Protein AF-0000000069710351 (afdb_homodimer)

Radius of gyration: 25.94 Å; Cα contacts (8 Å, |Δi|>4): 1818; chains: 2; bounding box: 49×78×63 Å

pLDDT: mean 96.54, std 5.19, range [42.91, 98.94]

Structure (mmCIF, N/CA/C/O backbone):
data_AF-0000000069710351-model_v1
#
loop_
_entity.id
_entity.type
_entity.pdbx_description
1 polymer 'AIR synthase related protein domain protein'
#
loop_
_atom_site.group_PDB
_atom_site.id
_atom_site.type_symbol
_atom_site.label_atom_id
_atom_site.label_alt_id
_atom_site.label_comp_id
_atom_site.label_asym_id
_atom_site.label_entity_id
_atom_site.label_seq_id
_atom_site.pdbx_PDB_ins_code
_atom_site.Cartn_x
_atom_site.Cartn_y
_atom_site.Cartn_z
_atom_site.occupancy
_atom_site.B_iso_or_equiv
_atom_site.auth_seq_id
_atom_site.auth_comp_id
_atom_site.auth_asym_id
_atom_site.auth_atom_id
_atom_site.pdbx_PDB_model_num
ATOM 1 N N . MET A 1 1 ? 21.594 -4.098 -3.443 1 82.75 1 MET A N 1
ATOM 2 C CA . MET A 1 1 ? 20.641 -5.188 -3.256 1 82.75 1 MET A CA 1
ATOM 3 C C . MET A 1 1 ? 20.422 -5.941 -4.559 1 82.75 1 MET A C 1
ATOM 5 O O . MET A 1 1 ? 20.484 -5.355 -5.641 1 82.75 1 MET A O 1
ATOM 9 N N . ASP A 1 2 ? 20.188 -7.254 -4.324 1 79.94 2 ASP A N 1
ATOM 10 C CA . ASP A 1 2 ? 19.891 -8.062 -5.504 1 79.94 2 ASP A CA 1
ATOM 11 C C . ASP A 1 2 ? 18.531 -7.684 -6.102 1 79.94 2 ASP A C 1
ATOM 13 O O . ASP A 1 2 ? 17.609 -7.34 -5.367 1 79.94 2 ASP A O 1
ATOM 17 N N . PRO A 1 3 ? 18.453 -7.711 -7.398 1 86.12 3 PRO A N 1
ATOM 18 C CA . PRO A 1 3 ? 17.188 -7.375 -8.047 1 86.12 3 PRO A CA 1
ATOM 19 C C . PRO A 1 3 ? 16.047 -8.297 -7.621 1 86.12 3 PRO A C 1
ATOM 21 O O . PRO A 1 3 ? 16.266 -9.5 -7.441 1 86.12 3 PRO A O 1
ATOM 24 N N . GLY A 1 4 ? 14.914 -7.684 -7.559 1 87.31 4 GLY A N 1
ATOM 25 C CA . GLY A 1 4 ? 13.742 -8.453 -7.18 1 87.31 4 GLY A CA 1
ATOM 26 C C . GLY A 1 4 ? 13.492 -8.461 -5.684 1 87.31 4 GLY A C 1
ATOM 27 O O . GLY A 1 4 ? 13.984 -7.594 -4.961 1 87.31 4 GLY A O 1
ATOM 28 N N . LYS A 1 5 ? 12.562 -9.289 -5.238 1 89.56 5 LYS A N 1
ATOM 29 C CA . LYS A 1 5 ? 12.203 -9.406 -3.83 1 89.56 5 LYS A CA 1
ATOM 30 C C . LYS A 1 5 ? 13.383 -9.883 -2.994 1 89.56 5 LYS A C 1
ATOM 32 O O . LYS A 1 5 ? 14.141 -10.766 -3.424 1 89.56 5 LYS A O 1
ATOM 37 N N . VAL A 1 6 ? 13.477 -9.383 -1.776 1 89.5 6 VAL A N 1
ATOM 38 C CA . VAL A 1 6 ? 14.594 -9.742 -0.902 1 89.5 6 VAL A CA 1
ATOM 39 C C . VAL A 1 6 ? 14.484 -11.219 -0.516 1 89.5 6 VAL A C 1
ATOM 41 O O . VAL A 1 6 ? 13.383 -11.773 -0.462 1 89.5 6 VAL A O 1
ATOM 44 N N . ASP A 1 7 ? 15.672 -11.805 -0.204 1 87.81 7 ASP A N 1
ATOM 45 C CA . ASP A 1 7 ? 15.695 -13.234 0.108 1 87.81 7 ASP A CA 1
ATOM 46 C C . ASP A 1 7 ? 15.531 -13.469 1.607 1 87.81 7 ASP A C 1
ATOM 48 O O . ASP A 1 7 ? 15.305 -12.531 2.369 1 87.81 7 ASP A O 1
ATOM 52 N N . ARG A 1 8 ? 15.531 -14.727 1.996 1 88.56 8 ARG A N 1
ATOM 53 C CA . ARG A 1 8 ? 15.289 -15.125 3.377 1 88.56 8 ARG A CA 1
ATOM 54 C C . ARG A 1 8 ? 16.344 -14.539 4.312 1 88.56 8 ARG A C 1
ATOM 56 O O . ARG A 1 8 ? 16.016 -14.078 5.41 1 88.56 8 ARG A O 1
ATOM 63 N N . ALA A 1 9 ? 17.578 -14.594 3.904 1 91.25 9 ALA A N 1
ATOM 64 C CA . ALA A 1 9 ? 18.656 -14.102 4.75 1 91.25 9 ALA A CA 1
ATOM 65 C C . ALA A 1 9 ? 18.484 -12.617 5.055 1 91.25 9 ALA A C 1
ATOM 67 O O . ALA A 1 9 ? 18.641 -12.188 6.199 1 91.25 9 ALA A O 1
ATOM 68 N N . PHE A 1 10 ? 18.188 -11.875 4.051 1 92.62 10 PHE A N 1
ATOM 69 C CA . PHE A 1 10 ? 17.938 -10.445 4.219 1 92.62 10 PHE A CA 1
ATOM 70 C C . PHE A 1 10 ? 16.766 -10.211 5.164 1 92.62 10 PHE A C 1
ATOM 72 O O . PHE A 1 10 ? 16.844 -9.367 6.059 1 92.62 10 PHE A O 1
ATOM 79 N N . PHE A 1 11 ? 15.727 -10.93 4.953 1 93.06 11 PHE A N 1
ATOM 80 C CA . PHE A 1 11 ? 14.547 -10.812 5.797 1 93.06 11 PHE A CA 1
ATOM 81 C C . PHE A 1 11 ? 14.898 -11.062 7.258 1 93.06 11 PHE A C 1
ATOM 83 O O . PHE A 1 11 ? 14.531 -10.273 8.133 1 93.06 11 PHE A O 1
ATOM 90 N N . GLU A 1 12 ? 15.539 -12.094 7.52 1 94 12 GLU A N 1
ATOM 91 C CA . GLU A 1 12 ? 15.852 -12.5 8.883 1 94 12 GLU A CA 1
ATOM 92 C C . GLU A 1 12 ? 16.797 -11.508 9.555 1 94 12 GLU A C 1
ATOM 94 O O . GLU A 1 12 ? 16.734 -11.305 10.766 1 94 12 GLU A O 1
ATOM 99 N N . GLU A 1 13 ? 17.562 -10.875 8.789 1 95 13 GLU A N 1
ATOM 100 C CA . GLU A 1 13 ? 18.562 -9.953 9.336 1 95 13 GLU A CA 1
ATOM 101 C C . GLU A 1 13 ? 17.969 -8.57 9.578 1 95 13 GLU A C 1
ATOM 103 O O . GLU A 1 13 ? 18.188 -7.969 10.633 1 95 13 GLU A O 1
ATOM 108 N N . PHE A 1 14 ? 17.172 -8.086 8.617 1 95.12 14 PHE A N 1
ATOM 109 C CA . PHE A 1 14 ? 16.859 -6.664 8.633 1 95.12 14 PHE A CA 1
ATOM 110 C C . PHE A 1 14 ? 15.383 -6.445 8.977 1 95.12 14 PHE A C 1
ATOM 112 O O . PHE A 1 14 ? 15.031 -5.457 9.617 1 95.12 14 PHE A O 1
ATOM 119 N N . ILE A 1 15 ? 14.516 -7.316 8.562 1 95.94 15 ILE A N 1
ATOM 120 C CA . ILE A 1 15 ? 13.094 -7.016 8.617 1 95.94 15 ILE A CA 1
ATOM 121 C C . ILE A 1 15 ? 12.453 -7.754 9.789 1 95.94 15 ILE A C 1
ATOM 123 O O . ILE A 1 15 ? 11.914 -7.129 10.703 1 95.94 15 ILE A O 1
ATOM 127 N N . GLY A 1 16 ? 12.633 -9.039 9.875 1 95.12 16 GLY A N 1
ATOM 128 C CA . GLY A 1 16 ? 11.969 -9.93 10.82 1 95.12 16 GLY A CA 1
ATOM 129 C C . GLY A 1 16 ? 12.086 -9.461 12.258 1 95.12 16 GLY A C 1
ATOM 130 O O . GLY A 1 16 ? 11.109 -9.484 13.008 1 95.12 16 GLY A O 1
ATOM 131 N N . PRO A 1 17 ? 13.195 -8.961 12.695 1 96.56 17 PRO A N 1
ATOM 132 C CA . PRO A 1 17 ? 13.398 -8.562 14.094 1 96.56 17 PRO A CA 1
ATOM 133 C C . PRO A 1 17 ? 12.789 -7.203 14.414 1 96.56 17 PRO A C 1
ATOM 135 O O . PRO A 1 17 ? 12.789 -6.781 15.57 1 96.56 17 PRO A O 1
ATOM 138 N N . ARG A 1 18 ? 12.344 -6.438 13.391 1 98.25 18 ARG A N 1
ATOM 139 C CA . ARG A 1 18 ? 11.883 -5.059 13.539 1 98.25 18 ARG A CA 1
ATOM 140 C C . ARG A 1 18 ? 10.516 -4.863 12.906 1 98.25 18 ARG A C 1
ATOM 142 O O . ARG A 1 18 ? 10.406 -4.367 11.781 1 98.25 18 ARG A O 1
ATOM 149 N N . LEU A 1 19 ? 9.523 -5.152 13.68 1 98.31 19 LEU A N 1
ATOM 150 C CA . LEU A 1 19 ? 8.18 -5.156 13.117 1 98.31 19 LEU A CA 1
ATOM 151 C C . LEU A 1 19 ? 7.242 -4.285 13.945 1 98.31 19 LEU A C 1
ATOM 153 O O . LEU A 1 19 ? 6.027 -4.492 13.938 1 98.31 19 LEU A O 1
ATOM 157 N N . GLY A 1 20 ? 7.777 -3.305 14.68 1 98.75 20 GLY A N 1
ATOM 158 C CA . GLY A 1 20 ? 6.965 -2.393 15.469 1 98.75 20 GLY A CA 1
ATOM 159 C C . GLY A 1 20 ? 6.473 -3.004 16.766 1 98.75 20 GLY A C 1
ATOM 160 O O . GLY A 1 20 ? 7.203 -3.746 17.422 1 98.75 20 GLY A O 1
ATOM 161 N N . ALA A 1 21 ? 5.301 -2.611 17.219 1 98.62 21 ALA A N 1
ATOM 162 C CA . ALA A 1 21 ? 4.711 -3.098 18.469 1 98.62 21 ALA A CA 1
ATOM 163 C C . ALA A 1 21 ? 4.227 -4.539 18.312 1 98.62 21 ALA A C 1
ATOM 165 O O . ALA A 1 21 ? 3.828 -4.957 17.219 1 98.62 21 ALA A O 1
ATOM 166 N N . ASP A 1 22 ? 4.305 -5.266 19.375 1 97.69 22 ASP A N 1
ATOM 167 C CA . ASP A 1 22 ? 3.734 -6.605 19.422 1 97.69 22 ASP A CA 1
ATOM 168 C C . ASP A 1 22 ? 2.266 -6.559 19.844 1 97.69 22 ASP A C 1
ATOM 170 O O . ASP A 1 22 ? 1.955 -6.344 21.016 1 97.69 22 ASP A O 1
ATOM 174 N N . ARG A 1 23 ? 1.402 -6.801 18.922 1 98.38 23 ARG A N 1
ATOM 175 C CA . ARG A 1 23 ? -0.026 -6.727 19.219 1 98.38 23 ARG A CA 1
ATOM 176 C C . ARG A 1 23 ? -0.646 -8.117 19.281 1 98.38 23 ARG A C 1
ATOM 178 O O . ARG A 1 23 ? -0.347 -8.969 18.438 1 98.38 23 ARG A O 1
ATOM 185 N N . ALA A 1 24 ? -1.56 -8.328 20.172 1 98.12 24 ALA A N 1
ATOM 186 C CA . ALA A 1 24 ? -2.193 -9.617 20.406 1 98.12 24 ALA A CA 1
ATOM 187 C C . ALA A 1 24 ? -3.193 -9.945 19.297 1 98.12 24 ALA A C 1
ATOM 189 O O . ALA A 1 24 ? -3.529 -11.117 19.078 1 98.12 24 ALA A O 1
ATOM 190 N N . ASP A 1 25 ? -3.621 -8.922 18.609 1 98.5 25 ASP A N 1
ATOM 191 C CA . ASP A 1 25 ? -4.656 -9.141 17.594 1 98.5 25 ASP A CA 1
ATOM 192 C C . ASP A 1 25 ? -4.039 -9.492 16.25 1 98.5 25 ASP A C 1
ATOM 194 O O . ASP A 1 25 ? -4.75 -9.609 15.242 1 98.5 25 ASP A O 1
ATOM 198 N N . VAL A 1 26 ? -2.75 -9.656 16.234 1 98.5 26 VAL A N 1
ATOM 199 C CA . VAL A 1 26 ? -2.094 -10.141 15.023 1 98.5 26 VAL A CA 1
ATOM 200 C C . VAL A 1 26 ? -2.039 -11.664 15.031 1 98.5 26 VAL A C 1
ATOM 202 O O . VAL A 1 26 ? -1.286 -12.258 15.805 1 98.5 26 VAL A O 1
ATOM 205 N N . ARG A 1 27 ? -2.816 -12.289 14.18 1 97 27 ARG A N 1
ATOM 206 C CA . ARG A 1 27 ? -2.914 -13.742 14.086 1 97 27 ARG A CA 1
ATOM 207 C C . ARG A 1 27 ? -1.753 -14.32 13.281 1 97 27 ARG A C 1
ATOM 209 O O . ARG A 1 27 ? -1.259 -15.406 13.578 1 97 27 ARG A O 1
ATOM 216 N N . LEU A 1 28 ? -1.374 -13.672 12.242 1 97.06 28 LEU A N 1
ATOM 217 C CA . LEU A 1 28 ? -0.245 -14.008 11.383 1 97.06 28 LEU A CA 1
ATOM 218 C C . LEU A 1 28 ? 0.53 -12.758 10.992 1 97.06 28 LEU A C 1
ATOM 220 O O . LEU A 1 28 ? -0.028 -11.844 10.375 1 97.06 28 LEU A O 1
ATOM 224 N N . GLY A 1 29 ? 1.739 -12.633 11.445 1 96.44 29 GLY A N 1
ATOM 225 C CA . GLY A 1 29 ? 2.625 -11.547 11.055 1 96.44 29 GLY A CA 1
ATOM 226 C C . GLY A 1 29 ? 3.617 -11.938 9.977 1 96.44 29 GLY A C 1
ATOM 227 O O . GLY A 1 29 ? 3.553 -13.047 9.445 1 96.44 29 GLY A O 1
ATOM 228 N N . PRO A 1 30 ? 4.461 -10.977 9.641 1 93.19 30 PRO A N 1
ATOM 229 C CA . PRO A 1 30 ? 5.461 -11.281 8.617 1 93.19 30 PRO A CA 1
ATOM 230 C C . PRO A 1 30 ? 6.289 -12.516 8.938 1 93.19 30 PRO A C 1
ATOM 232 O O . PRO A 1 30 ? 6.871 -12.609 10.023 1 93.19 30 PRO A O 1
ATOM 235 N N . THR A 1 31 ? 6.238 -13.391 8.109 1 83.94 31 THR A N 1
ATOM 236 C CA . THR A 1 31 ? 6.945 -14.664 8.148 1 83.94 31 THR A CA 1
ATOM 237 C C . THR A 1 31 ? 7.504 -15.016 6.773 1 83.94 31 THR A C 1
ATOM 239 O O . THR A 1 31 ? 6.805 -14.898 5.766 1 83.94 31 THR A O 1
ATOM 242 N N . HIS A 1 32 ? 8.828 -15.383 6.797 1 80.12 32 HIS A N 1
ATOM 243 C CA . HIS A 1 32 ? 9.375 -15.75 5.496 1 80.12 32 HIS A CA 1
ATOM 244 C C . HIS A 1 32 ? 8.547 -16.844 4.836 1 80.12 32 HIS A C 1
ATOM 246 O O . HIS A 1 32 ? 8.234 -17.859 5.465 1 80.12 32 HIS A O 1
ATOM 252 N N . GLY A 1 33 ? 8.148 -16.688 3.619 1 76.38 33 GLY A N 1
ATOM 253 C CA . GLY A 1 33 ? 7.309 -17.625 2.904 1 76.38 33 GLY A CA 1
ATOM 254 C C . GLY A 1 33 ? 5.824 -17.344 3.043 1 76.38 33 GLY A C 1
ATOM 255 O O . GLY A 1 33 ? 5 -17.953 2.367 1 76.38 33 GLY A O 1
ATOM 256 N N . ALA A 1 34 ? 5.523 -16.469 3.986 1 81.88 34 ALA A N 1
ATOM 257 C CA . ALA A 1 34 ? 4.141 -16.031 4.113 1 81.88 34 ALA A CA 1
ATOM 258 C C . ALA A 1 34 ? 3.92 -14.711 3.365 1 81.88 34 ALA A C 1
ATOM 260 O O . ALA A 1 34 ? 4.609 -13.727 3.621 1 81.88 34 ALA A O 1
ATOM 261 N N . ASP A 1 35 ? 2.965 -14.734 2.502 1 89.12 35 ASP A N 1
ATOM 262 C CA . ASP A 1 35 ? 2.832 -13.602 1.592 1 89.12 35 ASP A CA 1
ATOM 263 C C . ASP A 1 35 ? 1.653 -12.711 1.985 1 89.12 35 ASP A C 1
ATOM 265 O O . ASP A 1 35 ? 1.216 -11.867 1.2 1 89.12 35 ASP A O 1
ATOM 269 N N . PHE A 1 36 ? 1.035 -13 3.137 1 97.69 36 PHE A N 1
ATOM 270 C CA . PHE A 1 36 ? -0.002 -12.141 3.689 1 97.69 36 PHE A CA 1
ATOM 271 C C . PHE A 1 36 ? 0.039 -12.148 5.211 1 97.69 36 PHE A C 1
ATOM 273 O O . PHE A 1 36 ? 0.678 -13.008 5.816 1 97.69 36 PHE A O 1
ATOM 280 N N . GLY A 1 37 ? -0.447 -11.094 5.863 1 98.19 37 GLY A N 1
ATOM 281 C CA . GLY A 1 37 ? -0.697 -11.039 7.297 1 98.19 37 GLY A CA 1
ATOM 282 C C . GLY A 1 37 ? -2.168 -11.156 7.648 1 98.19 37 GLY A C 1
ATOM 283 O O . GLY A 1 37 ? -3.033 -11.023 6.781 1 98.19 37 GLY A O 1
ATOM 284 N N . VAL A 1 38 ? -2.453 -11.539 8.922 1 98.69 38 VAL A N 1
ATOM 285 C CA . VAL A 1 38 ? -3.836 -11.664 9.367 1 98.69 38 VAL A CA 1
ATOM 286 C C . VAL A 1 38 ? -4 -10.984 10.727 1 98.69 38 VAL A C 1
ATOM 288 O O . VAL A 1 38 ? -3.195 -11.203 11.641 1 98.69 38 VAL A O 1
ATOM 291 N N . ILE A 1 39 ? -5.008 -10.164 10.836 1 98.88 39 ILE A N 1
ATOM 292 C CA . ILE A 1 39 ? -5.352 -9.594 12.133 1 98.88 39 ILE A CA 1
ATOM 293 C C . ILE A 1 39 ? -6.766 -10.016 12.531 1 98.88 39 ILE A C 1
ATOM 295 O O . ILE A 1 39 ? -7.617 -10.227 11.664 1 98.88 39 ILE A O 1
ATOM 299 N N . ASP A 1 40 ? -6.973 -10.164 13.82 1 98.69 40 ASP A N 1
ATOM 300 C CA . ASP A 1 40 ? -8.305 -10.398 14.359 1 98.69 40 ASP A CA 1
ATOM 301 C C . ASP A 1 40 ? -9.047 -9.086 14.578 1 98.69 40 ASP A C 1
ATOM 303 O O . ASP A 1 40 ? -8.492 -8.141 15.141 1 98.69 40 ASP A O 1
ATOM 307 N N . VAL A 1 41 ? -10.258 -8.992 14.102 1 98.75 41 VAL A N 1
ATOM 308 C CA . VAL A 1 41 ? -11.148 -7.859 14.328 1 98.75 41 VAL A CA 1
ATOM 309 C C . VAL A 1 41 ? -12.484 -8.352 14.867 1 98.75 41 VAL A C 1
ATOM 311 O O . VAL A 1 41 ? -13.367 -8.742 14.086 1 98.75 41 VAL A O 1
ATOM 314 N N . GLY A 1 42 ? -12.695 -8.227 16.188 1 96.75 42 GLY A N 1
ATOM 315 C CA . GLY A 1 42 ? -13.859 -8.867 16.781 1 96.75 42 GLY A CA 1
ATOM 316 C C . GLY A 1 42 ? -13.906 -10.359 16.531 1 96.75 42 GLY A C 1
ATOM 317 O O . GLY A 1 42 ? -12.953 -11.078 16.828 1 96.75 42 GLY A O 1
ATOM 318 N N . GLU A 1 43 ? -15.039 -10.805 15.891 1 97.19 43 GLU A N 1
ATOM 319 C CA . GLU A 1 43 ? -15.219 -12.227 15.617 1 97.19 43 GLU A CA 1
ATOM 320 C C . GLU A 1 43 ? -14.789 -12.578 14.195 1 97.19 43 GLU A C 1
ATOM 322 O O . GLU A 1 43 ? -14.914 -13.727 13.766 1 97.19 43 GLU A O 1
ATOM 327 N N . ARG A 1 44 ? -14.234 -11.633 13.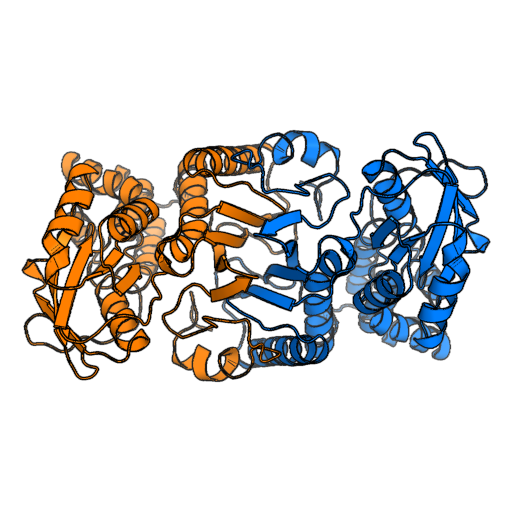508 1 98.5 44 ARG A N 1
ATOM 328 C CA . ARG A 1 44 ? -13.797 -11.82 12.125 1 98.5 44 ARG A CA 1
ATOM 329 C C . ARG A 1 44 ? -12.281 -11.773 12.016 1 98.5 44 ARG A C 1
ATOM 331 O O . ARG A 1 44 ? -11.594 -11.453 12.992 1 98.5 44 ARG A O 1
ATOM 338 N N . CYS A 1 45 ? -11.781 -12.156 10.938 1 98.44 45 CYS A N 1
ATOM 339 C CA . CYS A 1 45 ? -10.367 -11.938 10.641 1 98.44 45 CYS A CA 1
ATOM 340 C C . CYS A 1 45 ? -10.203 -11.164 9.336 1 98.44 45 CYS A C 1
ATOM 342 O O . CYS A 1 45 ? -11.094 -11.164 8.492 1 98.44 45 CYS A O 1
ATOM 344 N N . VAL A 1 46 ? -9.141 -10.461 9.273 1 98.88 46 VAL A N 1
ATOM 345 C CA . VAL A 1 46 ? -8.781 -9.648 8.117 1 98.88 46 VAL A CA 1
ATOM 346 C C . VAL A 1 46 ? -7.395 -10.047 7.613 1 98.88 46 VAL A C 1
ATOM 348 O O . VAL A 1 46 ? -6.395 -9.875 8.312 1 98.88 46 VAL A O 1
ATOM 351 N N . ALA A 1 47 ? -7.324 -10.664 6.41 1 98.81 47 ALA A N 1
ATOM 352 C CA . ALA A 1 47 ? -6.055 -10.93 5.742 1 98.81 47 ALA A CA 1
ATOM 353 C C . ALA A 1 47 ? -5.633 -9.758 4.863 1 98.81 47 ALA A C 1
ATOM 355 O O . ALA A 1 47 ? -6.469 -9.141 4.203 1 98.81 47 ALA A O 1
ATOM 356 N N . LEU A 1 48 ? -4.352 -9.406 4.922 1 98.69 48 LEU A N 1
ATOM 357 C CA . LEU A 1 48 ? -3.789 -8.297 4.156 1 98.69 48 LEU A CA 1
ATOM 358 C C . LEU A 1 48 ? -2.547 -8.742 3.391 1 98.69 48 LEU A C 1
ATOM 360 O O . LEU A 1 48 ? -1.698 -9.453 3.932 1 98.69 48 LEU A O 1
ATOM 364 N N . ALA A 1 49 ? -2.467 -8.367 2.174 1 98.56 49 ALA A N 1
ATOM 365 C CA . ALA A 1 49 ? -1.262 -8.555 1.371 1 98.56 49 ALA A CA 1
ATOM 366 C C . ALA A 1 49 ? -0.923 -7.297 0.579 1 98.56 49 ALA A C 1
ATOM 368 O O . ALA A 1 49 ? -1.814 -6.633 0.044 1 98.56 49 ALA A O 1
ATOM 369 N N . THR A 1 50 ? 0.324 -6.941 0.574 1 98.31 50 THR A N 1
ATOM 370 C CA . THR A 1 50 ? 0.804 -5.746 -0.11 1 98.31 50 THR A CA 1
ATOM 371 C C . THR A 1 50 ? 1.868 -6.105 -1.144 1 98.31 50 THR A C 1
ATOM 373 O O . THR A 1 50 ? 2.807 -6.848 -0.844 1 98.31 50 THR A O 1
ATOM 376 N N . ASP A 1 51 ? 1.723 -5.613 -2.352 1 98.06 51 ASP A N 1
ATOM 377 C CA . ASP A 1 51 ? 2.646 -5.871 -3.453 1 98.06 51 ASP A CA 1
ATOM 378 C C . ASP A 1 51 ? 2.832 -4.629 -4.316 1 98.06 51 ASP A C 1
ATOM 380 O O . ASP A 1 51 ? 1.986 -3.73 -4.312 1 98.06 51 ASP A O 1
ATOM 384 N N . PRO A 1 52 ? 3.939 -4.559 -5.051 1 98.06 52 PRO A N 1
ATOM 385 C CA . PRO A 1 52 ? 4.113 -3.463 -6.004 1 98.06 52 PRO A CA 1
ATOM 386 C C . PRO A 1 52 ? 3.109 -3.521 -7.156 1 98.06 52 PRO A C 1
ATOM 388 O O . PRO A 1 52 ? 2.668 -4.605 -7.539 1 98.06 52 PRO A O 1
ATOM 391 N N . LEU A 1 53 ? 2.719 -2.338 -7.648 1 98.56 53 LEU A N 1
ATOM 392 C CA . LEU A 1 53 ? 2.033 -2.256 -8.938 1 98.56 53 LEU A CA 1
ATOM 393 C C . LEU A 1 53 ? 3.02 -2.41 -10.086 1 98.56 53 LEU A C 1
ATOM 395 O O . LEU A 1 53 ? 3.801 -1.497 -10.367 1 98.56 53 LEU A O 1
ATOM 399 N N . PHE A 1 54 ? 2.965 -3.518 -10.766 1 97.94 54 PHE A N 1
ATOM 400 C CA . PHE A 1 54 ? 3.879 -3.855 -11.844 1 97.94 54 PHE A CA 1
ATOM 401 C C . PHE A 1 54 ? 3.16 -3.828 -13.188 1 97.94 54 PHE A C 1
ATOM 403 O O . PHE A 1 54 ? 2.557 -4.824 -13.594 1 97.94 54 PHE A O 1
ATOM 410 N N . VAL A 1 55 ? 3.291 -2.73 -13.922 1 98.38 55 VAL A N 1
ATOM 411 C CA . VAL A 1 55 ? 2.613 -2.531 -15.203 1 98.38 55 VAL A CA 1
ATOM 412 C C . VAL A 1 55 ? 3.615 -2.668 -16.344 1 98.38 55 VAL A C 1
ATOM 414 O O . VAL A 1 55 ? 4.191 -1.677 -16.797 1 98.38 55 VAL A O 1
ATOM 417 N N . LEU A 1 56 ? 3.771 -3.836 -16.875 1 97.56 56 LEU A N 1
ATOM 418 C CA . LEU A 1 56 ? 4.68 -4.113 -17.984 1 97.56 56 LEU A CA 1
ATOM 419 C C . LEU A 1 56 ? 4.039 -3.734 -19.312 1 97.56 56 LEU A C 1
ATOM 421 O O . LEU A 1 56 ? 3.416 -4.574 -19.969 1 97.56 56 LEU A O 1
ATOM 425 N N . ARG A 1 57 ? 4.301 -2.541 -19.859 1 96.81 57 ARG A N 1
ATOM 426 C CA . ARG A 1 57 ? 3.59 -1.938 -20.984 1 96.81 57 ARG A CA 1
ATOM 427 C C . ARG A 1 57 ? 3.859 -2.697 -22.281 1 96.81 57 ARG A C 1
ATOM 429 O O . ARG A 1 57 ? 3.051 -2.658 -23.203 1 96.81 57 ARG A O 1
ATOM 436 N N . ASP A 1 58 ? 4.902 -3.48 -22.312 1 96.44 58 ASP A N 1
ATOM 437 C CA . ASP A 1 58 ? 5.203 -4.277 -23.5 1 96.44 58 ASP A CA 1
ATOM 438 C C . ASP A 1 58 ? 4.098 -5.297 -23.781 1 96.44 58 ASP A C 1
ATOM 440 O O . ASP A 1 58 ? 3.953 -5.773 -24.906 1 96.44 58 ASP A O 1
ATOM 444 N N . LEU A 1 59 ? 3.307 -5.625 -22.812 1 97.94 59 LEU A N 1
ATOM 445 C CA . LEU A 1 59 ? 2.195 -6.559 -22.938 1 97.94 59 LEU A CA 1
ATOM 446 C C . LEU A 1 59 ? 1.004 -5.891 -23.625 1 97.94 59 LEU A C 1
ATOM 448 O O . LEU A 1 59 ? 0.056 -6.57 -24.031 1 97.94 59 LEU A O 1
ATOM 452 N N . GLY A 1 60 ? 1.053 -4.629 -23.828 1 97.44 60 GLY A N 1
ATOM 453 C CA . GLY A 1 60 ? -0.155 -3.852 -24.062 1 97.44 60 GLY A CA 1
ATOM 454 C C . GLY A 1 60 ? -0.846 -3.43 -22.781 1 97.44 60 GLY A C 1
ATOM 455 O O . GLY A 1 60 ? -0.848 -4.172 -21.797 1 97.44 60 GLY A O 1
ATOM 456 N N . LEU A 1 61 ? -1.423 -2.305 -22.766 1 97.94 61 LEU A N 1
ATOM 457 C CA . LEU A 1 61 ? -1.906 -1.689 -21.531 1 97.94 61 LEU A CA 1
ATOM 458 C C . LEU A 1 61 ? -2.986 -2.547 -20.891 1 97.94 61 LEU A C 1
ATOM 460 O O . LEU A 1 61 ? -3.006 -2.709 -19.672 1 97.94 61 LEU A O 1
ATOM 464 N N . GLU A 1 62 ? -3.859 -3.084 -21.688 1 98.38 62 GLU A N 1
ATOM 465 C CA . GLU A 1 62 ? -4.945 -3.908 -21.172 1 98.38 62 GLU A CA 1
ATOM 466 C C . GLU A 1 62 ? -4.406 -5.121 -20.406 1 98.38 62 GLU A C 1
ATOM 468 O O . GLU A 1 62 ? -4.785 -5.367 -19.266 1 98.38 62 GLU A O 1
ATOM 473 N N . ARG A 1 63 ? -3.498 -5.883 -21.016 1 98.5 63 ARG A N 1
ATOM 474 C CA . ARG A 1 63 ? -2.912 -7.066 -20.391 1 98.5 63 ARG A CA 1
ATOM 475 C C . ARG A 1 63 ? -2.021 -6.684 -19.219 1 98.5 63 ARG A C 1
ATOM 477 O O . ARG A 1 63 ? -2.006 -7.371 -18.188 1 98.5 63 ARG A O 1
ATOM 484 N N . ALA A 1 64 ? -1.263 -5.594 -19.422 1 98.69 64 ALA A N 1
ATOM 485 C CA . ALA A 1 64 ? -0.389 -5.133 -18.344 1 98.69 64 ALA A CA 1
ATOM 486 C C . ALA A 1 64 ? -1.194 -4.781 -17.094 1 98.69 64 ALA A C 1
ATOM 488 O O . ALA A 1 64 ? -0.817 -5.152 -15.984 1 98.69 64 ALA A O 1
ATOM 489 N N . ALA A 1 65 ? -2.324 -4.066 -17.297 1 98.88 65 ALA A N 1
ATOM 490 C CA . ALA A 1 65 ? -3.178 -3.662 -16.188 1 98.88 65 ALA A CA 1
ATOM 491 C C . ALA A 1 65 ? -3.844 -4.875 -15.531 1 98.88 65 ALA A C 1
ATOM 493 O O . ALA A 1 65 ? -3.939 -4.957 -14.305 1 98.88 65 ALA A O 1
ATOM 494 N N . TRP A 1 66 ? -4.305 -5.781 -16.375 1 98.88 66 TRP A N 1
ATOM 495 C CA . TRP A 1 66 ? -4.898 -7.016 -15.867 1 98.88 66 TRP A CA 1
ATOM 496 C C . TRP A 1 66 ? -3.902 -7.781 -15.008 1 98.88 66 TRP A C 1
ATOM 498 O O . TRP A 1 66 ? -4.234 -8.219 -13.898 1 98.88 66 TRP A O 1
ATOM 508 N N . PHE A 1 67 ? -2.729 -7.918 -15.531 1 98.81 67 PHE A N 1
ATOM 509 C CA . PHE A 1 67 ? -1.654 -8.617 -14.836 1 98.81 67 PHE A CA 1
ATOM 510 C C . PHE A 1 67 ? -1.341 -7.934 -13.508 1 98.81 67 PHE A C 1
ATOM 512 O O . PHE A 1 67 ? -1.266 -8.594 -12.469 1 98.81 67 PHE A O 1
ATOM 519 N N . ALA A 1 68 ? -1.173 -6.645 -13.539 1 98.75 68 ALA A N 1
ATOM 520 C CA . ALA A 1 68 ? -0.875 -5.871 -12.336 1 98.75 68 ALA A CA 1
ATOM 521 C C . ALA A 1 68 ? -1.954 -6.07 -11.273 1 98.75 68 ALA A C 1
ATOM 523 O O . ALA A 1 68 ? -1.647 -6.285 -10.102 1 98.75 68 ALA A O 1
ATOM 524 N N . PHE A 1 69 ? -3.225 -6.02 -11.672 1 98.94 69 PHE A N 1
ATOM 525 C CA . PHE A 1 69 ? -4.344 -6.184 -10.75 1 98.94 69 PHE A CA 1
ATOM 526 C C . PHE A 1 69 ? -4.309 -7.555 -10.086 1 98.94 69 PHE A C 1
ATOM 528 O O . PHE A 1 69 ? -4.43 -7.664 -8.867 1 98.94 69 PHE A O 1
ATOM 535 N N . HIS A 1 70 ? -4.102 -8.539 -10.805 1 98.81 70 HIS A N 1
ATOM 536 C CA . HIS A 1 70 ? -4.184 -9.898 -10.281 1 98.81 70 HIS A CA 1
ATOM 537 C C . HIS A 1 70 ? -2.961 -10.234 -9.438 1 98.81 70 HIS A C 1
ATOM 539 O O . HIS A 1 70 ? -3.062 -11 -8.469 1 98.81 70 HIS A O 1
ATOM 545 N N . ILE A 1 71 ? -1.83 -9.688 -9.758 1 97.75 71 ILE A N 1
ATOM 546 C CA . ILE A 1 71 ? -0.671 -9.859 -8.891 1 97.75 71 ILE A CA 1
ATOM 547 C C . ILE A 1 71 ? -0.987 -9.32 -7.492 1 97.75 71 ILE A C 1
ATOM 549 O O . ILE A 1 71 ? -0.689 -9.977 -6.488 1 97.75 71 ILE A O 1
ATOM 553 N N . VAL A 1 72 ? -1.67 -8.25 -7.414 1 98 72 VAL A N 1
ATOM 554 C CA . VAL A 1 72 ? -1.935 -7.562 -6.152 1 98 72 VAL A CA 1
ATOM 555 C C . VAL A 1 72 ? -2.936 -8.367 -5.324 1 98 72 VAL A C 1
ATOM 557 O O . VAL A 1 72 ? -2.852 -8.398 -4.094 1 98 72 VAL A O 1
ATOM 560 N N . VAL A 1 73 ? -3.881 -9.047 -5.934 1 98.62 73 VAL A N 1
ATOM 561 C CA . VAL A 1 73 ? -4.934 -9.703 -5.168 1 98.62 73 VAL A CA 1
ATOM 562 C C . VAL A 1 73 ? -4.59 -11.18 -4.969 1 98.62 73 VAL A C 1
ATOM 564 O O . VAL A 1 73 ? -5.285 -11.891 -4.246 1 98.62 73 VAL A O 1
ATOM 567 N N . SER A 1 74 ? -3.473 -11.664 -5.609 1 98.44 74 SER A N 1
ATOM 568 C CA . SER A 1 74 ? -3.117 -13.078 -5.613 1 98.44 74 SER A CA 1
ATOM 569 C C . SER A 1 74 ? -2.818 -13.578 -4.203 1 98.44 74 SER A C 1
ATOM 571 O O . SER A 1 74 ? -3.371 -14.594 -3.766 1 98.44 74 SER A O 1
ATOM 573 N N . ASP A 1 75 ? -1.994 -12.836 -3.488 1 97.62 75 ASP A N 1
ATOM 574 C CA . ASP A 1 75 ? -1.487 -13.328 -2.207 1 97.62 75 ASP A CA 1
ATOM 575 C C . ASP A 1 75 ? -2.605 -13.414 -1.171 1 97.62 75 ASP A C 1
ATOM 577 O O . ASP A 1 75 ? -2.652 -14.352 -0.378 1 97.62 75 ASP A O 1
ATOM 581 N N . VAL A 1 76 ? -3.467 -12.438 -1.151 1 98.19 76 VAL A N 1
ATOM 582 C CA . VAL A 1 76 ? -4.531 -12.477 -0.154 1 98.19 76 VAL A CA 1
ATOM 583 C C . VAL A 1 76 ? -5.508 -13.602 -0.477 1 98.19 76 VAL A C 1
ATOM 585 O O . VAL A 1 76 ? -6.074 -14.219 0.428 1 98.19 76 VAL A O 1
ATOM 588 N N . ALA A 1 77 ? -5.688 -13.93 -1.755 1 98.5 77 ALA A N 1
ATOM 589 C CA . ALA A 1 77 ? -6.559 -15.031 -2.158 1 98.5 77 ALA A CA 1
ATOM 590 C C . ALA A 1 77 ? -6.051 -16.359 -1.612 1 98.5 77 ALA A C 1
ATOM 592 O O . ALA A 1 77 ? -6.836 -17.281 -1.36 1 98.5 77 ALA A O 1
ATOM 593 N N . LEU A 1 78 ? -4.766 -16.484 -1.397 1 98.19 78 LEU A N 1
ATOM 594 C CA . LEU A 1 78 ? -4.16 -17.719 -0.886 1 98.19 78 LEU A CA 1
ATOM 595 C C . LEU A 1 78 ? -4.543 -17.938 0.573 1 98.19 78 LEU A C 1
ATOM 597 O O . LEU A 1 78 ? -4.328 -19.031 1.112 1 98.19 78 LEU A O 1
ATOM 601 N N . SER A 1 79 ? -5.18 -16.969 1.209 1 98.38 79 SER A N 1
ATOM 602 C CA . SER A 1 79 ? -5.695 -17.141 2.564 1 98.38 79 SER A CA 1
ATOM 603 C C . SER A 1 79 ? -6.953 -18 2.572 1 98.38 79 SER A C 1
ATOM 605 O O . SER A 1 79 ? -7.434 -18.391 3.639 1 98.38 79 SER A O 1
ATOM 607 N N . GLY A 1 80 ? -7.48 -18.234 1.402 1 98.38 80 GLY A N 1
ATOM 608 C CA . GLY A 1 80 ? -8.719 -19 1.298 1 98.38 80 GLY A CA 1
ATOM 609 C C . GLY A 1 80 ? -9.961 -18.141 1.459 1 98.38 80 GLY A C 1
ATOM 610 O O . GLY A 1 80 ? -11.078 -18.625 1.253 1 98.38 80 GLY A O 1
ATOM 611 N N . ILE A 1 81 ? -9.805 -16.953 1.878 1 98.62 81 ILE A N 1
ATOM 612 C CA . ILE A 1 81 ? -10.898 -15.984 1.993 1 98.62 81 ILE A CA 1
ATOM 613 C C . ILE A 1 81 ? -10.922 -15.078 0.766 1 98.62 81 ILE A C 1
ATOM 615 O O . ILE A 1 81 ? -9.891 -14.516 0.382 1 98.62 81 ILE A O 1
ATOM 619 N N . PRO A 1 82 ? -12.094 -14.961 0.066 1 98.69 82 PRO A N 1
ATOM 620 C CA . PRO A 1 82 ? -12.148 -14.094 -1.111 1 98.69 82 PRO A CA 1
ATOM 621 C C . PRO A 1 82 ? -11.758 -12.648 -0.8 1 98.69 82 PRO A C 1
ATOM 623 O O . PRO A 1 82 ? -12.164 -12.102 0.23 1 98.69 82 PRO A O 1
ATOM 626 N N . PRO A 1 83 ? -10.906 -12.039 -1.668 1 98.81 83 PRO A N 1
ATOM 627 C CA . PRO A 1 83 ? -10.633 -10.609 -1.488 1 98.81 83 PRO A CA 1
ATOM 628 C C . PRO A 1 83 ? -11.906 -9.766 -1.458 1 98.81 83 PRO A C 1
ATOM 630 O O . PRO A 1 83 ? -12.844 -10.031 -2.211 1 98.81 83 PRO A O 1
ATOM 633 N N . THR A 1 84 ? -11.922 -8.727 -0.578 1 98.94 84 THR A N 1
ATOM 634 C CA . THR A 1 84 ? -13.141 -7.945 -0.431 1 98.94 84 THR A CA 1
ATOM 635 C C . THR A 1 84 ? -12.867 -6.465 -0.7 1 98.94 84 THR A C 1
ATOM 637 O O . THR A 1 84 ? -13.742 -5.746 -1.176 1 98.94 84 THR A O 1
ATOM 640 N N . HIS A 1 85 ? -11.711 -5.973 -0.379 1 98.94 85 HIS A N 1
ATOM 641 C CA . HIS A 1 85 ? -11.383 -4.559 -0.51 1 98.94 85 HIS A CA 1
ATOM 642 C C . HIS A 1 85 ? -9.977 -4.371 -1.065 1 98.94 85 HIS A C 1
ATOM 644 O O . HIS A 1 85 ? -9.156 -5.289 -1.014 1 98.94 85 HIS A O 1
ATOM 650 N N . LEU A 1 86 ? -9.734 -3.238 -1.604 1 98.88 86 LEU A N 1
ATOM 651 C CA . LEU A 1 86 ? -8.445 -2.893 -2.205 1 98.88 86 LEU A CA 1
ATOM 652 C C . LEU A 1 86 ? -8.102 -1.43 -1.95 1 98.88 86 LEU A C 1
ATOM 654 O O . LEU A 1 86 ? -8.977 -0.559 -2.035 1 98.88 86 LEU A O 1
ATOM 658 N N . SER A 1 87 ? -6.906 -1.131 -1.538 1 98.56 87 SER A N 1
ATOM 659 C CA . SER A 1 87 ? -6.32 0.203 -1.479 1 98.56 87 SER A CA 1
ATOM 660 C C . SER A 1 87 ? -5.133 0.327 -2.432 1 98.56 87 SER A C 1
ATOM 662 O O . SER A 1 87 ? -4.254 -0.535 -2.451 1 98.56 87 SER A O 1
ATOM 664 N N . VAL A 1 88 ? -5.059 1.401 -3.205 1 98.5 88 VAL A N 1
ATOM 665 C CA . VAL A 1 88 ? -4.113 1.456 -4.316 1 98.5 88 VAL A CA 1
ATOM 666 C C . VAL A 1 88 ? -3.328 2.764 -4.262 1 98.5 88 VAL A C 1
ATOM 668 O O . VAL A 1 88 ? -3.908 3.836 -4.07 1 98.5 88 VAL A O 1
ATOM 671 N N . ASP A 1 89 ? -2.049 2.695 -4.391 1 98.38 89 ASP A N 1
ATOM 672 C CA . ASP A 1 89 ? -1.148 3.834 -4.527 1 98.38 89 ASP A CA 1
ATOM 673 C C . ASP A 1 89 ? -0.45 3.822 -5.887 1 98.38 89 ASP A C 1
ATOM 675 O O . ASP A 1 89 ? 0.483 3.047 -6.105 1 98.38 89 ASP A O 1
ATOM 679 N N . PHE A 1 90 ? -0.845 4.66 -6.777 1 98.44 90 PHE A N 1
ATOM 680 C CA . PHE A 1 90 ? -0.176 4.82 -8.062 1 98.44 90 PHE A CA 1
ATOM 681 C C . PHE A 1 90 ? 0.803 5.984 -8.023 1 98.44 90 PHE A C 1
ATOM 683 O O . PHE A 1 90 ? 0.397 7.141 -7.859 1 98.44 90 PHE A O 1
ATOM 690 N N . ASN A 1 91 ? 2.059 5.727 -8.133 1 98.19 91 ASN A N 1
ATOM 691 C CA . ASN A 1 91 ? 3.113 6.707 -8.375 1 98.19 91 ASN A CA 1
ATOM 692 C C . ASN A 1 91 ? 3.541 6.723 -9.836 1 98.19 91 ASN A C 1
ATOM 694 O O . ASN A 1 91 ? 4.418 5.961 -10.242 1 98.19 91 ASN A O 1
ATOM 698 N N . LEU A 1 92 ? 2.992 7.652 -10.586 1 98 92 LEU A N 1
ATOM 699 C CA . LEU A 1 92 ? 3.131 7.617 -12.039 1 98 92 LEU A CA 1
ATOM 700 C C . LEU A 1 92 ? 4.281 8.508 -12.5 1 98 92 LEU A C 1
ATOM 702 O O . LEU A 1 92 ? 4.59 9.516 -11.852 1 98 92 LEU A O 1
ATOM 706 N N . PRO A 1 93 ? 4.914 8.078 -13.648 1 96.69 93 PRO A N 1
ATOM 707 C CA . PRO A 1 93 ? 5.844 9.023 -14.273 1 96.69 93 PRO A CA 1
ATOM 708 C C . PRO A 1 93 ? 5.168 10.336 -14.672 1 96.69 93 PRO A C 1
ATOM 710 O O . PRO A 1 93 ? 4.023 10.328 -15.133 1 96.69 93 PRO A O 1
ATOM 713 N N . PRO A 1 94 ? 5.879 11.445 -14.562 1 93.5 94 PRO A N 1
ATOM 714 C CA . PRO A 1 94 ? 5.297 12.75 -14.875 1 93.5 94 PRO A CA 1
ATOM 715 C C . PRO A 1 94 ? 4.793 12.836 -16.312 1 93.5 94 PRO A C 1
ATOM 717 O O . PRO A 1 94 ? 3.889 13.625 -16.609 1 93.5 94 PRO A O 1
ATOM 720 N N . ASP A 1 95 ? 5.281 12.062 -17.234 1 93.25 95 ASP A N 1
ATOM 721 C CA . ASP A 1 95 ? 4.895 12.156 -18.641 1 93.25 95 ASP A CA 1
ATOM 722 C C . ASP A 1 95 ? 3.758 11.188 -18.953 1 93.25 95 ASP A C 1
ATOM 724 O O . ASP A 1 95 ? 3.367 11.039 -20.109 1 93.25 95 ASP A O 1
ATOM 728 N N . THR A 1 96 ? 3.184 10.57 -17.938 1 96 96 THR A N 1
ATOM 729 C CA . THR A 1 96 ? 2.035 9.703 -18.172 1 96 96 THR A CA 1
ATOM 730 C C . THR A 1 96 ? 0.822 10.516 -18.609 1 96 96 THR A C 1
ATOM 732 O O . THR A 1 96 ? 0.443 11.484 -17.953 1 96 96 THR A O 1
ATOM 735 N N . ASP A 1 97 ? 0.263 10.18 -19.719 1 94.81 97 ASP A N 1
ATOM 736 C CA . ASP A 1 97 ? -0.93 10.898 -20.156 1 94.81 97 ASP A CA 1
ATOM 737 C C . ASP A 1 97 ? -2.184 10.336 -19.484 1 94.81 97 ASP A C 1
ATOM 739 O O . ASP A 1 97 ? -2.182 9.211 -18.984 1 94.81 97 ASP A O 1
ATOM 743 N N . GLU A 1 98 ? -3.215 11.141 -19.453 1 95.31 98 GLU A N 1
ATOM 744 C CA . GLU A 1 98 ? -4.465 10.812 -18.781 1 95.31 98 GLU A CA 1
ATOM 745 C C . GLU A 1 98 ? -5.113 9.57 -19.391 1 95.31 98 GLU A C 1
ATOM 747 O O . GLU A 1 98 ? -5.742 8.781 -18.688 1 95.31 98 GLU A O 1
ATOM 752 N N . GLU A 1 99 ? -4.992 9.352 -20.656 1 95.62 99 GLU A N 1
ATOM 753 C CA . GLU A 1 99 ? -5.582 8.203 -21.328 1 95.62 99 GLU A CA 1
ATOM 754 C C . GLU A 1 99 ? -4.953 6.895 -20.859 1 95.62 99 GLU A C 1
ATOM 756 O O . GLU A 1 99 ? -5.652 5.898 -20.656 1 95.62 99 GLU A O 1
ATOM 761 N N . THR A 1 100 ? -3.633 6.961 -20.781 1 97.19 100 THR A N 1
ATOM 762 C CA . THR A 1 100 ? -2.918 5.785 -20.297 1 97.19 100 THR A CA 1
ATOM 763 C C . THR A 1 100 ? -3.41 5.387 -18.906 1 97.19 100 THR A C 1
ATOM 765 O O . THR A 1 100 ? -3.771 4.23 -18.688 1 97.19 100 THR A O 1
ATOM 768 N N . PHE A 1 101 ? -3.457 6.332 -18.016 1 97.94 101 PHE A N 1
ATOM 769 C CA . PHE A 1 101 ? -3.951 6.027 -16.672 1 97.94 101 PHE A CA 1
ATOM 770 C C . PHE A 1 101 ? -5.402 5.57 -16.719 1 97.94 101 PHE A C 1
ATOM 772 O O . PHE A 1 101 ? -5.785 4.617 -16.031 1 97.94 101 PHE A O 1
ATOM 779 N N . GLY A 1 102 ? -6.188 6.285 -17.438 1 97.88 102 GLY A N 1
ATOM 780 C CA . GLY A 1 102 ? -7.586 5.918 -17.562 1 97.88 102 GLY A CA 1
ATOM 781 C C . GLY A 1 102 ? -7.793 4.473 -17.984 1 97.88 102 GLY A C 1
ATOM 782 O O . GLY A 1 102 ? -8.664 3.785 -17.453 1 97.88 102 GLY A O 1
ATOM 783 N N . GLU A 1 103 ? -7.027 3.994 -18.922 1 98.25 103 GLU A N 1
ATOM 784 C CA . GLU A 1 103 ? -7.121 2.613 -19.391 1 98.25 103 GLU A CA 1
ATOM 785 C C . GLU A 1 103 ? -6.727 1.635 -18.297 1 98.25 103 GLU A C 1
ATOM 787 O O . GLU A 1 103 ? -7.406 0.63 -18.078 1 98.25 103 GLU A O 1
ATOM 792 N N . ILE A 1 104 ? -5.645 1.957 -17.641 1 98.69 104 ILE A N 1
ATOM 793 C CA . ILE A 1 104 ? -5.191 1.104 -16.531 1 98.69 104 ILE A CA 1
ATOM 794 C C . ILE A 1 104 ? -6.281 1.017 -15.469 1 98.69 104 ILE A C 1
ATOM 796 O O . ILE A 1 104 ? -6.652 -0.079 -15.039 1 98.69 104 ILE A O 1
ATOM 800 N N . TRP A 1 105 ? -6.789 2.156 -15.141 1 98.75 105 TRP A N 1
ATOM 801 C CA . TRP A 1 105 ? -7.758 2.242 -14.055 1 98.75 105 TRP A CA 1
ATOM 802 C C . TRP A 1 105 ? -9.07 1.56 -14.438 1 98.75 105 TRP A C 1
ATOM 804 O O . TRP A 1 105 ? -9.734 0.963 -13.586 1 98.75 105 TRP A O 1
ATOM 814 N N . SER A 1 106 ? -9.461 1.656 -15.664 1 98.75 106 SER A N 1
ATOM 815 C CA . SER A 1 106 ? -10.664 0.985 -16.125 1 98.75 106 SER A CA 1
ATOM 816 C C . SER A 1 106 ? -10.555 -0.528 -15.969 1 98.75 106 SER A C 1
ATOM 818 O O . SER A 1 106 ? -11.539 -1.198 -15.641 1 98.75 106 SER A O 1
ATOM 820 N N . VAL A 1 107 ? -9.398 -1.08 -16.234 1 98.88 107 VAL A N 1
ATOM 821 C CA . VAL A 1 107 ? -9.18 -2.512 -16.062 1 98.88 107 VAL A CA 1
ATOM 822 C C . VAL A 1 107 ? -9.234 -2.867 -14.57 1 98.88 107 VAL A C 1
ATOM 824 O O . VAL A 1 107 ? -9.828 -3.879 -14.195 1 98.88 107 VAL A O 1
ATOM 827 N N . PHE A 1 108 ? -8.625 -2.014 -13.734 1 98.94 108 PHE A N 1
ATOM 828 C CA . PHE A 1 108 ? -8.703 -2.234 -12.297 1 98.94 108 PHE A CA 1
ATOM 829 C C . PHE A 1 108 ? -10.156 -2.264 -11.828 1 98.94 108 PHE A C 1
ATOM 831 O O . PHE A 1 108 ? -10.547 -3.145 -11.062 1 98.94 108 PHE A O 1
ATOM 838 N N . ASP A 1 109 ? -10.922 -1.325 -12.297 1 98.88 109 ASP A N 1
ATOM 839 C CA . ASP A 1 109 ? -12.344 -1.255 -11.977 1 98.88 109 ASP A CA 1
ATOM 840 C C . ASP A 1 109 ? -13.07 -2.529 -12.406 1 98.88 109 ASP A C 1
ATOM 842 O O . ASP A 1 109 ? -13.805 -3.127 -11.617 1 98.88 109 ASP A O 1
ATOM 846 N N . ARG A 1 110 ? -12.891 -2.945 -13.602 1 98.88 110 ARG A N 1
ATOM 847 C CA . ARG A 1 110 ? -13.555 -4.109 -14.172 1 98.88 110 ARG A CA 1
ATOM 848 C C . ARG A 1 110 ? -13.219 -5.375 -13.391 1 98.88 110 ARG A C 1
ATOM 850 O O . ARG A 1 110 ? -14.109 -6.133 -13.016 1 98.88 110 ARG A O 1
ATOM 857 N N . GLU A 1 111 ? -11.906 -5.602 -13.172 1 98.88 111 GLU A N 1
ATOM 858 C CA . GLU A 1 111 ? -11.477 -6.809 -12.469 1 98.88 111 GLU A CA 1
ATOM 859 C C . GLU A 1 111 ? -11.969 -6.809 -11.023 1 98.88 111 GLU A C 1
ATOM 861 O O . GLU A 1 111 ? -12.352 -7.855 -10.492 1 98.88 111 GLU A O 1
ATOM 866 N N . ALA A 1 112 ? -11.945 -5.652 -10.375 1 98.94 112 ALA A N 1
ATOM 867 C CA . ALA A 1 112 ? -12.477 -5.543 -9.023 1 98.94 112 ALA A CA 1
ATOM 868 C C . ALA A 1 112 ? -13.961 -5.902 -8.984 1 98.94 112 ALA A C 1
ATOM 870 O O . ALA A 1 112 ? -14.414 -6.617 -8.086 1 98.94 112 ALA A O 1
ATOM 871 N N . ARG A 1 113 ? -14.742 -5.438 -9.953 1 98.81 113 ARG A N 1
ATOM 872 C CA . ARG A 1 113 ? -16.156 -5.77 -10.039 1 98.81 113 ARG A CA 1
ATOM 873 C C . ARG A 1 113 ? -16.359 -7.27 -10.203 1 98.81 113 ARG A C 1
ATOM 875 O O . ARG A 1 113 ? -17.219 -7.863 -9.547 1 98.81 113 ARG A O 1
ATOM 882 N N . ILE A 1 114 ? -15.578 -7.848 -11.039 1 98.75 114 ILE A N 1
ATOM 883 C CA . ILE A 1 114 ? -15.688 -9.273 -11.32 1 98.75 114 ILE A CA 1
ATOM 884 C C . ILE A 1 114 ? -15.438 -10.07 -10.047 1 98.75 114 ILE A C 1
ATOM 886 O O . ILE A 1 114 ? -16.125 -11.055 -9.781 1 98.75 114 ILE A O 1
ATOM 890 N N . LEU A 1 115 ? -14.523 -9.656 -9.195 1 98.75 115 LEU A N 1
ATOM 891 C CA . LEU A 1 115 ? -14.133 -10.414 -8.016 1 98.75 115 LEU A CA 1
ATOM 892 C C . LEU A 1 115 ? -14.922 -9.953 -6.789 1 98.75 115 LEU A C 1
ATOM 894 O O . LEU A 1 115 ? -14.734 -10.484 -5.691 1 98.75 115 LEU A O 1
ATOM 898 N N . GLY A 1 116 ? -15.758 -8.914 -6.922 1 98.75 116 GLY A N 1
ATOM 899 C CA . GLY A 1 116 ? -16.547 -8.398 -5.812 1 98.75 116 GLY A CA 1
ATOM 900 C C . GLY A 1 116 ? -15.75 -7.535 -4.855 1 98.75 116 GLY A C 1
ATOM 901 O O . GLY A 1 116 ? -16.078 -7.449 -3.67 1 98.75 116 GLY A O 1
ATOM 902 N N . ILE A 1 117 ? -14.742 -6.965 -5.348 1 98.94 117 ILE A N 1
ATOM 903 C CA . ILE A 1 117 ? -13.828 -6.156 -4.543 1 98.94 117 ILE A CA 1
ATOM 904 C C . ILE A 1 117 ? -14.227 -4.688 -4.645 1 98.94 117 ILE A C 1
ATOM 906 O O . ILE A 1 117 ? -14.484 -4.18 -5.738 1 98.94 117 ILE A O 1
ATOM 910 N N . ASP A 1 118 ? -14.328 -3.992 -3.543 1 98.94 118 ASP A N 1
ATOM 911 C CA . ASP A 1 118 ? -14.516 -2.547 -3.492 1 98.94 118 ASP A CA 1
ATOM 912 C C . ASP A 1 118 ? -13.188 -1.829 -3.271 1 98.94 118 ASP A C 1
ATOM 914 O O . ASP A 1 118 ? -12.43 -2.182 -2.365 1 98.94 118 ASP A O 1
ATOM 918 N N . ILE A 1 119 ? -12.805 -0.932 -4.113 1 98.75 119 ILE A N 1
ATOM 919 C CA . ILE A 1 119 ? -11.633 -0.097 -3.898 1 98.75 119 ILE A CA 1
ATOM 920 C C . ILE A 1 119 ? -11.961 1.023 -2.914 1 98.75 119 ILE A C 1
ATOM 922 O O . ILE A 1 119 ? -12.656 1.98 -3.268 1 98.75 119 ILE A O 1
ATOM 926 N N . VAL A 1 120 ? -11.383 1.011 -1.729 1 98.38 120 VAL A N 1
ATOM 927 C CA . VAL A 1 120 ? -11.961 1.741 -0.605 1 98.38 120 VAL A CA 1
ATOM 928 C C . VAL A 1 120 ? -11.188 3.039 -0.38 1 98.38 120 VAL A C 1
ATOM 930 O O . VAL A 1 120 ? -11.711 3.986 0.212 1 98.38 120 VAL A O 1
ATOM 933 N N . THR A 1 121 ? -9.938 3.086 -0.708 1 97.56 121 THR A N 1
ATOM 934 C CA . THR A 1 121 ? -9.094 4.27 -0.595 1 97.56 121 THR A CA 1
ATOM 935 C C . THR A 1 121 ? -7.867 4.148 -1.496 1 97.56 121 THR A C 1
ATOM 937 O O . THR A 1 121 ? -7.676 3.129 -2.158 1 97.56 121 THR A O 1
ATOM 940 N N . GLY A 1 122 ? -7.137 5.207 -1.56 1 96.75 122 GLY A N 1
ATOM 941 C CA . GLY A 1 122 ? -5.934 5.176 -2.369 1 96.75 122 GLY A CA 1
ATOM 942 C C . GLY A 1 122 ? -5.262 6.527 -2.498 1 96.75 122 GLY A C 1
ATOM 943 O O . GLY A 1 122 ? -5.609 7.469 -1.781 1 96.75 122 GLY A O 1
ATOM 944 N N . HIS A 1 123 ? -4.266 6.555 -3.293 1 96.62 123 HIS A N 1
ATOM 945 C CA . HIS A 1 123 ? -3.48 7.727 -3.66 1 96.62 123 HIS A CA 1
ATOM 946 C C . HIS A 1 123 ? -2.973 7.625 -5.094 1 96.62 123 HIS A C 1
ATOM 948 O O . HIS A 1 123 ? -2.412 6.598 -5.484 1 96.62 123 HIS A O 1
ATOM 954 N N . THR A 1 124 ? -3.242 8.648 -5.852 1 96.44 124 THR A N 1
ATOM 955 C CA . THR A 1 124 ? -2.748 8.719 -7.219 1 96.44 124 THR A CA 1
ATOM 956 C C . THR A 1 124 ? -1.995 10.023 -7.457 1 96.44 124 THR A C 1
ATOM 958 O O . THR A 1 124 ? -2.506 11.102 -7.156 1 96.44 124 THR A O 1
ATOM 961 N N . GLY A 1 125 ? -0.8 9.914 -7.957 1 95.88 125 GLY A N 1
ATOM 962 C CA . GLY A 1 125 ? -0.004 11.086 -8.273 1 95.88 125 GLY A CA 1
ATOM 963 C C . GLY A 1 125 ? 1.091 10.812 -9.281 1 95.88 125 GLY A C 1
ATOM 964 O O . GLY A 1 125 ? 1.327 9.664 -9.656 1 95.88 125 GLY A O 1
ATOM 965 N N . ALA A 1 126 ? 1.664 11.867 -9.82 1 96.06 126 ALA A N 1
ATOM 966 C CA . ALA A 1 126 ? 2.836 11.812 -10.688 1 96.06 126 ALA A CA 1
ATOM 967 C C . ALA A 1 126 ? 4.07 12.375 -9.984 1 96.06 126 ALA A C 1
ATOM 969 O O . ALA A 1 126 ? 4.004 13.43 -9.352 1 96.06 126 ALA A O 1
ATOM 970 N N . TYR A 1 127 ? 5.168 11.68 -10.039 1 95 127 TYR A N 1
ATOM 971 C CA . TYR A 1 127 ? 6.355 12.055 -9.281 1 95 127 TYR A CA 1
ATOM 972 C C . TYR A 1 127 ? 7.617 11.883 -10.117 1 95 127 TYR A C 1
ATOM 974 O O . TYR A 1 127 ? 7.746 10.914 -10.867 1 95 127 TYR A O 1
ATOM 982 N N . ALA A 1 128 ? 8.555 12.828 -9.953 1 90.81 128 ALA A N 1
ATOM 983 C CA . ALA A 1 128 ? 9.859 12.695 -10.602 1 90.81 128 ALA A CA 1
ATOM 984 C C . ALA A 1 128 ? 10.578 11.438 -10.117 1 90.81 128 ALA A C 1
ATOM 986 O O . ALA A 1 128 ? 10.484 11.07 -8.945 1 90.81 128 ALA A O 1
ATOM 987 N N . GLY A 1 129 ? 11.281 10.789 -11 1 91.94 129 GLY A N 1
ATOM 988 C CA . GLY A 1 129 ? 12.062 9.617 -10.641 1 91.94 129 GLY A CA 1
ATOM 989 C C . GLY A 1 129 ? 11.266 8.328 -10.688 1 91.94 129 GLY A C 1
ATOM 990 O O . GLY A 1 129 ? 11.789 7.254 -10.398 1 91.94 129 GLY A O 1
ATOM 991 N N . THR A 1 130 ? 10.031 8.398 -11 1 96 130 THR A N 1
ATOM 992 C CA . THR A 1 130 ? 9.211 7.199 -11.164 1 96 130 THR A CA 1
ATOM 993 C C . THR A 1 130 ? 9.125 6.797 -12.633 1 96 130 THR A C 1
ATOM 995 O O . THR A 1 130 ? 9.148 7.652 -13.516 1 96 130 THR A O 1
ATOM 998 N N . ALA A 1 131 ? 9.094 5.488 -12.891 1 96.81 131 ALA A N 1
ATOM 999 C CA . ALA A 1 131 ? 8.984 4.945 -14.242 1 96.81 131 ALA A CA 1
ATOM 1000 C C . ALA A 1 131 ? 8.297 3.588 -14.234 1 96.81 131 ALA A C 1
ATOM 1002 O O . ALA A 1 131 ? 8.375 2.846 -13.258 1 96.81 131 ALA A O 1
ATOM 1003 N N . PHE A 1 132 ? 7.57 3.352 -15.359 1 96.88 132 PHE A N 1
ATOM 1004 C CA . PHE A 1 132 ? 7.113 1.981 -15.562 1 96.88 132 PHE A CA 1
ATOM 1005 C C . PHE A 1 132 ? 8.297 1.03 -15.68 1 96.88 132 PHE A C 1
ATOM 1007 O O . PHE A 1 132 ? 9.367 1.42 -16.156 1 96.88 132 PHE A O 1
ATOM 1014 N N . PRO A 1 133 ? 8.242 -0.338 -15.18 1 97.12 133 PRO A N 1
ATOM 1015 C CA . PRO A 1 133 ? 6.957 -0.979 -14.914 1 97.12 133 PRO A CA 1
ATOM 1016 C C . PRO A 1 133 ? 6.559 -0.907 -13.438 1 97.12 133 PRO A C 1
ATOM 1018 O O . PRO A 1 133 ? 5.422 -1.232 -13.086 1 97.12 133 PRO A O 1
ATOM 1021 N N . THR A 1 134 ? 7.414 -0.601 -12.453 1 97.94 134 THR A N 1
ATOM 1022 C CA . THR A 1 134 ? 7.098 -0.575 -11.031 1 97.94 134 THR A CA 1
ATOM 1023 C C . THR A 1 134 ? 6.66 0.822 -10.602 1 97.94 134 THR A C 1
ATOM 1025 O O . THR A 1 134 ? 7.496 1.714 -10.43 1 97.94 134 THR A O 1
ATOM 1028 N N . VAL A 1 135 ? 5.324 1.031 -10.391 1 98 135 VAL A N 1
ATOM 1029 C CA . VAL A 1 135 ? 4.789 2.383 -10.266 1 98 135 VAL A CA 1
ATOM 1030 C C . VAL A 1 135 ? 3.908 2.479 -9.023 1 98 135 VAL A C 1
ATOM 1032 O O . VAL A 1 135 ? 2.789 2.99 -9.086 1 98 135 VAL A O 1
ATOM 1035 N N . GLY A 1 136 ? 4.422 2.129 -7.828 1 98.31 136 GLY A N 1
ATOM 1036 C CA . GLY A 1 136 ? 3.693 2.246 -6.574 1 98.31 136 GLY A CA 1
ATOM 1037 C C . GLY A 1 136 ? 3.426 0.907 -5.914 1 98.31 136 GLY A C 1
ATOM 1038 O O . GLY A 1 136 ? 4.281 0.02 -5.926 1 98.31 136 GLY A O 1
ATOM 1039 N N . GLY A 1 137 ? 2.312 0.785 -5.188 1 98.44 137 GLY A N 1
ATOM 1040 C CA . GLY A 1 137 ? 1.923 -0.418 -4.473 1 98.44 137 GLY A CA 1
ATOM 1041 C C . GLY A 1 137 ? 0.442 -0.465 -4.145 1 98.44 137 GLY A C 1
ATOM 1042 O O . GLY A 1 137 ? -0.282 0.505 -4.379 1 98.44 137 GLY A O 1
ATOM 1043 N N . ALA A 1 138 ? 0.01 -1.584 -3.744 1 98.81 138 ALA A N 1
ATOM 1044 C CA . ALA A 1 138 ? -1.386 -1.771 -3.355 1 98.81 138 ALA A CA 1
ATOM 1045 C C . ALA A 1 138 ? -1.511 -2.816 -2.25 1 98.81 138 ALA A C 1
ATOM 1047 O O . ALA A 1 138 ? -0.644 -3.682 -2.104 1 98.81 138 ALA A O 1
ATOM 1048 N N . THR A 1 139 ? -2.496 -2.67 -1.449 1 98.81 139 THR A N 1
ATOM 1049 C CA . THR A 1 139 ? -2.832 -3.633 -0.406 1 98.81 139 THR A CA 1
ATOM 1050 C C . THR A 1 139 ? -4.219 -4.219 -0.639 1 98.81 139 THR A C 1
ATOM 1052 O O . THR A 1 139 ? -5.207 -3.486 -0.701 1 98.81 139 THR A O 1
ATOM 1055 N N . ALA A 1 140 ? -4.254 -5.508 -0.857 1 98.88 140 ALA A N 1
ATOM 1056 C CA . ALA A 1 140 ? -5.512 -6.242 -0.951 1 98.88 140 ALA A CA 1
ATOM 1057 C C . ALA A 1 140 ? -5.941 -6.77 0.415 1 98.88 140 ALA A C 1
ATOM 1059 O O . ALA A 1 140 ? -5.105 -7.172 1.225 1 98.88 140 ALA A O 1
ATOM 1060 N N . ILE A 1 141 ? -7.254 -6.746 0.659 1 98.88 141 ILE A N 1
ATOM 1061 C CA . ILE A 1 141 ? -7.832 -7.117 1.946 1 98.88 141 ILE A CA 1
ATOM 1062 C C . ILE A 1 141 ? -8.914 -8.172 1.74 1 98.88 141 ILE A C 1
ATOM 1064 O O . ILE A 1 141 ? -9.703 -8.094 0.794 1 98.88 141 ILE A O 1
ATOM 1068 N N . ALA A 1 142 ? -8.938 -9.188 2.553 1 98.88 142 ALA A N 1
ATOM 1069 C CA . ALA A 1 142 ? -10.008 -10.172 2.635 1 98.88 142 ALA A CA 1
ATOM 1070 C C . ALA A 1 142 ? -10.586 -10.25 4.047 1 98.88 142 ALA A C 1
ATOM 1072 O O . ALA A 1 142 ? -9.852 -10.508 5.008 1 98.88 142 ALA A O 1
ATOM 1073 N N . VAL A 1 143 ? -11.82 -9.961 4.203 1 98.88 143 VAL A N 1
ATOM 1074 C CA . VAL A 1 143 ? -12.523 -10.062 5.477 1 98.88 143 VAL A CA 1
ATOM 1075 C C . VAL A 1 143 ? -13.359 -11.336 5.508 1 98.88 143 VAL A C 1
ATOM 1077 O O . VAL A 1 143 ? -14.195 -11.562 4.625 1 98.88 143 VAL A O 1
ATOM 1080 N N . GLY A 1 144 ? -13.156 -12.18 6.531 1 98.44 144 GLY A N 1
ATOM 1081 C CA . GLY A 1 144 ? -13.914 -13.422 6.539 1 98.44 144 GLY A CA 1
ATOM 1082 C C . GLY A 1 144 ? -13.961 -14.086 7.902 1 98.44 144 GLY A C 1
ATOM 1083 O O . GLY A 1 144 ? -13.641 -13.461 8.914 1 98.44 144 GLY A O 1
ATOM 1084 N N . ASP A 1 145 ? -14.516 -15.312 7.922 1 98.19 145 ASP A N 1
ATOM 1085 C CA . ASP A 1 145 ? -14.578 -16.141 9.117 1 98.19 145 ASP A CA 1
ATOM 1086 C C . ASP A 1 145 ? -13.234 -16.812 9.398 1 98.19 145 ASP A C 1
ATOM 1088 O O . ASP A 1 145 ? -12.633 -17.406 8.5 1 98.19 145 ASP A O 1
ATOM 1092 N N . PRO A 1 146 ? -12.797 -16.625 10.617 1 98 146 PRO A N 1
ATOM 1093 C CA . PRO A 1 146 ? -11.531 -17.281 10.961 1 98 146 PRO A CA 1
ATOM 1094 C C . PRO A 1 146 ? -11.539 -18.781 10.633 1 98 146 PRO A C 1
ATOM 1096 O O . PRO A 1 146 ? -10.492 -19.359 10.344 1 98 146 PRO A O 1
ATOM 1099 N N . ALA A 1 147 ? -12.656 -19.391 10.609 1 97.25 147 ALA A N 1
ATOM 1100 C CA . ALA A 1 147 ? -12.773 -20.812 10.344 1 97.25 147 ALA A CA 1
ATOM 1101 C C . ALA A 1 147 ? -12.422 -21.125 8.891 1 97.25 147 ALA A C 1
ATOM 1103 O O . ALA A 1 147 ? -12.078 -22.266 8.555 1 97.25 147 ALA A O 1
ATOM 1104 N N . ASP A 1 148 ? -12.477 -20.172 8.023 1 97.69 148 ASP A N 1
ATOM 1105 C CA . ASP A 1 148 ? -12.234 -20.375 6.598 1 97.69 148 ASP A CA 1
ATOM 1106 C C . ASP A 1 148 ? -10.789 -20.062 6.238 1 97.69 148 ASP A C 1
ATOM 1108 O O . ASP A 1 148 ? -10.352 -20.312 5.109 1 97.69 148 ASP A O 1
ATOM 1112 N N . LEU A 1 149 ? -10.031 -19.547 7.16 1 98.12 149 LEU A N 1
ATOM 1113 C CA . LEU A 1 149 ? -8.672 -19.078 6.926 1 98.12 149 LEU A CA 1
ATOM 1114 C C . LEU A 1 149 ? -7.73 -20.266 6.668 1 98.12 149 LEU A C 1
ATOM 1116 O O . LEU A 1 149 ? -7.707 -21.219 7.438 1 98.12 149 LEU A O 1
ATOM 1120 N N . VAL A 1 150 ? -6.988 -20.203 5.582 1 98.06 150 VAL A N 1
ATOM 1121 C CA . VAL A 1 150 ? -5.875 -21.094 5.297 1 98.06 150 VAL A CA 1
ATOM 1122 C C . VAL A 1 150 ? -4.555 -20.359 5.465 1 98.06 150 VAL A C 1
ATOM 1124 O O . VAL A 1 150 ? -4.27 -19.406 4.727 1 98.06 150 VAL A O 1
ATOM 1127 N N . VAL A 1 151 ? -3.789 -20.703 6.422 1 96.31 151 VAL A N 1
ATOM 1128 C CA . VAL A 1 151 ? -2.51 -20.047 6.645 1 96.31 151 VAL A CA 1
ATOM 1129 C C . VAL A 1 151 ? -1.41 -20.75 5.863 1 96.31 151 VAL A C 1
ATOM 1131 O O . VAL A 1 151 ? -1.479 -21.969 5.652 1 96.31 151 VAL A O 1
ATOM 1134 N N . PRO A 1 152 ? -0.396 -20.031 5.395 1 94.88 152 PRO A N 1
ATOM 1135 C CA . PRO A 1 152 ? 0.685 -20.641 4.613 1 94.88 152 PRO A CA 1
ATOM 1136 C C . PRO A 1 152 ? 1.55 -21.594 5.441 1 94.88 152 PRO A C 1
ATOM 1138 O O . PRO A 1 152 ? 2.34 -22.359 4.887 1 94.88 152 PRO A O 1
ATOM 1141 N N . THR A 1 153 ? 1.382 -21.609 6.723 1 94.75 153 THR A N 1
ATOM 1142 C CA . THR A 1 153 ? 2.207 -22.406 7.625 1 94.75 153 THR A CA 1
ATOM 1143 C C . THR A 1 153 ? 1.45 -23.641 8.102 1 94.75 153 THR A C 1
ATOM 1145 O O . THR A 1 153 ? 1.825 -24.266 9.102 1 94.75 153 THR A O 1
ATOM 1148 N N . GLY A 1 154 ? 0.395 -24 7.453 1 96.75 154 GLY A N 1
ATOM 1149 C CA . GLY A 1 154 ? -0.534 -24.984 8.008 1 96.75 154 GLY A CA 1
ATOM 1150 C C . GLY A 1 154 ? -0.301 -26.391 7.496 1 96.75 154 GLY A C 1
ATOM 1151 O O . GLY A 1 154 ? -1.007 -27.312 7.887 1 96.75 154 GLY A O 1
ATOM 1152 N N . ALA A 1 155 ? 0.709 -26.594 6.598 1 98 155 ALA A N 1
ATOM 1153 C CA . ALA A 1 155 ? 0.97 -27.922 6.086 1 98 155 ALA A CA 1
ATOM 1154 C C . ALA A 1 155 ? 1.396 -28.875 7.207 1 98 155 ALA A C 1
ATOM 1156 O O . ALA A 1 155 ? 2.137 -28.484 8.109 1 98 155 ALA A O 1
ATOM 1157 N N . SER A 1 156 ? 0.917 -30.078 7.125 1 98.31 156 SER A N 1
ATOM 1158 C CA . SER A 1 156 ? 1.237 -31.062 8.141 1 98.31 156 SER A CA 1
ATOM 1159 C C . SER A 1 156 ? 1.598 -32.406 7.512 1 98.31 156 SER A C 1
ATOM 1161 O O . SER A 1 156 ? 1.004 -32.812 6.508 1 98.31 156 SER A O 1
ATOM 1163 N N . PRO A 1 157 ? 2.586 -33.125 8.211 1 98.75 157 PRO A N 1
ATOM 1164 C CA . PRO A 1 157 ? 2.9 -34.469 7.68 1 98.75 157 PRO A CA 1
ATOM 1165 C C . PRO A 1 157 ? 1.656 -35.312 7.473 1 98.75 157 PRO A C 1
ATOM 1167 O O . PRO A 1 157 ? 0.782 -35.375 8.344 1 98.75 157 PRO A O 1
ATOM 1170 N N . GLY A 1 158 ? 1.595 -35.969 6.359 1 98.69 158 GLY A N 1
ATOM 1171 C CA . GLY A 1 158 ? 0.427 -36.75 6.012 1 98.69 158 GLY A CA 1
ATOM 1172 C C . GLY A 1 158 ? -0.47 -36.062 4.992 1 98.69 158 GLY A C 1
ATOM 1173 O O . GLY A 1 158 ? -1.223 -36.75 4.277 1 98.69 158 GLY A O 1
ATOM 1174 N N . ASP A 1 159 ? -0.42 -34.781 4.902 1 98.88 159 ASP A N 1
ATOM 1175 C CA . ASP A 1 159 ? -1.147 -34.06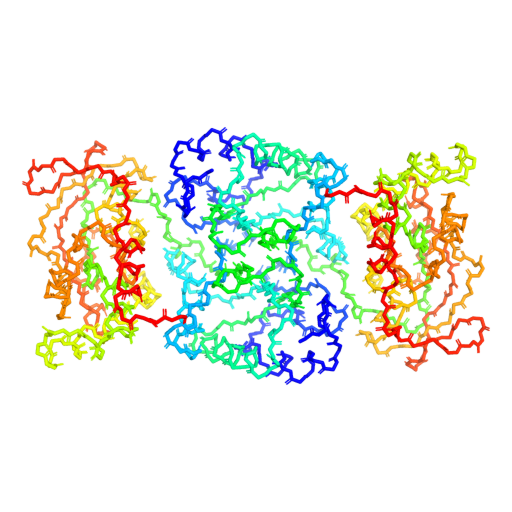2 3.863 1 98.88 159 ASP A CA 1
ATOM 1176 C C . ASP A 1 159 ? -0.672 -34.469 2.473 1 98.88 159 ASP A C 1
ATOM 1178 O O . ASP A 1 159 ? 0.474 -34.906 2.301 1 98.88 159 ASP A O 1
ATOM 1182 N N . ARG A 1 160 ? -1.585 -34.375 1.562 1 98.88 160 ARG A N 1
ATOM 1183 C CA . ARG A 1 160 ? -1.243 -34.594 0.157 1 98.88 160 ARG A CA 1
ATOM 1184 C C . ARG A 1 160 ? -0.945 -33.25 -0.527 1 98.88 160 ARG A C 1
ATOM 1186 O O . ARG A 1 160 ? -1.503 -32.219 -0.155 1 98.88 160 ARG A O 1
ATOM 1193 N N . LEU A 1 161 ? 0.016 -33.344 -1.465 1 98.88 161 LEU A N 1
ATOM 1194 C CA . LEU A 1 161 ? 0.412 -32.156 -2.203 1 98.88 161 LEU A CA 1
ATOM 1195 C C . LEU A 1 161 ? -0.264 -32.094 -3.57 1 98.88 161 LEU A C 1
ATOM 1197 O O . LEU A 1 161 ? -0.158 -33.062 -4.352 1 98.88 161 LEU A O 1
ATOM 1201 N N . VAL A 1 162 ? -1 -31.016 -3.852 1 98.94 162 VAL A N 1
ATOM 1202 C CA . VAL A 1 162 ? -1.646 -30.781 -5.137 1 98.94 162 VAL A CA 1
ATOM 1203 C C . VAL A 1 162 ? -1.036 -29.547 -5.793 1 98.94 162 VAL A C 1
ATOM 1205 O O . VAL A 1 162 ? -0.759 -28.547 -5.121 1 98.94 162 VAL A O 1
ATOM 1208 N N . VAL A 1 163 ? -0.74 -29.578 -7.062 1 98.94 163 VAL A N 1
ATOM 1209 C CA . VAL A 1 163 ? -0.217 -28.453 -7.832 1 98.94 163 VAL A CA 1
ATOM 1210 C C . VAL A 1 163 ? -1.165 -28.141 -8.984 1 98.94 163 VAL A C 1
ATOM 1212 O O . VAL A 1 163 ? -1.589 -29.031 -9.719 1 98.94 163 VAL A O 1
ATOM 1215 N N . THR A 1 164 ? -1.526 -26.875 -9.102 1 98.94 164 THR A N 1
ATOM 1216 C CA . THR A 1 164 ? -2.359 -26.438 -10.211 1 98.94 164 THR A CA 1
ATOM 1217 C C . THR A 1 164 ? -1.495 -25.953 -11.375 1 98.94 164 THR A C 1
ATOM 1219 O O . THR A 1 164 ? -0.382 -25.469 -11.172 1 98.94 164 THR A O 1
ATOM 1222 N N . LYS A 1 165 ? -1.919 -26.141 -12.695 1 98.75 165 LYS A N 1
ATOM 1223 C CA . LYS A 1 165 ? -1.479 -25.547 -13.953 1 98.75 165 LYS A CA 1
ATOM 1224 C C . LYS A 1 165 ? -0.049 -25.969 -14.289 1 98.75 165 LYS A C 1
ATOM 1226 O O . LYS A 1 165 ? 0.232 -26.406 -15.406 1 98.75 165 LYS A O 1
ATOM 1231 N N . GLY A 1 166 ? 0.951 -25.828 -13.305 1 98.56 166 GLY A N 1
ATOM 1232 C CA . GLY A 1 166 ? 2.293 -26.328 -13.547 1 98.56 166 GLY A CA 1
ATOM 1233 C C . GLY A 1 166 ? 3.33 -25.219 -13.664 1 98.56 166 GLY A C 1
ATOM 1234 O O . GLY A 1 166 ? 3.088 -24.094 -13.234 1 98.56 166 GLY A O 1
ATOM 1235 N N . PRO A 1 167 ? 4.516 -25.562 -14.109 1 98.81 167 PRO A N 1
ATOM 1236 C CA . PRO A 1 167 ? 5.656 -24.641 -14.078 1 98.81 167 PRO A CA 1
ATOM 1237 C C . PRO A 1 167 ? 5.605 -23.609 -15.195 1 98.81 167 PRO A C 1
ATOM 1239 O O . PRO A 1 167 ? 4.973 -23.828 -16.234 1 98.81 167 PRO A O 1
ATOM 1242 N N . ALA A 1 168 ? 6.215 -22.453 -15 1 98.88 168 ALA A N 1
ATOM 1243 C CA . ALA A 1 168 ? 6.605 -21.422 -15.953 1 98.88 168 ALA A CA 1
ATOM 1244 C C . ALA A 1 168 ? 5.383 -20.812 -16.625 1 98.88 168 ALA A C 1
ATOM 1246 O O . ALA A 1 168 ? 5.469 -20.328 -17.766 1 98.88 168 ALA A O 1
ATOM 1247 N N . ILE A 1 169 ? 4.25 -20.844 -15.945 1 98.75 169 ILE A N 1
ATOM 1248 C CA . ILE A 1 169 ? 3.023 -20.281 -16.5 1 98.75 169 ILE A CA 1
ATOM 1249 C C . ILE A 1 169 ? 3.238 -18.812 -16.844 1 98.75 169 ILE A C 1
ATOM 1251 O O . ILE A 1 169 ? 3.021 -18.391 -17.984 1 98.75 169 ILE A O 1
ATOM 1255 N N . GLU A 1 170 ? 3.736 -18.031 -15.961 1 98.75 170 GLU A N 1
ATOM 1256 C CA . GLU A 1 170 ? 3.977 -16.609 -16.156 1 98.75 170 GLU A CA 1
ATOM 1257 C C . GLU A 1 170 ? 5.035 -16.359 -17.234 1 98.75 170 GLU A C 1
ATOM 1259 O O . GLU A 1 170 ? 4.82 -15.586 -18.156 1 98.75 170 GLU A O 1
ATOM 1264 N N . THR A 1 171 ? 6.156 -17.062 -17.078 1 98.69 171 THR A N 1
ATOM 1265 C CA . THR A 1 171 ? 7.273 -16.891 -17.984 1 98.69 171 THR A CA 1
ATOM 1266 C C . THR A 1 171 ? 6.84 -17.172 -19.422 1 98.69 171 THR A C 1
ATOM 1268 O O . THR A 1 171 ? 7.09 -16.344 -20.328 1 98.69 171 THR A O 1
ATOM 1271 N N . THR A 1 172 ? 6.164 -18.266 -19.625 1 98.69 172 THR A N 1
ATOM 1272 C CA . THR A 1 172 ? 5.711 -18.656 -20.953 1 98.69 172 THR A CA 1
ATOM 1273 C C . THR A 1 172 ? 4.68 -17.672 -21.484 1 98.69 172 THR A C 1
ATOM 1275 O O . THR A 1 172 ? 4.793 -17.203 -22.609 1 98.69 172 THR A O 1
ATOM 1278 N N . GLY A 1 173 ? 3.697 -17.344 -20.625 1 98.69 173 GLY A N 1
ATOM 1279 C CA . GLY A 1 173 ? 2.654 -16.422 -21.047 1 98.69 173 GLY A CA 1
ATOM 1280 C C . GLY A 1 173 ? 3.188 -15.047 -21.422 1 98.69 173 GLY A C 1
ATOM 1281 O O . GLY A 1 173 ? 2.799 -14.492 -22.453 1 98.69 173 GLY A O 1
ATOM 1282 N N . VAL A 1 174 ? 4.094 -14.5 -20.672 1 98.56 174 VAL A N 1
ATOM 1283 C CA . VAL A 1 174 ? 4.617 -13.164 -20.891 1 98.56 174 VAL A CA 1
ATOM 1284 C C . VAL A 1 174 ? 5.512 -13.156 -22.125 1 98.56 174 VAL A C 1
ATOM 1286 O O . VAL A 1 174 ? 5.324 -12.344 -23.047 1 98.56 174 VAL A O 1
ATOM 1289 N N . LEU A 1 175 ? 6.492 -14.094 -22.203 1 98.19 175 LEU A N 1
ATOM 1290 C CA . LEU A 1 175 ? 7.43 -14.117 -23.328 1 98.19 175 LEU A CA 1
ATOM 1291 C C . LEU A 1 175 ? 6.695 -14.344 -24.641 1 98.19 175 LEU A C 1
ATOM 1293 O O . LEU A 1 175 ? 7.004 -13.703 -25.656 1 98.19 175 LEU A O 1
ATOM 1297 N N . ALA A 1 176 ? 5.715 -15.25 -24.641 1 98.31 176 ALA A N 1
ATOM 1298 C CA . ALA A 1 176 ? 4.98 -15.547 -25.875 1 98.31 176 ALA A CA 1
ATOM 1299 C C . ALA A 1 176 ? 4.125 -14.359 -26.297 1 98.31 176 ALA A C 1
ATOM 1301 O O . ALA A 1 176 ? 3.941 -14.117 -27.5 1 98.31 176 ALA A O 1
ATOM 1302 N N . THR A 1 177 ? 3.574 -13.633 -25.344 1 98.06 177 THR A N 1
ATOM 1303 C CA . THR A 1 177 ? 2.738 -12.477 -25.656 1 98.06 177 THR A CA 1
ATOM 1304 C C . THR A 1 177 ? 3.584 -11.328 -26.188 1 98.06 177 THR A C 1
ATOM 1306 O O . THR A 1 177 ? 3.217 -10.688 -27.188 1 98.06 177 THR A O 1
ATOM 1309 N N . VAL A 1 178 ? 4.703 -11.062 -25.578 1 97.69 178 VAL A N 1
ATOM 1310 C CA . VAL A 1 178 ? 5.516 -9.898 -25.906 1 97.69 178 VAL A CA 1
ATOM 1311 C C . VAL A 1 178 ? 6.309 -10.172 -27.188 1 97.69 178 VAL A C 1
ATOM 1313 O O . VAL A 1 178 ? 6.41 -9.305 -28.062 1 97.69 178 VAL A O 1
ATOM 1316 N N . PHE A 1 179 ? 6.816 -11.438 -27.375 1 96.75 179 PHE A N 1
ATOM 1317 C CA . PHE A 1 179 ? 7.789 -11.688 -28.438 1 96.75 179 PHE A CA 1
ATOM 1318 C C . PHE A 1 179 ? 7.262 -12.711 -29.438 1 96.75 179 PHE A C 1
ATOM 1320 O O . PHE A 1 179 ? 7.98 -13.125 -30.344 1 96.75 179 PHE A O 1
ATOM 1327 N N . GLY A 1 180 ? 6.062 -13.219 -29.266 1 94.62 180 GLY A N 1
ATOM 1328 C CA . GLY A 1 180 ? 5.531 -14.352 -30 1 94.62 180 GLY A CA 1
ATOM 1329 C C . GLY A 1 180 ? 5.68 -14.195 -31.516 1 94.62 180 GLY A C 1
ATOM 1330 O O . GLY A 1 180 ? 5.922 -15.18 -32.219 1 94.62 180 GLY A O 1
ATOM 1331 N N . ASP A 1 181 ? 5.578 -13.031 -31.984 1 94.19 181 ASP A N 1
ATOM 1332 C CA . ASP A 1 181 ? 5.625 -12.797 -33.406 1 94.19 181 ASP A CA 1
ATOM 1333 C C . ASP A 1 181 ? 7.039 -13 -33.969 1 94.19 181 ASP A C 1
ATOM 1335 O O . ASP A 1 181 ? 7.23 -13.188 -35.156 1 94.19 181 ASP A O 1
ATOM 1339 N N . ALA A 1 182 ? 7.992 -12.93 -33.094 1 94.25 182 ALA A N 1
ATOM 1340 C CA . ALA A 1 182 ? 9.391 -13.055 -33.5 1 94.25 182 ALA A CA 1
ATOM 1341 C C . ALA A 1 182 ? 9.945 -14.438 -33.156 1 94.25 182 ALA A C 1
ATOM 1343 O O . ALA A 1 182 ? 11.094 -14.742 -33.469 1 94.25 182 ALA A O 1
ATOM 1344 N N . ILE A 1 183 ? 9.148 -15.273 -32.531 1 94.25 183 ILE A N 1
ATOM 1345 C CA . ILE A 1 183 ? 9.586 -16.594 -32.094 1 94.25 183 ILE A CA 1
ATOM 1346 C C . ILE A 1 183 ? 9.516 -17.578 -33.281 1 94.25 183 ILE A C 1
ATOM 1348 O O . ILE A 1 183 ? 8.508 -17.641 -33.969 1 94.25 183 ILE A O 1
ATOM 1352 N N . ASP A 1 184 ? 10.594 -18.297 -33.5 1 94.81 184 ASP A N 1
ATOM 1353 C CA . ASP A 1 184 ? 10.672 -19.281 -34.594 1 94.81 184 ASP A CA 1
ATOM 1354 C C . ASP A 1 184 ? 10.211 -20.656 -34.125 1 94.81 184 ASP A C 1
ATOM 1356 O O . ASP A 1 184 ? 10.992 -21.594 -34.094 1 94.81 184 ASP A O 1
ATOM 1360 N N . LEU A 1 185 ? 8.984 -20.797 -33.719 1 96.94 185 LEU A N 1
ATOM 1361 C CA . LEU A 1 185 ? 8.266 -22.016 -33.375 1 96.94 185 LEU A CA 1
ATOM 1362 C C . LEU A 1 185 ? 6.965 -22.125 -34.188 1 96.94 185 LEU A C 1
ATOM 1364 O O . LEU A 1 185 ? 6.477 -21.125 -34.719 1 96.94 185 LEU A O 1
ATOM 1368 N N . PRO A 1 186 ? 6.453 -23.359 -34.344 1 97.38 186 PRO A N 1
ATOM 1369 C CA . PRO A 1 186 ? 5.168 -23.484 -35.031 1 97.38 186 PRO A CA 1
ATOM 1370 C C . PRO A 1 186 ? 4.078 -22.609 -34.438 1 97.38 186 PRO A C 1
ATOM 1372 O O . PRO A 1 186 ? 4.016 -22.453 -33.219 1 97.38 186 PRO A O 1
ATOM 1375 N N . ASP A 1 187 ? 3.205 -22.078 -35.281 1 96.75 187 ASP A N 1
ATOM 1376 C CA . ASP A 1 187 ? 2.176 -21.125 -34.844 1 96.75 187 ASP A CA 1
ATOM 1377 C C . ASP A 1 187 ? 1.298 -21.719 -33.75 1 96.75 187 ASP A C 1
ATOM 1379 O O . ASP A 1 187 ? 0.908 -21 -32.812 1 96.75 187 ASP A O 1
ATOM 1383 N N . GLY A 1 188 ? 0.985 -22.906 -33.906 1 97.62 188 GLY A N 1
ATOM 1384 C CA . GLY A 1 188 ? 0.157 -23.562 -32.906 1 97.62 188 GLY A CA 1
ATOM 1385 C C . GLY A 1 188 ? 0.801 -23.609 -31.547 1 97.62 188 GLY A C 1
ATOM 1386 O O . GLY A 1 188 ? 0.116 -23.5 -30.531 1 97.62 188 GLY A O 1
ATOM 1387 N N . VAL A 1 189 ? 2.119 -23.781 -31.531 1 97.69 189 VAL A N 1
ATOM 1388 C CA . VAL A 1 189 ? 2.875 -23.812 -30.281 1 97.69 189 VAL A CA 1
ATOM 1389 C C . VAL A 1 189 ? 2.898 -22.438 -29.641 1 97.69 189 VAL A C 1
ATOM 1391 O O . VAL A 1 189 ? 2.668 -22.297 -28.438 1 97.69 189 VAL A O 1
ATOM 1394 N N . VAL A 1 190 ? 3.107 -21.438 -30.453 1 98 190 VAL A N 1
ATOM 1395 C CA . VAL A 1 190 ? 3.152 -20.062 -29.969 1 98 190 VAL A CA 1
ATOM 1396 C C . VAL A 1 190 ? 1.78 -19.656 -29.438 1 98 190 VAL A C 1
ATOM 1398 O O . VAL A 1 190 ? 1.679 -19.016 -28.391 1 98 190 VAL A O 1
ATOM 1401 N N . ALA A 1 191 ? 0.776 -20.031 -30.188 1 98.25 191 ALA A N 1
ATOM 1402 C CA . ALA A 1 191 ? -0.584 -19.719 -29.766 1 98.25 191 ALA A CA 1
ATOM 1403 C C . ALA A 1 191 ? -0.907 -20.375 -28.422 1 98.25 191 ALA A C 1
ATOM 1405 O O . ALA A 1 191 ? -1.5 -19.734 -27.547 1 98.25 191 ALA A O 1
ATOM 1406 N N . ALA A 1 192 ? -0.558 -21.578 -28.281 1 98.31 192 ALA A N 1
ATOM 1407 C CA . ALA A 1 192 ? -0.777 -22.281 -27.031 1 98.31 192 ALA A CA 1
ATOM 1408 C C . ALA A 1 192 ? -0.007 -21.641 -25.875 1 98.31 192 ALA A C 1
ATOM 1410 O O . ALA A 1 192 ? -0.515 -21.531 -24.766 1 98.31 192 ALA A O 1
ATOM 1411 N N . ALA A 1 193 ? 1.213 -21.234 -26.156 1 98.31 193 ALA A N 1
ATOM 1412 C CA . ALA A 1 193 ? 2.043 -20.562 -25.156 1 98.31 193 ALA A CA 1
ATOM 1413 C C . ALA A 1 193 ? 1.421 -19.234 -24.734 1 98.31 193 ALA A C 1
ATOM 1415 O O . ALA A 1 193 ? 1.423 -18.891 -23.547 1 98.31 193 ALA A O 1
ATOM 1416 N N . AR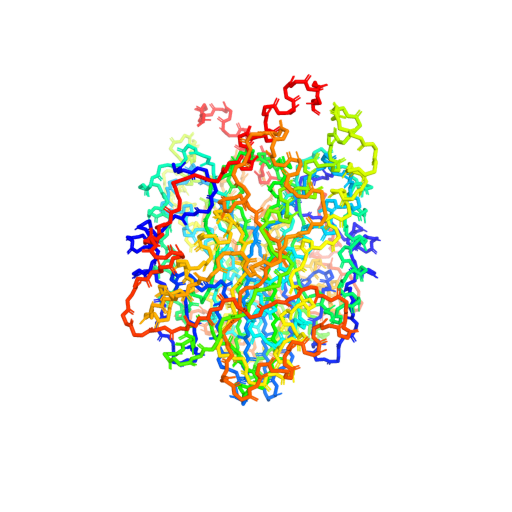G A 1 194 ? 0.885 -18.516 -25.672 1 98.19 194 ARG A N 1
ATOM 1417 C CA . ARG A 1 194 ? 0.256 -17.219 -25.406 1 98.19 194 ARG A CA 1
ATOM 1418 C C . ARG A 1 194 ? -0.942 -17.375 -24.469 1 98.19 194 ARG A C 1
ATOM 1420 O O . ARG A 1 194 ? -1.207 -16.516 -23.641 1 98.19 194 ARG A O 1
ATOM 1427 N N . GLU A 1 195 ? -1.618 -18.469 -24.625 1 98.25 195 GLU A N 1
ATOM 1428 C CA . GLU A 1 195 ? -2.807 -18.734 -23.812 1 98.25 195 GLU A CA 1
ATOM 1429 C C . GLU A 1 195 ? -2.445 -18.906 -22.344 1 98.25 195 GLU A C 1
ATOM 1431 O O . GLU A 1 195 ? -3.301 -18.766 -21.469 1 98.25 195 GLU A O 1
ATOM 1436 N N . ARG A 1 196 ? -1.132 -19.188 -21.984 1 98.56 196 ARG A N 1
ATOM 1437 C CA . ARG A 1 196 ? -0.706 -19.328 -20.594 1 98.56 196 ARG A CA 1
ATOM 1438 C C . ARG A 1 196 ? -0.843 -18.016 -19.844 1 98.56 196 ARG A C 1
ATOM 1440 O O . ARG A 1 196 ? -1.045 -18.016 -18.625 1 98.56 196 ARG A O 1
ATOM 1447 N N . PHE A 1 197 ? -0.817 -16.906 -20.594 1 98.69 197 PHE A N 1
ATOM 1448 C CA . PHE A 1 197 ? -0.937 -15.602 -19.938 1 98.69 197 PHE A CA 1
ATOM 1449 C C . PHE A 1 197 ? -2.242 -15.508 -19.156 1 98.69 197 PHE A C 1
ATOM 1451 O O . PHE A 1 197 ? -2.273 -14.961 -18.047 1 98.69 197 PHE A O 1
ATOM 1458 N N . ASP A 1 198 ? -3.285 -16.062 -19.703 1 97.88 198 ASP A N 1
ATOM 1459 C CA . ASP A 1 198 ? -4.602 -16.016 -19.078 1 97.88 198 ASP A CA 1
ATOM 1460 C C . ASP A 1 198 ? -4.637 -16.844 -17.797 1 97.88 198 ASP A C 1
ATOM 1462 O O . ASP A 1 198 ? -5.551 -16.703 -16.984 1 97.88 198 ASP A O 1
ATOM 1466 N N . GLU A 1 199 ? -3.625 -17.672 -17.609 1 98.5 199 GLU A N 1
ATOM 1467 C CA . GLU A 1 199 ? -3.547 -18.562 -16.453 1 98.5 199 GLU A CA 1
ATOM 1468 C C . GLU A 1 199 ? -2.674 -17.969 -15.352 1 98.5 199 GLU A C 1
ATOM 1470 O O . GLU A 1 199 ? -2.5 -18.562 -14.289 1 98.5 199 GLU A O 1
ATOM 1475 N N . THR A 1 200 ? -2.164 -16.734 -15.523 1 98.69 200 THR A N 1
ATOM 1476 C CA . THR A 1 200 ? -1.167 -16.188 -14.609 1 98.69 200 THR A CA 1
ATOM 1477 C C . THR A 1 200 ? -1.822 -15.695 -13.328 1 98.69 200 THR A C 1
ATOM 1479 O O . THR A 1 200 ? -1.135 -15.258 -12.398 1 98.69 200 THR A O 1
ATOM 1482 N N . SER A 1 201 ? -3.117 -15.766 -13.156 1 98.75 201 SER A N 1
ATOM 1483 C CA . SER A 1 201 ? -3.795 -15.461 -11.906 1 98.75 201 SER A CA 1
ATOM 1484 C C . SER A 1 201 ? -4.094 -16.734 -11.109 1 98.75 201 SER A C 1
ATOM 1486 O O . SER A 1 201 ? -4.75 -17.641 -11.617 1 98.75 201 SER A O 1
ATOM 1488 N N . PRO A 1 202 ? -3.648 -16.781 -9.891 1 98.62 202 PRO A N 1
ATOM 1489 C CA . PRO A 1 202 ? -3.941 -17.953 -9.055 1 98.62 202 PRO A CA 1
ATOM 1490 C C . PRO A 1 202 ? -5.242 -17.797 -8.266 1 98.62 202 PRO A C 1
ATOM 1492 O O . PRO A 1 202 ? -5.602 -18.672 -7.48 1 98.62 202 PRO A O 1
ATOM 1495 N N . VAL A 1 203 ? -5.977 -16.703 -8.406 1 98.75 203 VAL A N 1
ATOM 1496 C CA . VAL A 1 203 ? -7.07 -16.312 -7.52 1 98.75 203 VAL A CA 1
ATOM 1497 C C . VAL A 1 203 ? -8.164 -17.375 -7.551 1 98.75 203 VAL A C 1
ATOM 1499 O O . VAL A 1 203 ? -8.57 -17.891 -6.508 1 98.75 203 VAL A O 1
ATOM 1502 N N . ARG A 1 204 ? -8.586 -17.766 -8.727 1 98.38 204 ARG A N 1
ATOM 1503 C CA . ARG A 1 204 ? -9.656 -18.75 -8.852 1 98.38 204 ARG A CA 1
ATOM 1504 C C . ARG A 1 204 ? -9.211 -20.125 -8.344 1 98.38 204 ARG A C 1
ATOM 1506 O O . ARG A 1 204 ? -10.008 -20.859 -7.758 1 98.38 204 ARG A O 1
ATOM 1513 N N . ASP A 1 205 ? -7.938 -20.484 -8.609 1 98.75 205 ASP A N 1
ATOM 1514 C CA . ASP A 1 205 ? -7.383 -21.734 -8.094 1 98.75 205 ASP A CA 1
ATOM 1515 C C . ASP A 1 205 ? -7.516 -21.812 -6.574 1 98.75 205 ASP A C 1
ATOM 1517 O O . ASP A 1 205 ? -8.078 -22.766 -6.039 1 98.75 205 ASP A O 1
ATOM 1521 N N . ALA A 1 206 ? -7.027 -20.781 -5.922 1 98.69 206 ALA A N 1
ATOM 1522 C CA . ALA A 1 206 ? -6.969 -20.734 -4.465 1 98.69 206 ALA A CA 1
ATOM 1523 C C . ALA A 1 206 ? -8.367 -20.781 -3.857 1 98.69 206 ALA A C 1
ATOM 1525 O O . ALA A 1 206 ? -8.633 -21.562 -2.949 1 98.69 206 ALA A O 1
ATOM 1526 N N . LEU A 1 207 ? -9.273 -19.984 -4.41 1 98.62 207 LEU A N 1
ATOM 1527 C CA . LEU A 1 207 ? -10.602 -19.859 -3.822 1 98.62 207 LEU A CA 1
ATOM 1528 C C . LEU A 1 207 ? -11.43 -21.109 -4.074 1 98.62 207 LEU A C 1
ATOM 1530 O O . LEU A 1 207 ? -12.188 -21.547 -3.205 1 98.62 207 LEU A O 1
ATOM 1534 N N . THR A 1 208 ? -11.273 -21.688 -5.277 1 98.81 208 THR A N 1
ATOM 1535 C CA . THR A 1 208 ? -11.969 -22.938 -5.594 1 98.81 208 THR A CA 1
ATOM 1536 C C . THR A 1 208 ? -11.508 -24.062 -4.664 1 98.81 208 THR A C 1
ATOM 1538 O O . THR A 1 208 ? -12.336 -24.781 -4.105 1 98.81 208 THR A O 1
ATOM 1541 N N . ALA A 1 209 ? -10.219 -24.188 -4.469 1 98.81 209 ALA A N 1
ATOM 1542 C CA . ALA A 1 209 ? -9.672 -25.234 -3.607 1 98.81 209 ALA A CA 1
ATOM 1543 C C . ALA A 1 209 ? -10.109 -25.031 -2.158 1 98.81 209 ALA A C 1
ATOM 1545 O O . ALA A 1 209 ? -10.523 -25.984 -1.495 1 98.81 209 ALA A O 1
ATOM 1546 N N . ALA A 1 210 ? -9.992 -23.812 -1.656 1 98.31 210 ALA A N 1
ATOM 1547 C CA . ALA A 1 210 ? -10.328 -23.516 -0.267 1 98.31 210 ALA A CA 1
ATOM 1548 C C . ALA A 1 210 ? -11.789 -23.859 0.025 1 98.31 210 ALA A C 1
ATOM 1550 O O . ALA A 1 210 ? -12.117 -24.344 1.107 1 98.31 210 ALA A O 1
ATOM 1551 N N . ALA A 1 211 ? -12.648 -23.578 -0.923 1 97.88 211 ALA A N 1
ATOM 1552 C CA . ALA A 1 211 ? -14.07 -23.828 -0.748 1 97.88 211 ALA A CA 1
ATOM 1553 C C . ALA A 1 211 ? -14.375 -25.312 -0.724 1 97.88 211 ALA A C 1
ATOM 1555 O O . ALA A 1 211 ? -15.32 -25.766 -0.061 1 97.88 211 ALA A O 1
ATOM 1556 N N . ALA A 1 212 ? -13.578 -26.094 -1.437 1 97.56 212 ALA A N 1
ATOM 1557 C CA . ALA A 1 212 ? -13.828 -27.531 -1.599 1 97.56 212 ALA A CA 1
ATOM 1558 C C . ALA A 1 212 ? -13.234 -28.328 -0.439 1 97.56 212 ALA A C 1
ATOM 1560 O O . ALA A 1 212 ? -13.688 -29.438 -0.146 1 97.56 212 ALA A O 1
ATOM 1561 N N . GLY A 1 213 ? -12.086 -27.719 0.192 1 83.25 213 GLY A N 1
ATOM 1562 C CA . GLY A 1 213 ? -11.156 -28.312 1.148 1 83.25 213 GLY A CA 1
ATOM 1563 C C . GLY A 1 213 ? -11.852 -29.172 2.193 1 83.25 213 GLY A C 1
ATOM 1564 O O . GLY A 1 213 ? -13.078 -29.25 2.227 1 83.25 213 GLY A O 1
ATOM 1565 N N . PRO A 1 214 ? -10.961 -29.844 2.719 1 95.56 214 PRO A N 1
ATOM 1566 C CA . PRO A 1 214 ? -10.078 -29.219 3.707 1 95.56 214 PRO A CA 1
ATOM 1567 C C . PRO A 1 214 ? -8.672 -28.969 3.168 1 95.56 214 PRO A C 1
ATOM 1569 O O . PRO A 1 214 ? -7.883 -29.906 3.037 1 95.56 214 PRO A O 1
ATOM 1572 N N . VAL A 1 215 ? -8.227 -27.75 2.816 1 98.38 215 VAL A N 1
ATOM 1573 C CA . VAL A 1 215 ? -6.902 -27.297 2.426 1 98.38 215 VAL A CA 1
ATOM 1574 C C . VAL A 1 215 ? -6.145 -26.797 3.656 1 98.38 215 VAL A C 1
ATOM 1576 O O . VAL A 1 215 ? -6.672 -26.016 4.445 1 98.38 215 VAL A O 1
ATOM 1579 N N . THR A 1 216 ? -4.938 -27.281 3.822 1 98.5 216 THR A N 1
ATOM 1580 C CA . THR A 1 216 ? -4.195 -26.969 5.039 1 98.5 216 THR A CA 1
ATOM 1581 C C . THR A 1 216 ? -3.205 -25.844 4.797 1 98.5 216 THR A C 1
ATOM 1583 O O . THR A 1 216 ? -2.828 -25.125 5.73 1 98.5 216 THR A O 1
ATOM 1586 N N . ALA A 1 217 ? -2.729 -25.688 3.609 1 98.06 217 ALA A N 1
ATOM 1587 C CA . ALA A 1 217 ? -1.854 -24.578 3.23 1 98.06 217 ALA A CA 1
ATOM 1588 C C . ALA A 1 217 ? -1.905 -24.328 1.727 1 98.06 217 ALA A C 1
ATOM 1590 O O . ALA A 1 217 ? -2.23 -25.234 0.952 1 98.06 217 ALA A O 1
ATOM 1591 N N . MET A 1 218 ? -1.64 -23.156 1.312 1 98.25 218 MET A N 1
ATOM 1592 C CA . MET A 1 218 ? -1.507 -22.781 -0.095 1 98.25 218 MET A CA 1
ATOM 1593 C C . MET A 1 218 ? -0.325 -21.844 -0.3 1 98.25 218 MET A C 1
ATOM 1595 O O . MET A 1 218 ? -0.013 -21.031 0.573 1 98.25 218 MET A O 1
ATOM 1599 N N . HIS A 1 219 ? 0.295 -21.891 -1.42 1 97.69 219 HIS A N 1
ATOM 1600 C CA . HIS A 1 219 ? 1.396 -21.031 -1.826 1 97.69 219 HIS A CA 1
ATOM 1601 C C . HIS A 1 219 ? 1.473 -20.906 -3.344 1 97.69 219 HIS A C 1
ATOM 1603 O O . HIS A 1 219 ? 1.341 -21.906 -4.055 1 97.69 219 HIS A O 1
ATOM 1609 N N . ASP A 1 220 ? 1.575 -19.734 -3.82 1 98 220 ASP A N 1
ATOM 1610 C CA . ASP A 1 220 ? 1.707 -19.578 -5.266 1 98 220 ASP A CA 1
ATOM 1611 C C . ASP A 1 220 ? 3.172 -19.656 -5.695 1 98 220 ASP A C 1
ATOM 1613 O O . ASP A 1 220 ? 4.066 -19.281 -4.93 1 98 220 ASP A O 1
ATOM 1617 N N . ALA A 1 221 ? 3.406 -20.156 -6.887 1 97.88 221 ALA A N 1
ATOM 1618 C CA . ALA A 1 221 ? 4.746 -20.25 -7.457 1 97.88 221 ALA A CA 1
ATOM 1619 C C . ALA A 1 221 ? 5.086 -19 -8.266 1 97.88 221 ALA A C 1
ATOM 1621 O O . ALA A 1 221 ? 4.625 -18.828 -9.398 1 97.88 221 ALA A O 1
ATOM 1622 N N . THR A 1 222 ? 5.883 -18.109 -7.691 1 95.94 222 THR A N 1
ATOM 1623 C CA . THR A 1 222 ? 6.316 -16.891 -8.375 1 95.94 222 THR A CA 1
ATOM 1624 C C . THR A 1 222 ? 7.789 -16.984 -8.75 1 95.94 222 THR A C 1
ATOM 1626 O O . THR A 1 222 ? 8.188 -17.844 -9.539 1 95.94 222 THR A O 1
ATOM 1629 N N . GLU A 1 223 ? 8.602 -16.078 -8.289 1 94.06 223 GLU A N 1
ATOM 1630 C CA . GLU A 1 223 ? 10.031 -16.094 -8.578 1 94.06 223 GLU A CA 1
ATOM 1631 C C . GLU A 1 223 ? 10.688 -17.375 -8.07 1 94.06 223 GLU A C 1
ATOM 1633 O O . GLU A 1 223 ? 10.414 -17.812 -6.953 1 94.06 223 GLU A O 1
ATOM 1638 N N . GLY A 1 224 ? 11.422 -17.953 -8.891 1 95.75 224 GLY A N 1
ATOM 1639 C CA . GLY A 1 224 ? 12.07 -19.203 -8.57 1 95.75 224 GLY A CA 1
ATOM 1640 C C . GLY A 1 224 ? 11.227 -20.422 -8.922 1 95.75 224 GLY A C 1
ATOM 1641 O O . GLY A 1 224 ? 11.672 -21.562 -8.758 1 95.75 224 GLY A O 1
ATOM 1642 N N . GLY A 1 225 ? 10.023 -20.203 -9.406 1 98 225 GLY A N 1
ATOM 1643 C CA . GLY A 1 225 ? 9.18 -21.219 -10.008 1 98 225 GLY A CA 1
ATOM 1644 C C . GLY A 1 225 ? 8.648 -22.219 -9 1 98 225 GLY A C 1
ATOM 1645 O O . GLY A 1 225 ? 8.547 -21.922 -7.812 1 98 225 GLY A O 1
ATOM 1646 N N . VAL A 1 226 ? 8.242 -23.375 -9.539 1 98.62 226 VAL A N 1
ATOM 1647 C CA . VAL A 1 226 ? 7.625 -24.438 -8.742 1 98.62 226 VAL A CA 1
ATOM 1648 C C . VAL A 1 226 ? 8.625 -24.953 -7.715 1 98.62 226 VAL A C 1
ATOM 1650 O O . VAL A 1 226 ? 8.258 -25.219 -6.57 1 98.62 226 VAL A O 1
ATOM 1653 N N . GLU A 1 227 ? 9.875 -25.062 -8.062 1 98 227 GLU A N 1
ATOM 1654 C CA . GLU A 1 227 ? 10.875 -25.578 -7.137 1 98 227 GLU A CA 1
ATOM 1655 C C . GLU A 1 227 ? 11.039 -24.672 -5.922 1 98 227 GLU A C 1
ATOM 1657 O O . GLU A 1 227 ? 11.07 -25.141 -4.785 1 98 227 GLU A O 1
ATOM 1662 N N . ASN A 1 228 ? 11.148 -23.391 -6.188 1 96.38 228 ASN A N 1
ATOM 1663 C CA . ASN A 1 228 ? 11.242 -22.484 -5.059 1 96.38 228 ASN A CA 1
ATOM 1664 C C . ASN A 1 228 ? 9.984 -22.516 -4.199 1 96.38 228 ASN A C 1
ATOM 1666 O O . ASN A 1 228 ? 10.055 -22.391 -2.975 1 96.38 228 ASN A O 1
ATOM 1670 N N . ALA A 1 229 ? 8.828 -22.578 -4.844 1 97.38 229 ALA A N 1
ATOM 1671 C CA . ALA A 1 229 ? 7.566 -22.625 -4.113 1 97.38 229 ALA A CA 1
ATOM 1672 C C . ALA A 1 229 ? 7.52 -23.828 -3.176 1 97.38 229 ALA A C 1
ATOM 1674 O O . ALA A 1 229 ? 6.984 -23.734 -2.066 1 97.38 229 ALA A O 1
ATOM 1675 N N . LEU A 1 230 ? 8.023 -24.953 -3.643 1 98.06 230 LEU A N 1
ATOM 1676 C CA . LEU A 1 230 ? 8.102 -26.125 -2.785 1 98.06 230 LEU A CA 1
ATOM 1677 C C . LEU A 1 230 ? 8.961 -25.844 -1.554 1 98.06 230 LEU A C 1
ATOM 1679 O O . LEU A 1 230 ? 8.562 -26.172 -0.432 1 98.06 230 LEU A O 1
ATOM 1683 N N . VAL A 1 231 ? 10.047 -25.234 -1.765 1 96.25 231 VAL A N 1
ATOM 1684 C CA . VAL A 1 231 ? 10.984 -24.938 -0.686 1 96.25 231 VAL A CA 1
ATOM 1685 C C . VAL A 1 231 ? 10.352 -23.953 0.298 1 96.25 231 VAL A C 1
ATOM 1687 O O . VAL A 1 231 ? 10.445 -24.141 1.514 1 96.25 231 VAL A O 1
ATOM 1690 N N . GLU A 1 232 ? 9.711 -22.969 -0.245 1 95.12 232 GLU A N 1
ATOM 1691 C CA . GLU A 1 232 ? 9.094 -21.953 0.595 1 95.12 232 GLU A CA 1
ATOM 1692 C C . GLU A 1 232 ? 7.934 -22.531 1.403 1 95.12 232 GLU A C 1
ATOM 1694 O O . GLU A 1 232 ? 7.77 -22.203 2.582 1 95.12 232 GLU A O 1
ATOM 1699 N N . LEU A 1 233 ? 7.109 -23.312 0.764 1 96.38 233 LEU A N 1
ATOM 1700 C CA . LEU A 1 233 ? 5.996 -23.953 1.458 1 96.38 233 LEU A CA 1
ATOM 1701 C C . LEU A 1 233 ? 6.5 -24.828 2.596 1 96.38 233 LEU A C 1
ATOM 1703 O O . LEU A 1 233 ? 5.98 -24.766 3.713 1 96.38 233 LEU A O 1
ATOM 1707 N N . ALA A 1 234 ? 7.496 -25.656 2.322 1 96.62 234 ALA A N 1
ATOM 1708 C CA . ALA A 1 234 ? 8.086 -26.531 3.332 1 96.62 234 ALA A CA 1
ATOM 1709 C C . ALA A 1 234 ? 8.672 -25.719 4.488 1 96.62 234 ALA A C 1
ATOM 1711 O O . ALA A 1 234 ? 8.453 -26.047 5.656 1 96.62 234 ALA A O 1
ATOM 1712 N N . SER A 1 235 ? 9.375 -24.703 4.129 1 93.19 235 SER A N 1
ATOM 1713 C CA . SER A 1 235 ? 10.031 -23.859 5.125 1 93.19 235 SER A CA 1
ATOM 1714 C C . SER A 1 235 ? 9.008 -23.156 6.012 1 93.19 235 SER A C 1
ATOM 1716 O O . SER A 1 235 ? 9.195 -23.062 7.227 1 93.19 235 SER A O 1
ATOM 1718 N N . ALA A 1 236 ? 8 -22.641 5.43 1 92.19 236 ALA A N 1
ATOM 1719 C CA . ALA A 1 236 ? 6.98 -21.891 6.16 1 92.19 236 ALA A CA 1
ATOM 1720 C C . ALA A 1 236 ? 6.309 -22.781 7.211 1 92.19 236 ALA A C 1
ATOM 1722 O O . ALA A 1 236 ? 5.957 -22.312 8.289 1 92.19 236 ALA A O 1
ATOM 1723 N N . SER A 1 237 ? 6.152 -24.047 6.914 1 94.75 237 SER A N 1
ATOM 1724 C CA . SER A 1 237 ? 5.41 -24.953 7.785 1 94.75 237 SER A CA 1
ATOM 1725 C C . SER A 1 237 ? 6.352 -25.828 8.609 1 94.75 237 SER A C 1
ATOM 1727 O O . SER A 1 237 ? 5.91 -26.594 9.469 1 94.75 237 SER A O 1
ATOM 1729 N N . GLY A 1 238 ? 7.594 -25.688 8.336 1 94.38 238 GLY A N 1
ATOM 1730 C CA . GLY A 1 238 ? 8.547 -26.547 9.031 1 94.38 238 GLY A CA 1
ATOM 1731 C C . GLY A 1 238 ? 8.336 -28.031 8.75 1 94.38 238 GLY A C 1
ATOM 1732 O O . GLY A 1 238 ? 8.305 -28.844 9.672 1 94.38 238 GLY A O 1
ATOM 1733 N N . VAL A 1 239 ? 8.148 -28.406 7.492 1 97.94 239 VAL A N 1
ATOM 1734 C CA . VAL A 1 239 ? 7.871 -29.781 7.105 1 97.94 239 VAL A CA 1
ATOM 1735 C C . VAL A 1 239 ? 8.734 -30.156 5.906 1 97.94 239 VAL A C 1
ATOM 1737 O O . VAL A 1 239 ? 9.414 -29.312 5.328 1 97.94 239 VAL A O 1
ATOM 1740 N N . GLY A 1 240 ? 8.781 -31.453 5.613 1 98.38 240 GLY A N 1
ATOM 1741 C CA . GLY A 1 240 ? 9.352 -31.938 4.371 1 98.38 240 GLY A CA 1
ATOM 1742 C C . GLY A 1 240 ? 8.312 -32.219 3.301 1 98.38 240 GLY A C 1
ATOM 1743 O O . GLY A 1 240 ? 7.113 -32.25 3.588 1 98.38 240 GLY A O 1
ATOM 1744 N N . LEU A 1 241 ? 8.812 -32.344 2.064 1 98.81 241 LEU A N 1
ATOM 1745 C CA . LEU A 1 241 ? 7.965 -32.719 0.936 1 98.81 241 LEU A CA 1
ATOM 1746 C C . LEU A 1 241 ? 8.602 -33.844 0.125 1 98.81 241 LEU A C 1
ATOM 1748 O O . LEU A 1 241 ? 9.828 -33.875 -0.039 1 98.81 241 LEU A O 1
ATOM 1752 N N . ARG A 1 242 ? 7.824 -34.719 -0.322 1 98.81 242 ARG A N 1
ATOM 1753 C CA . ARG A 1 242 ? 8.18 -35.719 -1.344 1 98.81 242 ARG A CA 1
ATOM 1754 C C . ARG A 1 242 ? 7.305 -35.531 -2.582 1 98.81 242 ARG A C 1
ATOM 1756 O O . ARG A 1 242 ? 6.082 -35.688 -2.508 1 98.81 242 ARG A O 1
ATOM 1763 N N . VAL A 1 243 ? 7.969 -35.312 -3.709 1 98.88 243 VAL A N 1
ATOM 1764 C CA . VAL A 1 243 ? 7.242 -34.906 -4.91 1 98.88 243 VAL A CA 1
ATOM 1765 C C . VAL A 1 243 ? 7.656 -35.781 -6.086 1 98.88 243 VAL A C 1
ATOM 1767 O O . VAL A 1 243 ? 8.836 -36.125 -6.23 1 98.88 243 VAL A O 1
ATOM 1770 N N . GLU A 1 244 ? 6.758 -36.188 -6.914 1 98.75 244 GLU A N 1
ATOM 1771 C CA . GLU A 1 244 ? 6.988 -36.812 -8.219 1 98.75 244 GLU A CA 1
ATOM 1772 C C . GLU A 1 244 ? 6.812 -35.781 -9.344 1 98.75 244 GLU A C 1
ATOM 1774 O O . GLU A 1 244 ? 5.688 -35.438 -9.703 1 98.75 244 GLU A O 1
ATOM 1779 N N . ARG A 1 245 ? 7.859 -35.406 -9.961 1 98.38 245 ARG A N 1
ATOM 1780 C CA . ARG A 1 245 ? 7.844 -34.312 -10.922 1 98.38 245 ARG A CA 1
ATOM 1781 C C . ARG A 1 245 ? 6.949 -34.625 -12.109 1 98.38 245 ARG A C 1
ATOM 1783 O O . ARG A 1 245 ? 6.25 -33.75 -12.633 1 98.38 245 ARG A O 1
ATOM 1790 N N . GLU A 1 246 ? 7.02 -35.875 -12.531 1 98.12 246 GLU A N 1
ATOM 1791 C CA . GLU A 1 246 ? 6.297 -36.25 -13.734 1 98.12 246 GLU A CA 1
ATOM 1792 C C . GLU A 1 246 ? 4.793 -36.094 -13.555 1 98.12 246 GLU A C 1
ATOM 1794 O O . GLU A 1 246 ? 4.047 -36.062 -14.531 1 98.12 246 GLU A O 1
ATOM 1799 N N . ARG A 1 247 ? 4.348 -36 -12.328 1 98.56 247 ARG A N 1
ATOM 1800 C CA . ARG A 1 247 ? 2.92 -35.875 -12.062 1 98.56 247 ARG A CA 1
ATOM 1801 C C . ARG A 1 247 ? 2.484 -34.406 -12.141 1 98.56 247 ARG A C 1
ATOM 1803 O O . ARG A 1 247 ? 1.291 -34.125 -12.234 1 98.56 247 ARG A O 1
ATOM 1810 N N . ILE A 1 248 ? 3.375 -33.469 -12 1 98.81 248 ILE A N 1
ATOM 1811 C CA . ILE A 1 248 ? 3.027 -32.062 -12.094 1 98.81 248 ILE A CA 1
ATOM 1812 C C . ILE A 1 248 ? 2.537 -31.75 -13.5 1 98.81 248 ILE A C 1
ATOM 1814 O O . ILE A 1 248 ? 3.229 -32.031 -14.484 1 98.81 248 ILE A O 1
ATOM 1818 N N . PRO A 1 249 ? 1.343 -31.203 -13.602 1 98.62 249 PRO A N 1
ATOM 1819 C CA . PRO A 1 249 ? 0.861 -30.844 -14.938 1 98.62 249 PRO A CA 1
ATOM 1820 C C . PRO A 1 249 ? 1.745 -29.812 -15.633 1 98.62 249 PRO A C 1
ATOM 1822 O O . PRO A 1 249 ? 2.305 -28.938 -14.977 1 98.62 249 PRO A O 1
ATOM 1825 N N . VAL A 1 250 ? 1.886 -29.938 -16.875 1 98.62 250 VAL A N 1
ATOM 1826 C CA . VAL A 1 250 ? 2.598 -28.953 -17.703 1 98.62 250 VAL A CA 1
ATOM 1827 C C . VAL A 1 250 ? 1.667 -28.406 -18.781 1 98.62 250 VAL A C 1
ATOM 1829 O O . VAL A 1 250 ? 1.077 -29.172 -19.547 1 98.62 250 VAL A O 1
ATOM 1832 N N . GLY A 1 251 ? 1.504 -27.125 -18.812 1 98 251 GLY A N 1
ATOM 1833 C CA . GLY A 1 251 ? 0.614 -26.5 -19.781 1 98 251 GLY A CA 1
ATOM 1834 C C . GLY A 1 251 ? 1.109 -26.609 -21.203 1 98 251 GLY A C 1
ATOM 1835 O O . GLY A 1 251 ? 2.314 -26.719 -21.438 1 98 251 GLY A O 1
ATOM 1836 N N . PRO A 1 252 ? 0.171 -26.547 -22.172 1 98 252 PRO A N 1
ATOM 1837 C CA . PRO A 1 252 ? 0.577 -26.562 -23.578 1 98 252 PRO A CA 1
ATOM 1838 C C . PRO A 1 252 ? 1.519 -25.422 -23.938 1 98 252 PRO A C 1
ATOM 1840 O O . PRO A 1 252 ? 1.326 -24.281 -23.484 1 98 252 PRO A O 1
ATOM 1843 N N . GLY A 1 253 ? 2.555 -25.719 -24.703 1 98.31 253 GLY A N 1
ATOM 1844 C CA . GLY A 1 253 ? 3.469 -24.719 -25.219 1 98.31 253 GLY A CA 1
ATOM 1845 C C . GLY A 1 253 ? 4.594 -24.391 -24.25 1 98.31 253 GLY A C 1
ATOM 1846 O O . GLY A 1 253 ? 5.598 -23.781 -24.641 1 98.31 253 GLY A O 1
ATOM 1847 N N . VAL A 1 254 ? 4.508 -24.812 -22.953 1 98.75 254 VAL A N 1
ATOM 1848 C CA . VAL A 1 254 ? 5.469 -24.422 -21.938 1 98.75 254 VAL A CA 1
ATOM 1849 C C . VAL A 1 254 ? 6.832 -25.031 -22.234 1 98.75 254 VAL A C 1
ATOM 1851 O O . VAL A 1 254 ? 7.84 -24.328 -22.281 1 98.75 254 VAL A O 1
ATOM 1854 N N . ALA A 1 255 ? 6.84 -26.328 -22.484 1 98.31 255 ALA A N 1
ATOM 1855 C CA . ALA A 1 255 ? 8.102 -27.031 -22.719 1 98.31 255 ALA A CA 1
ATOM 1856 C C . ALA A 1 255 ? 8.828 -26.453 -23.938 1 98.31 255 ALA A C 1
ATOM 1858 O O . ALA A 1 255 ? 10.023 -26.156 -23.859 1 98.31 255 ALA A O 1
ATOM 1859 N N . ALA A 1 256 ? 8.164 -26.266 -25.047 1 98.31 256 ALA A N 1
ATOM 1860 C CA . ALA A 1 256 ? 8.758 -25.781 -26.297 1 98.31 256 ALA A CA 1
ATOM 1861 C C . ALA A 1 256 ? 9.266 -24.359 -26.156 1 98.31 256 ALA A C 1
ATOM 1863 O O . ALA A 1 256 ? 10.352 -24.031 -26.625 1 98.31 256 ALA A O 1
ATOM 1864 N N . LEU A 1 257 ? 8.477 -23.516 -25.531 1 98.25 257 LEU A N 1
ATOM 1865 C CA . LEU A 1 257 ? 8.859 -22.125 -25.391 1 98.25 257 LEU A CA 1
ATOM 1866 C C . LEU A 1 257 ? 10.062 -21.984 -24.469 1 98.25 257 LEU A C 1
ATOM 1868 O O . LEU A 1 257 ? 10.969 -21.188 -24.734 1 98.25 257 LEU A O 1
ATOM 1872 N N . CYS A 1 258 ? 10.016 -22.688 -23.344 1 98.5 258 CYS A N 1
ATOM 1873 C CA . CYS A 1 258 ? 11.141 -22.641 -22.406 1 98.5 258 CYS A CA 1
ATOM 1874 C C . CYS A 1 258 ? 12.414 -23.141 -23.078 1 98.5 258 CYS A C 1
ATOM 1876 O O . CYS A 1 258 ? 13.492 -22.578 -22.875 1 98.5 258 CYS A O 1
ATOM 1878 N N . GLU A 1 259 ? 12.273 -24.188 -23.828 1 98.12 259 GLU A N 1
ATOM 1879 C CA . GLU A 1 259 ? 13.43 -24.672 -24.594 1 98.12 259 GLU A CA 1
ATOM 1880 C C . GLU A 1 259 ? 13.945 -23.594 -25.547 1 98.12 259 GLU A C 1
ATOM 1882 O O . GLU A 1 259 ? 15.156 -23.375 -25.641 1 98.12 259 GLU A O 1
ATOM 1887 N N . TYR A 1 260 ? 13.102 -22.953 -26.281 1 97.5 260 TYR A N 1
ATOM 1888 C CA . TYR A 1 260 ? 13.453 -21.922 -27.25 1 97.5 260 TYR A CA 1
ATOM 1889 C C . TYR A 1 260 ? 14.234 -20.797 -26.578 1 97.5 260 TYR A C 1
ATOM 1891 O O . TYR A 1 260 ? 15.211 -20.297 -27.156 1 97.5 260 TYR A O 1
ATOM 1899 N N . PHE A 1 261 ? 13.844 -20.391 -25.391 1 97.38 261 PHE A N 1
ATOM 1900 C CA . PHE A 1 261 ? 14.461 -19.266 -24.703 1 97.38 261 PHE A CA 1
ATOM 1901 C C . PHE A 1 261 ? 15.562 -19.75 -23.766 1 97.38 261 PHE A C 1
ATOM 1903 O O . PHE A 1 261 ? 16.156 -18.938 -23.047 1 97.38 261 PHE A O 1
ATOM 1910 N N . ASP A 1 262 ? 15.836 -21.062 -23.688 1 97.12 262 ASP A N 1
ATOM 1911 C CA . ASP A 1 262 ? 16.844 -21.656 -22.828 1 97.12 262 ASP A CA 1
ATOM 1912 C C . ASP A 1 262 ? 16.562 -21.344 -21.359 1 97.12 262 ASP A C 1
ATOM 1914 O O . ASP A 1 262 ? 17.438 -20.828 -20.656 1 97.12 262 ASP A O 1
ATOM 1918 N N . VAL A 1 263 ? 15.352 -21.594 -21.016 1 97.81 263 VAL A N 1
ATOM 1919 C CA . VAL A 1 263 ? 14.883 -21.359 -19.656 1 97.81 263 VAL A CA 1
ATOM 1920 C C . VAL A 1 263 ? 14.477 -22.672 -19 1 97.81 263 VAL A C 1
ATOM 1922 O O . VAL A 1 263 ? 13.742 -23.469 -19.594 1 97.81 263 VAL A O 1
ATOM 1925 N N . ASP A 1 264 ? 15.031 -23 -17.812 1 98.38 264 ASP A N 1
ATOM 1926 C CA . ASP A 1 264 ? 14.539 -24.109 -17.016 1 98.38 264 ASP A CA 1
ATOM 1927 C C . ASP A 1 264 ? 13.148 -23.812 -16.453 1 98.38 264 ASP A C 1
ATOM 1929 O O . ASP A 1 264 ? 13 -22.969 -15.57 1 98.38 264 ASP A O 1
ATOM 1933 N N . PRO A 1 265 ? 12.117 -24.516 -16.938 1 98.56 265 PRO A N 1
ATOM 1934 C CA . PRO A 1 265 ? 10.75 -24.188 -16.531 1 98.56 265 PRO A CA 1
ATOM 1935 C C . PRO A 1 265 ? 10.516 -24.359 -15.039 1 98.56 265 PRO A C 1
ATOM 1937 O O . PRO A 1 265 ? 9.633 -23.719 -14.469 1 98.56 265 PRO A O 1
ATOM 1940 N N . TRP A 1 266 ? 11.273 -25.172 -14.352 1 98.56 266 TRP A N 1
ATOM 1941 C CA . TRP A 1 266 ? 11 -25.547 -12.969 1 98.56 266 TRP A CA 1
ATOM 1942 C C . TRP A 1 266 ? 11.469 -24.484 -12 1 98.56 266 TRP A C 1
ATOM 1944 O O . TRP A 1 266 ? 11.07 -24.469 -10.836 1 98.56 266 TRP A O 1
ATOM 1954 N N . ILE A 1 267 ? 12.383 -23.562 -12.469 1 98.19 267 ILE A N 1
ATOM 1955 C CA . ILE A 1 267 ? 12.898 -22.5 -11.602 1 98.19 267 ILE A CA 1
ATOM 1956 C C . ILE A 1 267 ? 12.531 -21.141 -12.172 1 98.19 267 ILE A C 1
ATOM 1958 O O . ILE A 1 267 ? 13.016 -20.109 -11.703 1 98.19 267 ILE A O 1
ATOM 1962 N N . ALA A 1 268 ? 11.703 -21.141 -13.25 1 98.31 268 ALA A N 1
ATOM 1963 C CA . ALA A 1 268 ? 11.234 -19.906 -13.852 1 98.31 268 ALA A CA 1
ATOM 1964 C C . ALA A 1 268 ? 9.93 -19.438 -13.211 1 98.31 268 ALA A C 1
ATOM 1966 O O . ALA A 1 268 ? 9.062 -20.25 -12.883 1 98.31 268 ALA A O 1
ATOM 1967 N N . SER A 1 269 ? 9.82 -18.125 -13.133 1 98.06 269 SER A N 1
ATOM 1968 C CA . SER A 1 269 ? 8.625 -17.547 -12.531 1 98.06 269 SER A CA 1
ATOM 1969 C C . SER A 1 269 ? 7.363 -18.219 -13.055 1 98.06 269 SER A C 1
ATOM 1971 O O . SER A 1 269 ? 7.184 -18.359 -14.266 1 98.06 269 SER A O 1
ATOM 1973 N N . SER A 1 270 ? 6.477 -18.656 -12.133 1 98.75 270 SER A N 1
ATOM 1974 C CA . SER A 1 270 ? 5.32 -19.484 -12.477 1 98.75 270 SER A CA 1
ATOM 1975 C C . SER A 1 270 ? 4.035 -18.891 -11.898 1 98.75 270 SER A C 1
ATOM 1977 O O . SER A 1 270 ? 3.08 -19.625 -11.633 1 98.75 270 SER A O 1
ATOM 1979 N N . GLU A 1 271 ? 3.994 -17.562 -11.656 1 98.38 271 GLU A N 1
ATOM 1980 C CA . GLU A 1 271 ? 2.762 -16.953 -11.164 1 98.38 271 GLU A CA 1
ATOM 1981 C C . GLU A 1 271 ? 1.545 -17.5 -11.914 1 98.38 271 GLU A C 1
ATOM 1983 O O . GLU A 1 271 ? 1.546 -17.562 -13.141 1 98.38 271 GLU A O 1
ATOM 1988 N N . GLY A 1 272 ? 0.547 -17.844 -11.242 1 98.56 272 GLY A N 1
ATOM 1989 C CA . GLY A 1 272 ? -0.621 -18.547 -11.75 1 98.56 272 GLY A CA 1
ATOM 1990 C C . GLY A 1 272 ? -0.764 -19.953 -11.188 1 98.56 272 GLY A C 1
ATOM 1991 O O . GLY A 1 272 ? -1.877 -20.469 -11.07 1 98.56 272 GLY A O 1
ATOM 1992 N N . THR A 1 273 ? 0.312 -20.547 -10.828 1 98.88 273 THR A N 1
ATOM 1993 C CA . THR A 1 273 ? 0.367 -21.891 -10.266 1 98.88 273 THR A CA 1
ATOM 1994 C C . THR A 1 273 ? 0.277 -21.844 -8.742 1 98.88 273 THR A C 1
ATOM 1996 O O . THR A 1 273 ? 0.954 -21.047 -8.102 1 98.88 273 THR A O 1
ATOM 1999 N N . VAL A 1 274 ? -0.553 -22.672 -8.172 1 98.81 274 VAL A N 1
ATOM 2000 C CA . VAL A 1 274 ? -0.718 -22.75 -6.723 1 98.81 274 VAL A CA 1
ATOM 2001 C C . VAL A 1 274 ? -0.32 -24.156 -6.238 1 98.81 274 VAL A C 1
ATOM 2003 O O . VAL A 1 274 ? -0.686 -25.156 -6.855 1 98.81 274 VAL A O 1
ATOM 2006 N N . LEU A 1 275 ? 0.531 -24.219 -5.238 1 98.69 275 LEU A N 1
ATOM 2007 C CA . LEU A 1 275 ? 0.74 -25.422 -4.441 1 98.69 275 LEU A CA 1
ATOM 2008 C C . LEU A 1 275 ? -0.231 -25.469 -3.27 1 98.69 275 LEU A C 1
ATOM 2010 O O . LEU A 1 275 ? -0.386 -24.484 -2.541 1 98.69 275 LEU A O 1
ATOM 2014 N N . LEU A 1 276 ? -0.873 -26.609 -3.098 1 98.19 276 LEU A N 1
ATOM 2015 C CA . LEU A 1 276 ? -1.822 -26.844 -2.018 1 98.19 276 LEU A CA 1
ATOM 2016 C C . LEU A 1 276 ? -1.436 -28.094 -1.218 1 98.19 276 LEU A C 1
ATOM 2018 O O . LEU A 1 276 ? -1.033 -29.094 -1.793 1 98.19 276 LEU A O 1
ATOM 2022 N N . THR A 1 277 ? -1.518 -27.969 0.033 1 98.81 277 THR A N 1
ATOM 2023 C CA . THR A 1 277 ? -1.566 -29.172 0.859 1 98.81 277 THR A CA 1
ATOM 2024 C C . THR A 1 277 ? -2.992 -29.453 1.333 1 98.81 277 THR A C 1
ATOM 2026 O O . THR A 1 277 ? -3.725 -28.516 1.68 1 98.81 277 THR A O 1
ATOM 2029 N N . VAL A 1 278 ? -3.367 -30.703 1.233 1 98.81 278 VAL A N 1
ATOM 2030 C CA . VAL A 1 278 ? -4.746 -31.094 1.483 1 98.81 278 VAL A CA 1
ATOM 2031 C C . VAL A 1 278 ? -4.77 -32.344 2.379 1 98.81 278 VAL A C 1
ATOM 2033 O O . VAL A 1 278 ? -3.945 -33.25 2.221 1 98.81 278 VAL A O 1
ATOM 2036 N N . GLU A 1 279 ? -5.703 -32.312 3.363 1 98.56 279 GLU A N 1
ATOM 2037 C CA . GLU A 1 279 ? -5.914 -33.562 4.098 1 98.56 279 GLU A CA 1
ATOM 2038 C C . GLU A 1 279 ? -6.266 -34.719 3.154 1 98.56 279 GLU A C 1
ATOM 2040 O O . GLU A 1 279 ? -6.996 -34.531 2.182 1 98.56 279 GLU A O 1
ATOM 2045 N N . PRO A 1 280 ? -5.789 -35.938 3.441 1 97.94 280 PRO A N 1
ATOM 2046 C CA . PRO A 1 280 ? -5.914 -37.062 2.512 1 97.94 280 PRO A CA 1
ATOM 2047 C C . PRO A 1 280 ? -7.355 -37.312 2.09 1 97.94 280 PRO A C 1
ATOM 2049 O O . PRO A 1 280 ? -7.617 -37.625 0.919 1 97.94 280 PRO A O 1
ATOM 2052 N N . ASP A 1 281 ? -8.312 -37.156 2.959 1 97.31 281 ASP A N 1
ATOM 2053 C CA . ASP A 1 281 ? -9.703 -37.5 2.68 1 97.31 281 ASP A CA 1
ATOM 2054 C C . ASP A 1 281 ? -10.383 -36.438 1.843 1 97.31 281 ASP A C 1
ATOM 2056 O O . ASP A 1 281 ? -11.484 -36.625 1.339 1 97.31 281 ASP A O 1
ATOM 2060 N N . GLY A 1 282 ? -9.727 -35.312 1.629 1 97.88 282 GLY A N 1
ATOM 2061 C CA . GLY A 1 282 ? -10.328 -34.188 0.91 1 97.88 282 GLY A CA 1
ATOM 2062 C C . GLY A 1 282 ? -9.766 -34 -0.488 1 97.88 282 GLY A C 1
ATOM 2063 O O . GLY A 1 282 ? -10.242 -33.156 -1.25 1 97.88 282 GLY A O 1
ATOM 2064 N N . VAL A 1 283 ? -8.812 -34.812 -0.924 1 98.44 283 VAL A N 1
ATOM 2065 C CA . VAL A 1 283 ? -8.047 -34.594 -2.148 1 98.44 283 VAL A CA 1
ATOM 2066 C C . VAL A 1 283 ? -8.969 -34.688 -3.359 1 98.44 283 VAL A C 1
ATOM 2068 O O . VAL A 1 283 ? -8.93 -33.844 -4.258 1 98.44 283 VAL A O 1
ATOM 2071 N N . GLU A 1 284 ? -9.797 -35.688 -3.359 1 98.38 284 GLU A N 1
ATOM 2072 C CA . GLU A 1 284 ? -10.688 -35.906 -4.496 1 98.38 284 GLU A CA 1
ATOM 2073 C C . GLU A 1 284 ? -11.664 -34.75 -4.668 1 98.38 284 GLU A C 1
ATOM 2075 O O . GLU A 1 284 ? -11.961 -34.344 -5.793 1 98.38 284 GLU A O 1
ATOM 2080 N N . ASP A 1 285 ? -12.164 -34.281 -3.525 1 98.62 285 ASP A N 1
ATOM 2081 C CA . ASP A 1 285 ? -13.078 -33.156 -3.574 1 98.62 285 ASP A CA 1
ATOM 2082 C C . ASP A 1 285 ? -12.398 -31.922 -4.164 1 98.62 285 ASP A C 1
ATOM 2084 O O . ASP A 1 285 ? -12.984 -31.219 -4.992 1 98.62 285 ASP A O 1
ATOM 2088 N N . VAL A 1 286 ? -11.18 -31.641 -3.748 1 98.81 286 VAL A N 1
ATOM 2089 C CA . VAL A 1 286 ? -10.43 -30.484 -4.211 1 98.81 286 VAL A CA 1
ATOM 2090 C C . VAL A 1 286 ? -10.133 -30.625 -5.703 1 98.81 286 VAL A C 1
ATOM 2092 O O . VAL A 1 286 ? -10.383 -29.703 -6.484 1 98.81 286 VAL A O 1
ATOM 2095 N N . LEU A 1 287 ? -9.641 -31.766 -6.121 1 98.81 287 LEU A N 1
ATOM 2096 C CA . LEU A 1 287 ? -9.328 -32 -7.523 1 98.81 287 LEU A CA 1
ATOM 2097 C C . LEU A 1 287 ? -10.586 -31.922 -8.383 1 98.81 287 LEU A C 1
ATOM 2099 O O . LEU A 1 287 ? -10.547 -31.375 -9.484 1 98.81 287 LEU A O 1
ATOM 2103 N N . GLY A 1 288 ? -11.641 -32.5 -7.875 1 98.75 288 GLY A N 1
ATOM 2104 C CA . GLY A 1 288 ? -12.898 -32.438 -8.594 1 98.75 288 GLY A CA 1
ATOM 2105 C C . GLY A 1 288 ? -13.398 -31.016 -8.789 1 98.75 288 GLY A C 1
ATOM 2106 O O . GLY A 1 288 ? -13.875 -30.656 -9.867 1 98.75 288 GLY A O 1
ATOM 2107 N N . ALA A 1 289 ? -13.352 -30.188 -7.73 1 98.81 289 ALA A N 1
ATOM 2108 C CA . ALA A 1 289 ? -13.789 -28.797 -7.809 1 98.81 289 ALA A CA 1
ATOM 2109 C C . ALA A 1 289 ? -12.945 -28.016 -8.812 1 98.81 289 ALA A C 1
ATOM 2111 O O . ALA A 1 289 ? -13.484 -27.219 -9.594 1 98.81 289 ALA A O 1
ATOM 2112 N N . LEU A 1 290 ? -11.633 -28.203 -8.812 1 98.81 290 LEU A N 1
ATOM 2113 C CA . LEU A 1 290 ? -10.734 -27.531 -9.742 1 98.81 290 LEU A CA 1
ATOM 2114 C C . LEU A 1 290 ? -11.023 -27.953 -11.18 1 98.81 290 LEU A C 1
ATOM 2116 O O . LEU A 1 290 ? -11.055 -27.109 -12.078 1 98.81 290 LEU A O 1
ATOM 2120 N N . ASP A 1 291 ? -11.289 -29.203 -11.375 1 98.69 291 ASP A N 1
ATOM 2121 C CA . ASP A 1 291 ? -11.602 -29.734 -12.695 1 98.69 291 ASP A CA 1
ATOM 2122 C C . ASP A 1 291 ? -12.883 -29.109 -13.242 1 98.69 291 ASP A C 1
ATOM 2124 O O . ASP A 1 291 ? -12.961 -28.781 -14.43 1 98.69 291 ASP A O 1
ATOM 2128 N N . ARG A 1 292 ? -13.859 -29.016 -12.391 1 98.5 292 ARG A N 1
ATOM 2129 C CA . ARG A 1 292 ? -15.133 -28.422 -12.805 1 98.5 292 ARG A CA 1
ATOM 2130 C C . ARG A 1 292 ? -14.961 -26.984 -13.25 1 98.5 292 ARG A C 1
ATOM 2132 O O . ARG A 1 292 ? -15.727 -26.484 -14.07 1 98.5 292 ARG A O 1
ATOM 2139 N N . GLU A 1 293 ? -13.961 -26.312 -12.688 1 98.12 293 GLU A N 1
ATOM 2140 C CA . GLU A 1 293 ? -13.664 -24.938 -13.07 1 98.12 293 GLU A CA 1
ATOM 2141 C C . GLU A 1 293 ? -12.695 -24.875 -14.242 1 98.12 293 GLU A C 1
ATOM 2143 O O . GLU A 1 293 ? -12.258 -23.797 -14.641 1 98.12 293 GLU A O 1
ATOM 2148 N N . GLY A 1 294 ? -12.281 -25.984 -14.797 1 98.12 294 GLY A N 1
ATOM 2149 C CA . GLY A 1 294 ? -11.359 -26.031 -15.922 1 98.12 294 GLY A CA 1
ATOM 2150 C C . GLY A 1 294 ? -9.922 -25.766 -15.523 1 98.12 294 GLY A C 1
ATOM 2151 O O . GLY A 1 294 ? -9.117 -25.328 -16.359 1 98.12 294 GLY A O 1
ATOM 2152 N N . ILE A 1 295 ? -9.562 -25.938 -14.32 1 98.56 295 ILE A N 1
ATOM 2153 C CA . ILE A 1 295 ? -8.211 -25.703 -13.82 1 98.56 295 ILE A CA 1
ATOM 2154 C C . ILE A 1 295 ? -7.457 -27.031 -13.734 1 98.56 295 ILE A C 1
ATOM 2156 O O . ILE A 1 295 ? -7.82 -27.906 -12.945 1 98.56 295 ILE A O 1
ATOM 2160 N N . ARG A 1 296 ? -6.418 -27.156 -14.531 1 97.81 296 ARG A N 1
ATOM 2161 C CA . ARG A 1 296 ? -5.562 -28.344 -14.469 1 97.81 296 ARG A CA 1
ATOM 2162 C C . ARG A 1 296 ? -4.914 -28.484 -13.094 1 97.81 296 ARG A C 1
ATOM 2164 O O . ARG A 1 296 ? -4.352 -27.516 -12.57 1 97.81 296 ARG A O 1
ATOM 2171 N N . ALA A 1 297 ? -5.031 -29.688 -12.5 1 98.75 297 ALA A N 1
ATOM 2172 C CA . ALA A 1 297 ? -4.438 -29.938 -11.195 1 98.75 297 ALA A CA 1
ATOM 2173 C C . ALA A 1 297 ? -4.191 -31.422 -10.977 1 98.75 297 ALA A C 1
ATOM 2175 O O . ALA A 1 297 ? -4.93 -32.25 -11.508 1 98.75 297 ALA A O 1
ATOM 2176 N N . GLU A 1 298 ? -3.145 -31.75 -10.297 1 98.81 298 GLU A N 1
ATOM 2177 C CA . GLU A 1 298 ? -2.807 -33.156 -10 1 98.81 298 GLU A CA 1
ATOM 2178 C C . GLU A 1 298 ? -2.246 -33.281 -8.586 1 98.81 298 GLU A C 1
ATOM 2180 O O . GLU A 1 298 ? -1.62 -32.375 -8.062 1 98.81 298 GLU A O 1
ATOM 2185 N N . GLU A 1 299 ? -2.561 -34.375 -7.941 1 98.81 299 GLU A N 1
ATOM 2186 C CA . GLU A 1 299 ? -1.816 -34.781 -6.754 1 98.81 299 GLU A CA 1
ATOM 2187 C C . GLU A 1 299 ? -0.403 -35.25 -7.117 1 98.81 299 GLU A C 1
ATOM 2189 O O . GLU A 1 299 ? -0.224 -36.156 -7.906 1 98.81 299 GLU A O 1
ATOM 2194 N N . VAL A 1 300 ? 0.559 -34.625 -6.465 1 98.88 300 VAL A N 1
ATOM 2195 C CA . VAL A 1 300 ? 1.893 -34.812 -7.023 1 98.88 300 VAL A CA 1
ATOM 2196 C C . VAL A 1 300 ? 2.826 -35.375 -5.957 1 98.88 300 VAL A C 1
ATOM 2198 O O . VAL A 1 300 ? 3.988 -35.688 -6.238 1 98.88 300 VAL A O 1
ATOM 2201 N N . GLY A 1 301 ? 2.326 -35.469 -4.734 1 98.81 301 GLY A N 1
ATOM 2202 C CA . GLY A 1 301 ? 3.182 -35.938 -3.656 1 98.81 301 GLY A CA 1
ATOM 2203 C C . GLY A 1 301 ? 2.543 -35.812 -2.287 1 98.81 301 GLY A C 1
ATOM 2204 O O . GLY A 1 301 ? 1.323 -35.938 -2.152 1 98.81 301 GLY A O 1
ATOM 2205 N N . GLU A 1 302 ? 3.445 -35.688 -1.253 1 98.81 302 GLU A N 1
ATOM 2206 C CA . GLU A 1 302 ? 2.951 -35.656 0.12 1 98.81 302 GLU A CA 1
ATOM 2207 C C . GLU A 1 302 ? 3.861 -34.812 1.014 1 98.81 302 GLU A C 1
ATOM 2209 O O . GLU A 1 302 ? 5.027 -34.594 0.688 1 98.81 302 GLU A O 1
ATOM 2214 N N . VAL A 1 303 ? 3.285 -34.344 2.045 1 98.88 303 VAL A N 1
ATOM 2215 C CA . VAL A 1 303 ? 4.027 -33.656 3.102 1 98.88 303 VAL A CA 1
ATOM 2216 C C . VAL A 1 303 ? 4.625 -34.688 4.059 1 98.88 303 VAL A C 1
ATOM 2218 O O . VAL A 1 303 ? 3.943 -35.656 4.465 1 98.88 303 VAL A O 1
ATOM 2221 N N . THR A 1 304 ? 5.852 -34.562 4.391 1 98.81 304 THR A N 1
ATOM 2222 C CA . THR A 1 304 ? 6.555 -35.531 5.242 1 98.81 304 THR A CA 1
ATOM 2223 C C . THR A 1 304 ? 7.121 -34.812 6.48 1 98.81 304 THR A C 1
ATOM 2225 O O . THR A 1 304 ? 7.125 -33.594 6.559 1 98.81 304 THR A O 1
ATOM 2228 N N . GLU A 1 305 ? 7.473 -35.625 7.477 1 98.06 305 GLU A N 1
ATOM 2229 C CA . GLU A 1 305 ? 8.266 -35.125 8.578 1 98.06 305 GLU A CA 1
ATOM 2230 C C . GLU A 1 305 ? 9.625 -34.625 8.094 1 98.06 305 GLU A C 1
ATOM 2232 O O . GLU A 1 305 ? 10.117 -35.062 7.055 1 98.06 305 GLU A O 1
ATOM 2237 N N . GLY A 1 306 ? 10.188 -33.75 8.875 1 95.81 306 GLY A N 1
ATOM 2238 C CA . GLY A 1 306 ? 11.492 -33.219 8.516 1 95.81 306 GLY A CA 1
ATOM 2239 C C . GLY A 1 306 ? 11.398 -31.859 7.844 1 95.81 306 GLY A C 1
ATOM 2240 O O . GLY A 1 306 ? 10.461 -31.094 8.086 1 95.81 306 GLY A O 1
ATOM 2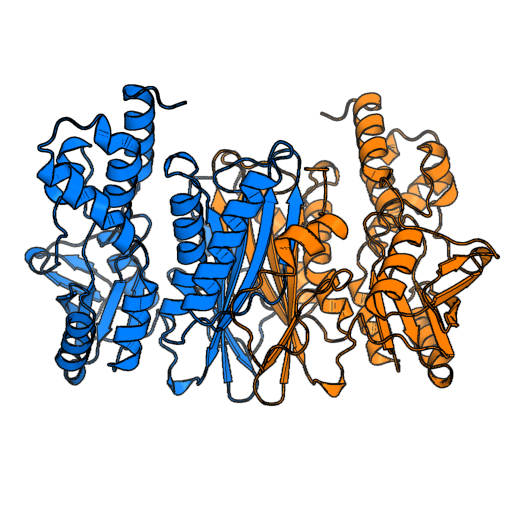241 N N . ALA A 1 307 ? 12.5 -31.547 6.992 1 94.88 307 ALA A N 1
ATOM 2242 C CA . ALA A 1 307 ? 12.562 -30.203 6.414 1 94.88 307 ALA A CA 1
ATOM 2243 C C . ALA A 1 307 ? 13 -30.266 4.953 1 94.88 307 ALA A C 1
ATOM 2245 O O . ALA A 1 307 ? 12.984 -29.234 4.258 1 94.88 307 ALA A O 1
ATOM 2246 N N . ASP A 1 308 ? 13.25 -31.422 4.469 1 97.69 308 ASP A N 1
ATOM 2247 C CA . ASP A 1 308 ? 13.812 -31.547 3.127 1 97.69 308 ASP A CA 1
ATOM 2248 C C . ASP A 1 308 ? 12.719 -31.609 2.07 1 97.69 308 ASP A C 1
ATOM 2250 O O . ASP A 1 308 ? 11.664 -32.188 2.291 1 97.69 308 ASP A O 1
ATOM 2254 N N . VAL A 1 309 ? 13 -31 0.989 1 98.62 309 VAL A N 1
ATOM 2255 C CA . VAL A 1 309 ? 12.172 -31.125 -0.206 1 98.62 309 VAL A CA 1
ATOM 2256 C C . VAL A 1 309 ? 12.812 -32.094 -1.185 1 98.62 309 VAL A C 1
ATOM 2258 O O . VAL A 1 309 ? 13.883 -31.828 -1.733 1 98.62 309 VAL A O 1
ATOM 2261 N N . ILE A 1 310 ? 12.219 -33.25 -1.361 1 98.75 310 ILE A N 1
ATOM 2262 C CA . ILE A 1 310 ? 12.75 -34.312 -2.215 1 98.75 310 ILE A CA 1
ATOM 2263 C C . ILE A 1 310 ? 11.891 -34.438 -3.469 1 98.75 310 ILE A C 1
ATOM 2265 O O . ILE A 1 310 ? 10.695 -34.719 -3.383 1 98.75 310 ILE A O 1
ATOM 2269 N N . VAL A 1 311 ? 12.492 -34.219 -4.625 1 98.69 311 VAL A N 1
ATOM 2270 C CA . VAL A 1 311 ? 11.828 -34.406 -5.914 1 98.69 311 VAL A CA 1
ATOM 2271 C C . VAL A 1 311 ? 12.492 -35.531 -6.688 1 98.69 311 VAL A C 1
ATOM 2273 O O . VAL A 1 311 ? 13.664 -35.469 -7.051 1 98.69 311 VAL A O 1
ATOM 2276 N N . ASP A 1 312 ? 11.805 -36.594 -6.961 1 98.31 312 ASP A N 1
ATOM 2277 C CA . ASP A 1 312 ? 12.297 -37.781 -7.66 1 98.31 312 ASP A CA 1
ATOM 2278 C C . ASP A 1 312 ? 13.555 -38.344 -6.996 1 98.31 312 ASP A C 1
ATOM 2280 O O . ASP A 1 312 ? 14.523 -38.688 -7.68 1 98.31 312 ASP A O 1
ATOM 2284 N N . GLY A 1 313 ? 13.57 -38.25 -5.707 1 97.56 313 GLY A N 1
ATOM 2285 C CA . GLY A 1 313 ? 14.648 -38.844 -4.934 1 97.56 313 GLY A CA 1
ATOM 2286 C C . GLY A 1 313 ? 15.789 -37.875 -4.664 1 97.56 313 GLY A C 1
ATOM 2287 O O . GLY A 1 313 ? 16.672 -38.156 -3.854 1 97.56 313 GLY A O 1
ATOM 2288 N N . ASP A 1 314 ? 15.734 -36.688 -5.242 1 97.94 314 ASP A N 1
ATOM 2289 C CA . ASP A 1 314 ? 16.812 -35.719 -5.07 1 97.94 314 ASP A CA 1
ATOM 2290 C C . ASP A 1 314 ? 16.344 -34.5 -4.25 1 97.94 314 ASP A C 1
ATOM 2292 O O . ASP A 1 314 ? 15.219 -34.031 -4.414 1 97.94 314 ASP A O 1
ATOM 2296 N N . ARG A 1 315 ? 17.234 -34.031 -3.416 1 97.62 315 ARG A N 1
ATOM 2297 C CA . ARG A 1 315 ? 16.938 -32.844 -2.637 1 97.62 315 ARG A CA 1
ATOM 2298 C C . ARG A 1 315 ? 16.953 -31.594 -3.518 1 97.62 315 ARG A C 1
ATOM 2300 O O . ARG A 1 315 ? 17.828 -31.453 -4.383 1 97.62 315 ARG A O 1
ATOM 2307 N N . VAL A 1 316 ? 15.977 -30.734 -3.354 1 97 316 VAL A N 1
ATOM 2308 C CA . VAL A 1 316 ? 15.875 -29.484 -4.086 1 97 316 VAL A CA 1
ATOM 2309 C C . VAL A 1 316 ? 16.047 -28.312 -3.123 1 97 316 VAL A C 1
ATOM 2311 O O . VAL A 1 316 ? 15.484 -28.297 -2.027 1 97 316 VAL A O 1
ATOM 2314 N N . ASP A 1 317 ? 16.859 -27.297 -3.5 1 94.5 317 ASP A N 1
ATOM 2315 C CA . ASP A 1 317 ? 17.062 -26.062 -2.748 1 94.5 317 ASP A CA 1
ATOM 2316 C C . ASP A 1 317 ? 16.516 -24.859 -3.518 1 94.5 317 ASP A C 1
ATOM 2318 O O . ASP A 1 317 ? 16.188 -24.969 -4.699 1 94.5 317 ASP A O 1
ATOM 2322 N N . ALA A 1 318 ? 16.391 -23.766 -2.807 1 91.75 318 ALA A N 1
ATOM 2323 C CA . ALA A 1 318 ? 15.992 -22.531 -3.477 1 91.75 318 ALA A CA 1
ATOM 2324 C C . ALA A 1 318 ? 16.969 -22.172 -4.59 1 91.75 318 ALA A C 1
ATOM 2326 O O . ALA A 1 318 ? 18.188 -22.203 -4.391 1 91.75 318 ALA A O 1
ATOM 2327 N N . PRO A 1 319 ? 16.422 -21.859 -5.738 1 91.94 319 PRO A N 1
ATOM 2328 C CA . PRO A 1 319 ? 17.344 -21.469 -6.812 1 91.94 319 PRO A CA 1
ATOM 2329 C C . PRO A 1 319 ? 18.031 -20.125 -6.551 1 91.94 319 PRO A C 1
ATOM 2331 O O . PRO A 1 319 ? 17.484 -19.281 -5.836 1 91.94 319 PRO A O 1
ATOM 2334 N N . GLU A 1 320 ? 19.141 -19.969 -7.141 1 86 320 GLU A N 1
ATOM 2335 C CA . GLU A 1 320 ? 19.922 -18.75 -6.965 1 86 320 GLU A CA 1
ATOM 2336 C C . GLU A 1 320 ? 19.312 -17.578 -7.719 1 86 320 GLU A C 1
ATOM 2338 O O . GLU A 1 320 ? 19.359 -16.438 -7.25 1 86 320 GLU A O 1
ATOM 2343 N N . GLN A 1 321 ? 18.859 -17.922 -8.898 1 89.19 321 GLN A N 1
ATOM 2344 C CA . GLN A 1 321 ? 18.328 -16.875 -9.75 1 89.19 321 GLN A CA 1
ATOM 2345 C C . GLN A 1 321 ? 17.141 -17.375 -10.578 1 89.19 321 GLN A C 1
ATOM 2347 O O . GLN A 1 321 ? 17.141 -18.516 -11.047 1 89.19 321 GLN A O 1
ATOM 2352 N N . ASP A 1 322 ? 16.141 -16.531 -10.711 1 93.69 322 ASP A N 1
ATOM 2353 C CA . ASP A 1 322 ? 15.062 -16.766 -11.656 1 93.69 322 ASP A CA 1
ATOM 2354 C C . ASP A 1 322 ? 15.484 -16.422 -13.086 1 93.69 322 ASP A C 1
ATOM 2356 O O . ASP A 1 322 ? 15.906 -15.289 -13.352 1 93.69 322 ASP A O 1
ATOM 2360 N N . PRO A 1 323 ? 15.375 -17.297 -13.961 1 95 323 PRO A N 1
ATOM 2361 C CA . PRO A 1 323 ? 15.883 -17.062 -15.312 1 95 323 PRO A CA 1
ATOM 2362 C C . PRO A 1 323 ? 14.938 -16.203 -16.156 1 95 323 PRO A C 1
ATOM 2364 O O . PRO A 1 323 ? 15.266 -15.859 -17.297 1 95 323 PRO A O 1
ATOM 2367 N N . PHE A 1 324 ? 13.758 -15.836 -15.688 1 94.75 324 PHE A N 1
ATOM 2368 C CA . PHE A 1 324 ? 12.742 -15.125 -16.453 1 94.75 324 PHE A CA 1
ATOM 2369 C C . PHE A 1 324 ? 13.281 -13.797 -16.984 1 94.75 324 PHE A C 1
ATOM 2371 O O . PHE A 1 324 ? 13.312 -13.57 -18.188 1 94.75 324 PHE A O 1
ATOM 2378 N N . TRP A 1 325 ? 13.789 -12.953 -16.156 1 91.94 325 TRP A N 1
ATOM 2379 C CA . TRP A 1 325 ? 14.133 -11.594 -16.562 1 91.94 325 TRP A CA 1
ATOM 2380 C C . TRP A 1 325 ? 15.359 -11.586 -17.469 1 91.94 325 TRP A C 1
ATOM 2382 O O . TRP A 1 325 ? 15.398 -10.867 -18.469 1 91.94 325 TRP A O 1
ATOM 2392 N N . PRO A 1 326 ? 16.406 -12.375 -17.094 1 93.69 326 PRO A N 1
ATOM 2393 C CA . PRO A 1 326 ? 17.5 -12.492 -18.062 1 93.69 326 PRO A CA 1
ATOM 2394 C C . PRO A 1 326 ? 17.031 -12.906 -19.453 1 93.69 326 PRO A C 1
ATOM 2396 O O . PRO A 1 326 ? 17.484 -12.359 -20.453 1 93.69 326 PRO A O 1
ATOM 2399 N N . ALA A 1 327 ? 16.125 -13.859 -19.484 1 95.5 327 ALA A N 1
ATOM 2400 C CA . ALA A 1 327 ? 15.594 -14.297 -20.766 1 95.5 327 ALA A CA 1
ATOM 2401 C C . ALA A 1 327 ? 14.812 -13.18 -21.453 1 95.5 327 ALA A C 1
ATOM 2403 O O . ALA A 1 327 ? 14.914 -12.984 -22.656 1 95.5 327 ALA A O 1
ATOM 2404 N N . TYR A 1 328 ? 14 -12.461 -20.734 1 95.62 328 TYR A N 1
ATOM 2405 C CA . TYR A 1 328 ? 13.227 -11.336 -21.25 1 95.62 328 TYR A CA 1
ATOM 2406 C C . TYR A 1 328 ? 14.141 -10.281 -21.859 1 95.62 328 TYR A C 1
ATOM 2408 O O . TYR A 1 328 ? 13.891 -9.805 -22.969 1 95.62 328 TYR A O 1
ATOM 2416 N N . GLU A 1 329 ? 15.164 -9.938 -21.172 1 94 329 GLU A N 1
ATOM 2417 C CA . GLU A 1 329 ? 16.078 -8.898 -21.625 1 94 329 GLU A CA 1
ATOM 2418 C C . GLU A 1 329 ? 16.828 -9.336 -22.891 1 94 329 GLU A C 1
ATOM 2420 O O . GLU A 1 329 ? 17.047 -8.531 -23.797 1 94 329 GLU A O 1
ATOM 2425 N N . ARG A 1 330 ? 17.281 -10.547 -22.859 1 94.81 330 ARG A N 1
ATOM 2426 C CA . ARG A 1 330 ? 17.938 -11.078 -24.047 1 94.81 330 ARG A CA 1
ATOM 2427 C C . ARG A 1 330 ? 17.016 -11.008 -25.25 1 94.81 330 ARG A C 1
ATOM 2429 O O . ARG A 1 330 ? 17.438 -10.648 -26.359 1 94.81 330 ARG A O 1
ATOM 2436 N N . ALA A 1 331 ? 15.781 -11.461 -25.031 1 95.25 331 ALA A N 1
ATOM 2437 C CA . ALA A 1 331 ? 14.797 -11.43 -26.109 1 95.25 331 ALA A CA 1
ATOM 2438 C C . ALA A 1 331 ? 14.547 -10 -26.594 1 95.25 331 ALA A C 1
ATOM 2440 O O . ALA A 1 331 ? 14.422 -9.758 -27.797 1 95.25 331 ALA A O 1
ATOM 2441 N N . ARG A 1 332 ? 14.375 -9.078 -25.703 1 93.56 332 ARG A N 1
ATOM 2442 C CA . ARG A 1 332 ? 14.172 -7.672 -26.016 1 93.56 332 ARG A CA 1
ATOM 2443 C C . ARG A 1 332 ? 15.297 -7.133 -26.891 1 93.56 332 ARG A C 1
ATOM 2445 O O . ARG A 1 332 ? 15.047 -6.402 -27.859 1 93.56 332 ARG A O 1
ATOM 2452 N N . GLU A 1 333 ? 16.5 -7.41 -26.578 1 91.56 333 GLU A N 1
ATOM 2453 C CA . GLU A 1 333 ? 17.656 -6.973 -27.344 1 91.56 333 GLU A CA 1
ATOM 2454 C C . GLU A 1 333 ? 17.656 -7.57 -28.75 1 91.56 333 GLU A C 1
ATOM 2456 O O . GLU A 1 333 ? 18.031 -6.898 -29.703 1 91.56 333 GLU A O 1
ATOM 2461 N N . ARG A 1 334 ? 17.312 -8.789 -28.828 1 89.56 334 ARG A N 1
ATOM 2462 C CA . ARG A 1 334 ? 17.312 -9.492 -30.094 1 89.56 334 ARG A CA 1
ATOM 2463 C C . ARG A 1 334 ? 16.234 -8.938 -31.031 1 89.56 334 ARG A C 1
ATOM 2465 O O . ARG A 1 334 ? 16.453 -8.797 -32.219 1 89.56 334 ARG A O 1
ATOM 2472 N N . VAL A 1 335 ? 15.062 -8.742 -30.469 1 86.12 335 VAL A N 1
ATOM 2473 C CA . VAL A 1 335 ? 13.93 -8.328 -31.281 1 86.12 335 VAL A CA 1
ATOM 2474 C C . VAL A 1 335 ? 13.969 -6.812 -31.484 1 86.12 335 VAL A C 1
ATOM 2476 O O . VAL A 1 335 ? 13.359 -6.289 -32.438 1 86.12 335 VAL A O 1
ATOM 2479 N N . GLY A 1 336 ? 14.758 -6.082 -30.766 1 69.5 336 GLY A N 1
ATOM 2480 C CA . GLY A 1 336 ? 14.836 -4.633 -30.875 1 69.5 336 GLY A CA 1
ATOM 2481 C C . GLY A 1 336 ? 13.664 -3.924 -30.219 1 69.5 336 GLY A C 1
ATOM 2482 O O . GLY A 1 336 ? 13.25 -2.854 -30.656 1 69.5 336 GLY A O 1
ATOM 2483 N N . VAL A 1 337 ? 12.992 -4.555 -29.484 1 56.38 337 VAL A N 1
ATOM 2484 C CA . VAL A 1 337 ? 11.875 -3.9 -28.828 1 56.38 337 VAL A CA 1
ATOM 2485 C C . VAL A 1 337 ? 12.391 -2.855 -27.828 1 56.38 337 VAL A C 1
ATOM 2487 O O . VAL A 1 337 ? 13.266 -3.146 -27.016 1 56.38 337 VAL A O 1
ATOM 2490 N N . GLN A 1 338 ? 12.414 -1.489 -28.109 1 43.03 338 GLN A N 1
ATOM 2491 C CA . GLN A 1 338 ? 12.711 -0.365 -27.234 1 43.03 338 GLN A CA 1
ATOM 2492 C C . GLN A 1 338 ? 11.609 -0.182 -26.188 1 43.03 338 GLN A C 1
ATOM 2494 O O . GLN A 1 338 ? 10.438 -0.435 -26.469 1 43.03 338 GLN A O 1
ATOM 2499 N N . MET B 1 1 ? 0.475 14.383 -16.906 1 82.62 1 MET B N 1
ATOM 2500 C CA . MET B 1 1 ? -0.168 14.711 -15.641 1 82.62 1 MET B CA 1
ATOM 2501 C C . MET B 1 1 ? 0.646 15.742 -14.867 1 82.62 1 MET B C 1
ATOM 2503 O O . MET B 1 1 ? 1.874 15.773 -14.969 1 82.62 1 MET B O 1
ATOM 2507 N N . ASP B 1 2 ? -0.158 16.562 -14.148 1 79.62 2 ASP B N 1
ATOM 2508 C CA . ASP B 1 2 ? 0.523 17.547 -13.312 1 79.62 2 ASP B CA 1
ATOM 2509 C C . ASP B 1 2 ? 1.26 16.875 -12.156 1 79.62 2 ASP B C 1
ATOM 2511 O O . ASP B 1 2 ? 0.796 15.859 -11.625 1 79.62 2 ASP B O 1
ATOM 2515 N N . PRO B 1 3 ? 2.402 17.391 -11.828 1 85.75 3 PRO B N 1
ATOM 2516 C CA . PRO B 1 3 ? 3.16 16.812 -10.711 1 85.75 3 PRO B CA 1
ATOM 2517 C C . PRO B 1 3 ? 2.383 16.828 -9.398 1 85.75 3 PRO B C 1
ATOM 2519 O O . PRO B 1 3 ? 1.657 17.781 -9.117 1 85.75 3 PRO B O 1
ATOM 2522 N N . GLY B 1 4 ? 2.656 15.797 -8.656 1 87 4 GLY B N 1
ATOM 2523 C CA . GLY B 1 4 ? 1.994 15.688 -7.367 1 87 4 GLY B CA 1
ATOM 2524 C C . GLY B 1 4 ? 0.671 14.953 -7.438 1 87 4 GLY B C 1
ATOM 2525 O O . GLY B 1 4 ? 0.418 14.203 -8.383 1 87 4 GLY B O 1
ATOM 2526 N N . LYS B 1 5 ? -0.078 14.969 -6.355 1 89.44 5 LYS B N 1
ATOM 2527 C CA . LYS B 1 5 ? -1.371 14.297 -6.254 1 89.44 5 LYS B CA 1
ATOM 2528 C C . LYS B 1 5 ? -2.365 14.867 -7.262 1 89.44 5 LYS B C 1
ATOM 2530 O O . LYS B 1 5 ? -2.416 16.078 -7.473 1 89.44 5 LYS B O 1
ATOM 2535 N N . VAL B 1 6 ? -3.217 14.008 -7.801 1 89.44 6 VAL B N 1
ATOM 2536 C CA . VAL B 1 6 ? -4.191 14.438 -8.797 1 89.44 6 VAL B CA 1
ATOM 2537 C C . VAL B 1 6 ? -5.215 15.375 -8.156 1 89.44 6 VAL B C 1
ATOM 2539 O O . VAL B 1 6 ? -5.492 15.266 -6.953 1 89.44 6 VAL B O 1
ATOM 2542 N N . ASP B 1 7 ? -5.797 16.25 -9.008 1 87.81 7 ASP B N 1
ATOM 2543 C CA . ASP B 1 7 ? -6.742 17.234 -8.484 1 87.81 7 ASP B CA 1
ATOM 2544 C C . ASP B 1 7 ? -8.172 16.703 -8.531 1 87.81 7 ASP B C 1
ATOM 2546 O O . ASP B 1 7 ? -8.398 15.547 -8.883 1 87.81 7 ASP B O 1
ATOM 2550 N N . ARG B 1 8 ? -9.102 17.516 -8.07 1 88.56 8 ARG B N 1
ATOM 2551 C CA . ARG B 1 8 ? -10.508 17.125 -7.961 1 88.56 8 ARG B CA 1
ATOM 2552 C C . ARG B 1 8 ? -11.086 16.766 -9.32 1 88.56 8 ARG B C 1
ATOM 2554 O O . ARG B 1 8 ? -11.836 15.797 -9.445 1 88.56 8 ARG B O 1
ATOM 2561 N N . ALA B 1 9 ? -10.789 17.562 -10.312 1 91.19 9 ALA B N 1
ATOM 2562 C CA . ALA B 1 9 ? -11.328 17.328 -11.648 1 91.19 9 ALA B CA 1
ATOM 2563 C C . ALA B 1 9 ? -10.906 15.953 -12.18 1 91.19 9 ALA B C 1
ATOM 2565 O O . ALA B 1 9 ? -11.719 15.211 -12.727 1 91.19 9 ALA B O 1
ATOM 2566 N N . PHE B 1 10 ? -9.664 15.664 -12.031 1 92.62 10 PHE B N 1
ATOM 2567 C CA . PHE B 1 10 ? -9.141 14.367 -12.453 1 92.62 10 PHE B CA 1
ATOM 2568 C C . PHE B 1 10 ? -9.836 13.234 -11.703 1 92.62 10 PHE B C 1
ATOM 2570 O O . PHE B 1 10 ? -10.234 12.234 -12.305 1 92.62 10 PHE B O 1
ATOM 2577 N N . PHE B 1 11 ? -9.938 13.398 -10.445 1 93 11 PHE B N 1
ATOM 2578 C CA . PHE B 1 11 ? -10.594 12.398 -9.617 1 93 11 PHE B CA 1
ATOM 2579 C C . PHE B 1 11 ? -12.008 12.133 -10.102 1 93 11 PHE B C 1
ATOM 2581 O O . PHE B 1 11 ? -12.406 10.984 -10.281 1 93 11 PHE B O 1
ATOM 2588 N N . GLU B 1 12 ? -12.742 13.133 -10.281 1 94 12 GLU B N 1
ATOM 2589 C CA . GLU B 1 12 ? -14.156 13.016 -10.648 1 94 12 GLU B CA 1
ATOM 2590 C C . GLU B 1 12 ? -14.312 12.406 -12.039 1 94 12 GLU B C 1
ATOM 2592 O O . GLU B 1 12 ? -15.297 11.711 -12.305 1 94 12 GLU B O 1
ATOM 2597 N N . GLU B 1 13 ? -13.375 12.586 -12.836 1 95.06 13 GLU B N 1
ATOM 2598 C CA . GLU B 1 13 ? -13.461 12.109 -14.219 1 95.06 13 GLU B CA 1
ATOM 2599 C C . GLU B 1 13 ? -13.008 10.656 -14.32 1 95.06 13 GLU B C 1
ATOM 2601 O O . GLU B 1 13 ? -13.664 9.844 -14.977 1 95.06 13 GLU B O 1
ATOM 2606 N N . PHE B 1 14 ? -11.898 10.32 -13.648 1 95.25 14 PHE B N 1
ATOM 2607 C CA . PHE B 1 14 ? -11.242 9.062 -13.969 1 95.25 14 PHE B CA 1
ATOM 2608 C C . PHE B 1 14 ? -11.398 8.062 -12.82 1 95.25 14 PHE B C 1
ATOM 2610 O O . PHE B 1 14 ? -11.5 6.855 -13.055 1 95.25 14 PHE B O 1
ATOM 2617 N N . ILE B 1 15 ? -11.406 8.508 -11.609 1 96 15 ILE B N 1
ATOM 2618 C CA . ILE B 1 15 ? -11.273 7.586 -10.484 1 96 15 ILE B CA 1
ATOM 2619 C C . ILE B 1 15 ? -12.641 7.363 -9.836 1 96 15 ILE B C 1
ATOM 2621 O O . ILE B 1 15 ? -13.141 6.238 -9.797 1 96 15 ILE B O 1
ATOM 2625 N N . GLY B 1 16 ? -13.312 8.406 -9.453 1 95.19 16 GLY B N 1
ATOM 2626 C CA . GLY B 1 16 ? -14.547 8.391 -8.672 1 95.19 16 GLY B CA 1
ATOM 2627 C C . GLY B 1 16 ? -15.602 7.473 -9.25 1 95.19 16 GLY B C 1
ATOM 2628 O O . GLY B 1 16 ? -16.25 6.715 -8.523 1 95.19 16 GLY B O 1
ATOM 2629 N N . PRO B 1 17 ? -15.789 7.406 -10.539 1 96.62 17 PRO B N 1
ATOM 2630 C CA . PRO B 1 17 ? -16.844 6.602 -11.148 1 96.62 17 PRO B CA 1
ATOM 2631 C C . PRO B 1 17 ? -16.469 5.125 -11.258 1 96.62 17 PRO B C 1
ATOM 2633 O O . PRO B 1 17 ? -17.297 4.301 -11.656 1 96.62 17 PRO B O 1
ATOM 2636 N N . ARG B 1 18 ? -15.203 4.758 -10.984 1 98.25 18 ARG B N 1
ATOM 2637 C CA . ARG B 1 18 ? -14.68 3.414 -11.195 1 98.25 18 ARG B CA 1
ATOM 2638 C C . ARG B 1 18 ? -13.984 2.891 -9.945 1 98.25 18 ARG B C 1
ATOM 2640 O O . ARG B 1 18 ? -12.758 2.934 -9.844 1 98.25 18 ARG B O 1
ATOM 2647 N N . LEU B 1 19 ? -14.773 2.334 -9.109 1 98.31 19 LEU B N 1
ATOM 2648 C CA . LEU B 1 19 ? -14.242 1.948 -7.805 1 98.31 19 LEU B CA 1
ATOM 2649 C C . LEU B 1 19 ? -14.539 0.483 -7.508 1 98.31 19 LEU B C 1
ATOM 2651 O O . LEU B 1 19 ? -14.594 0.078 -6.344 1 98.31 19 LEU B O 1
ATOM 2655 N N . GLY B 1 20 ? -14.758 -0.344 -8.539 1 98.75 20 GLY B N 1
ATOM 2656 C CA . GLY B 1 20 ? -15.008 -1.765 -8.359 1 98.75 20 GLY B CA 1
ATOM 2657 C C . GLY B 1 20 ? -16.422 -2.068 -7.914 1 98.75 20 GLY B C 1
ATOM 2658 O O . GLY B 1 20 ? -17.375 -1.422 -8.367 1 98.75 20 GLY B O 1
ATOM 2659 N N . ALA B 1 21 ? -16.594 -3.117 -7.141 1 98.69 21 ALA B N 1
ATOM 2660 C CA . ALA B 1 21 ? -17.906 -3.541 -6.656 1 98.69 21 ALA B CA 1
ATOM 2661 C C . ALA B 1 21 ? -18.438 -2.588 -5.59 1 98.69 21 ALA B C 1
ATOM 2663 O O . ALA B 1 21 ? -17.656 -1.996 -4.836 1 98.69 21 ALA B O 1
ATOM 2664 N N . ASP B 1 22 ? -19.703 -2.43 -5.559 1 97.69 22 ASP B N 1
ATOM 2665 C CA . ASP B 1 22 ? -20.375 -1.68 -4.496 1 97.69 22 ASP B CA 1
ATOM 2666 C C . ASP B 1 22 ? -20.672 -2.578 -3.301 1 97.69 22 ASP B C 1
ATOM 2668 O O . ASP B 1 22 ? -21.609 -3.391 -3.35 1 97.69 22 ASP B O 1
ATOM 2672 N N . ARG B 1 23 ? -19.953 -2.406 -2.252 1 98.38 23 ARG B N 1
ATOM 2673 C CA . ARG B 1 23 ? -20.141 -3.254 -1.078 1 98.38 23 ARG B CA 1
ATOM 2674 C C . ARG B 1 23 ? -20.828 -2.486 0.051 1 98.38 23 ARG B C 1
ATOM 2676 O O . ARG B 1 23 ? -20.484 -1.329 0.311 1 98.38 23 ARG B O 1
ATOM 2683 N N . ALA B 1 24 ? -21.688 -3.125 0.769 1 98.19 24 ALA B N 1
ATOM 2684 C CA . ALA B 1 24 ? -22.469 -2.514 1.833 1 98.19 24 ALA B CA 1
ATOM 2685 C C . ALA B 1 24 ? -21.625 -2.258 3.072 1 98.19 24 ALA B C 1
ATOM 2687 O O . ALA B 1 24 ? -21.969 -1.414 3.904 1 98.19 24 ALA B O 1
ATOM 2688 N N . ASP B 1 25 ? -20.516 -2.973 3.154 1 98.5 25 ASP B N 1
ATOM 2689 C CA . ASP B 1 25 ? -19.703 -2.859 4.359 1 98.5 25 ASP B CA 1
ATOM 2690 C C . ASP B 1 25 ? -18.688 -1.726 4.227 1 98.5 25 ASP B C 1
ATOM 2692 O O . ASP B 1 25 ? -17.844 -1.541 5.102 1 98.5 25 ASP B O 1
ATOM 2696 N N . VAL B 1 26 ? -18.781 -0.988 3.16 1 98.5 26 VAL B N 1
ATOM 2697 C CA . VAL B 1 26 ? -17.953 0.205 3.021 1 98.5 26 VAL B CA 1
ATOM 2698 C C . VAL B 1 26 ? -18.688 1.411 3.613 1 98.5 26 VAL B C 1
ATOM 2700 O O . VAL B 1 26 ? -19.656 1.894 3.041 1 98.5 26 VAL B O 1
ATOM 2703 N N . ARG B 1 27 ? -18.203 1.901 4.738 1 97 27 ARG B N 1
ATOM 2704 C CA . ARG B 1 27 ? -18.797 3.027 5.457 1 97 27 ARG B CA 1
ATOM 2705 C C . ARG B 1 27 ? -18.391 4.352 4.828 1 97 27 ARG B C 1
ATOM 2707 O O . ARG B 1 27 ? -19.172 5.301 4.793 1 97 27 ARG B O 1
ATOM 2714 N N . LEU B 1 28 ? -17.188 4.469 4.43 1 97.06 28 LEU B N 1
ATOM 2715 C CA . LEU B 1 28 ? -16.609 5.621 3.744 1 97.06 28 LEU B CA 1
ATOM 2716 C C . LEU B 1 28 ? -15.695 5.176 2.605 1 97.06 28 LEU B C 1
ATOM 2718 O O . LEU B 1 28 ? -14.711 4.465 2.832 1 97.06 28 LEU B O 1
ATOM 2722 N N . GLY B 1 29 ? -16.078 5.457 1.386 1 96.44 29 GLY B N 1
ATOM 2723 C CA . GLY B 1 29 ? -15.25 5.188 0.219 1 96.44 29 GLY B CA 1
ATOM 2724 C C . GLY B 1 29 ? -14.5 6.414 -0.279 1 96.44 29 GLY B C 1
ATOM 2725 O O . GLY B 1 29 ? -14.539 7.469 0.356 1 96.44 29 GLY B O 1
ATOM 2726 N N . PRO B 1 30 ? -13.781 6.207 -1.365 1 93.19 30 PRO B N 1
ATOM 2727 C CA . PRO B 1 30 ? -13.039 7.34 -1.924 1 93.19 30 PRO B CA 1
ATOM 2728 C C . PRO B 1 30 ? -13.93 8.547 -2.197 1 93.19 30 PRO B C 1
ATOM 2730 O O . PRO B 1 30 ? -14.938 8.438 -2.895 1 93.19 30 PRO B O 1
ATOM 2733 N N . THR B 1 31 ? -13.609 9.555 -1.603 1 83.94 31 THR B N 1
ATOM 2734 C CA . THR B 1 31 ? -14.25 10.859 -1.704 1 83.94 31 THR B CA 1
ATOM 2735 C C . THR B 1 31 ? -13.211 11.977 -1.781 1 83.94 31 THR B C 1
ATOM 2737 O O . THR B 1 31 ? -12.242 11.984 -1.015 1 83.94 31 THR B O 1
ATOM 2740 N N . HIS B 1 32 ? -13.43 12.852 -2.807 1 80.12 32 HIS B N 1
ATOM 2741 C CA . HIS B 1 32 ? -12.461 13.945 -2.889 1 80.12 32 HIS B CA 1
ATOM 2742 C C . HIS B 1 32 ? -12.367 14.695 -1.565 1 80.12 32 HIS B C 1
ATOM 2744 O O . HIS B 1 32 ? -13.383 15.078 -0.991 1 80.12 32 HIS B O 1
ATOM 2750 N N . GLY B 1 33 ? -11.211 14.898 -1.049 1 75.94 33 GLY B N 1
ATOM 2751 C CA . GLY B 1 33 ? -10.992 15.547 0.233 1 75.94 33 GLY B CA 1
ATOM 2752 C C . GLY B 1 33 ? -10.938 14.578 1.396 1 75.94 33 GLY B C 1
ATOM 2753 O O . GLY B 1 33 ? -10.594 14.953 2.516 1 75.94 33 GLY B O 1
ATOM 2754 N N . ALA B 1 34 ? -11.383 13.359 1.12 1 81.5 34 ALA B N 1
ATOM 2755 C CA . ALA B 1 34 ? -11.242 12.32 2.135 1 81.5 34 ALA B CA 1
ATOM 2756 C C . ALA B 1 34 ? -9.961 11.516 1.928 1 81.5 34 ALA B C 1
ATOM 2758 O O . ALA B 1 34 ? -9.727 10.969 0.848 1 81.5 34 ALA B O 1
ATOM 2759 N N . ASP B 1 35 ? -9.188 11.453 2.957 1 89.19 35 ASP B N 1
ATOM 2760 C CA . ASP B 1 35 ? -7.848 10.906 2.785 1 89.19 35 ASP B CA 1
ATOM 2761 C C . ASP B 1 35 ? -7.754 9.492 3.365 1 89.19 35 ASP B C 1
ATOM 2763 O O . ASP B 1 35 ? -6.656 8.969 3.553 1 89.19 35 ASP B O 1
ATOM 2767 N N . PHE B 1 36 ? -8.883 8.938 3.801 1 97.62 36 PHE B N 1
ATOM 2768 C CA . PHE B 1 36 ? -8.938 7.547 4.242 1 97.62 36 PHE B CA 1
ATOM 2769 C C . PHE B 1 36 ? -10.289 6.926 3.912 1 97.62 36 PHE B C 1
ATOM 2771 O O . PHE B 1 36 ? -11.242 7.637 3.59 1 97.62 36 PHE B O 1
ATOM 2778 N N . GLY B 1 37 ? -10.359 5.609 3.775 1 98.19 37 GLY B N 1
ATOM 2779 C CA . GLY B 1 37 ? -11.594 4.844 3.691 1 98.19 37 GLY B CA 1
ATOM 2780 C C . GLY B 1 37 ? -11.914 4.094 4.973 1 98.19 37 GLY B C 1
ATOM 2781 O O . GLY B 1 37 ? -11.062 3.963 5.852 1 98.19 37 GLY B O 1
ATOM 2782 N N . VAL B 1 38 ? -13.211 3.715 5.129 1 98.69 38 VAL B N 1
ATOM 2783 C CA . VAL B 1 38 ? -13.625 2.975 6.316 1 98.69 38 VAL B CA 1
ATOM 2784 C C . VAL B 1 38 ? -14.508 1.795 5.906 1 98.69 38 VAL B C 1
ATOM 2786 O O . VAL B 1 38 ? -15.43 1.948 5.105 1 98.69 38 VAL B O 1
ATOM 2789 N N . ILE B 1 39 ? -14.195 0.642 6.43 1 98.88 39 ILE B N 1
ATOM 2790 C CA . ILE B 1 39 ? -15.062 -0.515 6.234 1 98.88 39 ILE B CA 1
ATOM 2791 C C . ILE B 1 39 ? -15.57 -1.012 7.586 1 98.88 39 ILE B C 1
ATOM 2793 O O . ILE B 1 39 ? -14.883 -0.875 8.602 1 98.88 39 ILE B O 1
ATOM 2797 N N . ASP B 1 40 ? -16.781 -1.535 7.586 1 98.69 40 ASP B N 1
ATOM 2798 C CA . ASP B 1 40 ? -17.328 -2.205 8.758 1 98.69 40 ASP B CA 1
ATOM 2799 C C . ASP B 1 40 ? -16.891 -3.666 8.812 1 98.69 40 ASP B C 1
ATOM 2801 O O . ASP B 1 40 ? -16.953 -4.379 7.812 1 98.69 40 ASP B O 1
ATOM 2805 N N . VAL B 1 41 ? -16.391 -4.098 9.938 1 98.75 41 VAL B N 1
ATOM 2806 C CA . VAL B 1 41 ? -16.031 -5.488 10.203 1 98.75 41 VAL B CA 1
ATOM 2807 C C . VAL B 1 41 ? -16.703 -5.957 11.492 1 98.75 41 VAL B C 1
ATOM 2809 O O . VAL B 1 41 ? -16.172 -5.738 12.586 1 98.75 41 VAL B O 1
ATOM 2812 N N . GLY B 1 42 ? -17.797 -6.715 11.367 1 96.75 42 GLY B N 1
ATOM 2813 C CA . GLY B 1 42 ? -18.594 -7.008 12.555 1 96.75 42 GLY B CA 1
ATOM 2814 C C . GLY B 1 42 ? -19.062 -5.766 13.281 1 96.75 42 GLY B C 1
ATOM 2815 O O . GLY B 1 42 ? -19.688 -4.891 12.672 1 96.75 42 GLY B O 1
ATOM 2816 N N . GLU B 1 43 ? -18.688 -5.676 14.586 1 97.19 43 GLU B N 1
ATOM 2817 C CA . GLU B 1 43 ? -19.109 -4.539 15.406 1 97.19 43 GLU B CA 1
ATOM 2818 C C . GLU B 1 43 ? -18.031 -3.463 15.453 1 97.19 43 GLU B C 1
ATOM 2820 O O . GLU B 1 43 ? -18.188 -2.445 16.125 1 97.19 43 GLU B O 1
ATOM 2825 N N . ARG B 1 44 ? -17 -3.646 14.695 1 98.5 44 ARG B N 1
ATOM 2826 C CA . ARG B 1 44 ? -15.883 -2.713 14.664 1 98.5 44 ARG B CA 1
ATOM 2827 C C . ARG B 1 44 ? -15.805 -2.002 13.312 1 98.5 44 ARG B C 1
ATOM 2829 O O . ARG B 1 44 ? -16.531 -2.34 12.383 1 98.5 44 ARG B O 1
ATOM 2836 N N . CYS B 1 45 ? -15.039 -1.009 13.242 1 98.44 45 CYS B N 1
ATOM 2837 C CA . CYS B 1 45 ? -14.711 -0.395 11.961 1 98.44 45 CYS B CA 1
ATOM 2838 C C . CYS B 1 45 ? -13.203 -0.363 11.742 1 98.44 45 CYS B C 1
ATOM 2840 O O . CYS B 1 45 ? -12.43 -0.415 12.695 1 98.44 45 CYS B O 1
ATOM 2842 N N . VAL B 1 46 ? -12.844 -0.385 10.516 1 98.88 46 VAL B N 1
ATOM 2843 C CA . VAL B 1 46 ? -11.453 -0.36 10.078 1 98.88 46 VAL B CA 1
ATOM 2844 C C . VAL B 1 46 ? -11.227 0.811 9.125 1 98.88 46 VAL B C 1
ATOM 2846 O O . VAL B 1 46 ? -11.797 0.842 8.031 1 98.88 46 VAL B O 1
ATOM 2849 N N . ALA B 1 47 ? -10.453 1.833 9.562 1 98.81 47 ALA B N 1
ATOM 2850 C CA . ALA B 1 47 ? -10.023 2.918 8.68 1 98.81 47 ALA B CA 1
ATOM 2851 C C . ALA B 1 47 ? -8.719 2.572 7.98 1 98.81 47 ALA B C 1
ATOM 2853 O O . ALA B 1 47 ? -7.82 1.981 8.586 1 98.81 47 ALA B O 1
ATOM 2854 N N . LEU B 1 48 ? -8.641 2.871 6.691 1 98.69 48 LEU B N 1
ATOM 2855 C CA . LEU B 1 48 ? -7.461 2.596 5.875 1 98.69 48 LEU B CA 1
ATOM 2856 C C . LEU B 1 48 ? -7.023 3.844 5.113 1 98.69 48 LEU B C 1
ATOM 2858 O O . LEU B 1 48 ? -7.859 4.562 4.559 1 98.69 48 LEU B O 1
ATOM 2862 N N . ALA B 1 49 ? -5.777 4.105 5.125 1 98.56 49 ALA B N 1
ATOM 2863 C CA . ALA B 1 49 ? -5.191 5.156 4.297 1 98.56 49 ALA B CA 1
ATOM 2864 C C . ALA B 1 49 ? -3.914 4.676 3.617 1 98.56 49 ALA B C 1
ATOM 2866 O O . ALA B 1 49 ? -3.107 3.973 4.227 1 98.56 49 ALA B O 1
ATOM 2867 N N . THR B 1 50 ? -3.777 4.98 2.359 1 98.31 50 THR B N 1
ATOM 2868 C CA . THR B 1 50 ? -2.631 4.562 1.56 1 98.31 50 THR B CA 1
ATOM 2869 C C . THR B 1 50 ? -1.912 5.773 0.974 1 98.31 50 THR B C 1
ATOM 2871 O O . THR B 1 50 ? -2.549 6.664 0.404 1 98.31 50 THR B O 1
ATOM 2874 N N . ASP B 1 51 ? -0.604 5.84 1.136 1 98.06 51 ASP B N 1
ATOM 2875 C CA . ASP B 1 51 ? 0.22 6.941 0.645 1 98.06 51 ASP B CA 1
ATOM 2876 C C . ASP B 1 51 ? 1.561 6.43 0.12 1 98.06 51 ASP B C 1
ATOM 2878 O O . ASP B 1 51 ? 2 5.336 0.483 1 98.06 51 ASP B O 1
ATOM 2882 N N . PRO B 1 52 ? 2.203 7.203 -0.75 1 98.06 52 PRO B N 1
ATOM 2883 C CA . PRO B 1 52 ? 3.555 6.84 -1.181 1 98.06 52 PRO B CA 1
ATOM 2884 C C . PRO B 1 52 ? 4.574 6.91 -0.045 1 98.06 52 PRO B C 1
ATOM 2886 O O . PRO B 1 52 ? 4.422 7.715 0.878 1 98.06 52 PRO B O 1
ATOM 2889 N N . LEU B 1 53 ? 5.578 6.02 -0.106 1 98.56 53 LEU B N 1
ATOM 2890 C CA . LEU B 1 53 ? 6.773 6.18 0.717 1 98.56 53 LEU B CA 1
ATOM 2891 C C . LEU B 1 53 ? 7.699 7.242 0.133 1 98.56 53 LEU B C 1
ATOM 2893 O O . LEU B 1 53 ? 8.352 7.012 -0.889 1 98.56 53 LEU B O 1
ATOM 2897 N N . PHE B 1 54 ? 7.781 8.367 0.787 1 97.94 54 PHE B N 1
ATOM 2898 C CA . PHE B 1 54 ? 8.555 9.508 0.332 1 97.94 54 PHE B CA 1
ATOM 2899 C C . PHE B 1 54 ? 9.781 9.727 1.22 1 97.94 54 PHE B C 1
ATOM 2901 O O . PHE B 1 54 ? 9.688 10.391 2.254 1 97.94 54 PHE B O 1
ATOM 2908 N N . VAL B 1 55 ? 10.938 9.242 0.786 1 98.31 55 VAL B N 1
ATOM 2909 C CA . VAL B 1 55 ? 12.18 9.312 1.549 1 98.31 55 VAL B CA 1
ATOM 2910 C C . VAL B 1 55 ? 13.102 10.375 0.942 1 98.31 55 VAL B C 1
ATOM 2912 O O . VAL B 1 55 ? 13.945 10.062 0.1 1 98.31 55 VAL B O 1
ATOM 2915 N N . LEU B 1 56 ? 13.023 11.578 1.403 1 97.56 56 LEU B N 1
ATOM 2916 C CA . LEU B 1 56 ? 13.844 12.688 0.933 1 97.56 56 LEU B CA 1
ATOM 2917 C C . LEU B 1 56 ? 15.219 12.664 1.597 1 97.56 56 LEU B C 1
ATOM 2919 O O . LEU B 1 56 ? 15.422 13.305 2.633 1 97.56 56 LEU B O 1
ATOM 2923 N N . ARG B 1 57 ? 16.25 12.102 0.971 1 96.94 57 ARG B N 1
ATOM 2924 C CA . ARG B 1 57 ? 17.547 11.781 1.563 1 96.94 57 ARG B CA 1
ATOM 2925 C C . ARG B 1 57 ? 18.328 13.047 1.897 1 96.94 57 ARG B C 1
ATOM 2927 O O . ARG B 1 57 ? 19.188 13.039 2.773 1 96.94 57 ARG B O 1
ATOM 2934 N N . ASP B 1 58 ? 17.953 14.148 1.319 1 96.38 58 ASP B N 1
ATOM 2935 C CA . ASP B 1 58 ? 18.609 15.414 1.62 1 96.38 58 ASP B CA 1
ATOM 2936 C C . ASP B 1 58 ? 18.406 15.805 3.082 1 96.38 58 ASP B C 1
ATOM 2938 O O . ASP B 1 58 ? 19.188 16.594 3.633 1 96.38 58 ASP B O 1
ATOM 2942 N N . LEU B 1 59 ? 17.438 15.273 3.734 1 97.88 59 LEU B N 1
ATOM 2943 C CA . LEU B 1 59 ? 17.156 15.539 5.141 1 97.88 59 LEU B CA 1
ATOM 2944 C C . LEU B 1 59 ? 18.094 14.75 6.043 1 97.88 59 LEU B C 1
ATOM 2946 O O . LEU B 1 59 ? 18.156 15 7.25 1 97.88 59 LEU B O 1
ATOM 2950 N N . GLY B 1 60 ? 18.859 13.883 5.508 1 97.44 60 GLY B N 1
ATOM 2951 C CA . GLY B 1 60 ? 19.453 12.812 6.289 1 97.44 60 GLY B CA 1
ATOM 2952 C C . GLY B 1 60 ? 18.531 11.617 6.473 1 97.44 60 GLY B C 1
ATOM 2953 O O . GLY B 1 60 ? 17.328 11.773 6.586 1 97.44 60 GLY B O 1
ATOM 2954 N N . LEU B 1 61 ? 19.078 10.469 6.508 1 97.94 61 LEU B N 1
ATOM 2955 C CA . LEU B 1 61 ? 18.281 9.25 6.434 1 97.94 61 LEU B CA 1
ATOM 2956 C C . LEU B 1 61 ? 17.344 9.133 7.625 1 97.94 61 LEU B C 1
ATOM 2958 O O . LEU B 1 61 ? 16.188 8.734 7.469 1 97.94 61 LEU B O 1
ATOM 2962 N N . GLU B 1 62 ? 17.812 9.492 8.781 1 98.38 62 GLU B N 1
ATOM 2963 C CA . GLU B 1 62 ? 17 9.406 9.984 1 98.38 62 GLU B CA 1
ATOM 2964 C C . GLU B 1 62 ? 15.75 10.281 9.875 1 98.38 62 GLU B C 1
ATOM 2966 O O . GLU B 1 62 ? 14.633 9.805 10.086 1 98.38 62 GLU B O 1
ATOM 2971 N N . ARG B 1 63 ? 15.898 11.547 9.508 1 98.5 63 ARG B N 1
ATOM 2972 C CA . ARG B 1 63 ? 14.781 12.477 9.367 1 98.5 63 ARG B CA 1
ATOM 2973 C C . ARG B 1 63 ? 13.898 12.094 8.188 1 98.5 63 ARG B C 1
ATOM 2975 O O . ARG B 1 63 ? 12.672 12.195 8.266 1 98.5 63 ARG B O 1
ATOM 2982 N N . ALA B 1 64 ? 14.578 11.68 7.105 1 98.69 64 ALA B N 1
ATOM 2983 C CA . ALA B 1 64 ? 13.812 11.273 5.926 1 98.69 64 ALA B CA 1
ATOM 2984 C C . ALA B 1 64 ? 12.898 10.094 6.246 1 98.69 64 ALA B C 1
ATOM 2986 O O . ALA B 1 64 ? 11.727 10.086 5.852 1 98.69 64 ALA B O 1
ATOM 2987 N N . ALA B 1 65 ? 13.438 9.094 6.98 1 98.88 65 ALA B N 1
ATOM 2988 C CA . ALA B 1 65 ? 12.664 7.914 7.344 1 98.88 65 ALA B CA 1
ATOM 2989 C C . ALA B 1 65 ? 11.539 8.266 8.32 1 98.88 65 ALA B C 1
ATOM 2991 O O . ALA B 1 65 ? 10.422 7.766 8.195 1 98.88 65 ALA B O 1
ATOM 2992 N N . TRP B 1 66 ? 11.875 9.117 9.273 1 98.88 66 TRP B N 1
ATOM 2993 C CA . TRP B 1 66 ? 10.867 9.586 10.227 1 98.88 66 TRP B CA 1
ATOM 2994 C C . TRP B 1 66 ? 9.719 10.281 9.5 1 98.88 66 TRP B C 1
ATOM 2996 O O . TRP B 1 66 ? 8.547 10 9.758 1 98.88 66 TRP B O 1
ATOM 3006 N N . PHE B 1 67 ? 10.094 11.156 8.625 1 98.81 67 PHE B N 1
ATOM 3007 C CA . PHE B 1 67 ? 9.125 11.906 7.832 1 98.81 67 PHE B CA 1
ATOM 3008 C C . PHE B 1 67 ? 8.258 10.961 7.004 1 98.81 67 PHE B C 1
ATOM 3010 O O . PHE B 1 67 ? 7.031 11.07 7.012 1 98.81 67 PHE B O 1
ATOM 3017 N N . ALA B 1 68 ? 8.883 10.047 6.32 1 98.75 68 ALA B N 1
ATOM 3018 C CA . ALA B 1 68 ? 8.172 9.078 5.492 1 98.75 68 ALA B CA 1
ATOM 3019 C C . ALA B 1 68 ? 7.172 8.273 6.32 1 98.75 68 ALA B C 1
ATOM 3021 O O . ALA B 1 68 ? 6.023 8.086 5.906 1 98.75 68 ALA B O 1
ATOM 3022 N N . PHE B 1 69 ? 7.574 7.816 7.492 1 98.88 69 PHE B N 1
ATOM 3023 C CA . PHE B 1 69 ? 6.715 7.027 8.375 1 98.88 69 PHE B CA 1
ATOM 3024 C C . PHE B 1 69 ? 5.488 7.828 8.789 1 98.88 69 PHE B C 1
ATOM 3026 O O . PHE B 1 69 ? 4.359 7.336 8.703 1 98.88 69 PHE B O 1
ATOM 3033 N N . HIS B 1 70 ? 5.652 8.992 9.172 1 98.81 70 HIS B N 1
ATOM 3034 C CA . HIS B 1 70 ? 4.559 9.789 9.719 1 98.81 70 HIS B CA 1
ATOM 3035 C C . HIS B 1 70 ? 3.619 10.258 8.617 1 98.81 70 HIS B C 1
ATOM 3037 O O . HIS B 1 70 ? 2.414 10.398 8.836 1 98.81 70 HIS B O 1
ATOM 3043 N N . ILE B 1 71 ? 4.129 10.492 7.438 1 97.75 71 ILE B N 1
ATOM 3044 C CA . ILE B 1 71 ? 3.246 10.797 6.316 1 97.75 71 ILE B CA 1
ATOM 3045 C C . ILE B 1 71 ? 2.271 9.641 6.098 1 97.75 71 ILE B C 1
ATOM 3047 O O . ILE B 1 71 ? 1.073 9.859 5.906 1 97.75 71 ILE B O 1
ATOM 3051 N N . VAL B 1 72 ? 2.723 8.453 6.23 1 98 72 VAL B N 1
ATOM 3052 C CA . VAL B 1 72 ? 1.939 7.262 5.934 1 98 72 VAL B CA 1
ATOM 3053 C C . VAL B 1 72 ? 0.857 7.078 6.996 1 98 72 VAL B C 1
ATOM 3055 O O . VAL B 1 72 ? -0.245 6.613 6.695 1 98 72 VAL B O 1
ATOM 3058 N N . VAL B 1 73 ? 1.118 7.422 8.25 1 98.62 73 VAL B N 1
ATOM 3059 C CA . VAL B 1 73 ? 0.162 7.117 9.305 1 98.62 73 VAL B CA 1
ATOM 3060 C C . VAL B 1 73 ? -0.709 8.344 9.586 1 98.62 73 VAL B C 1
ATOM 3062 O O . VAL B 1 73 ? -1.667 8.266 10.359 1 98.62 73 VAL B O 1
ATOM 3065 N N . SER B 1 74 ? -0.405 9.508 8.922 1 98.44 74 SER B N 1
ATOM 3066 C CA . SER B 1 74 ? -1.071 10.773 9.211 1 98.44 74 SER B CA 1
ATOM 3067 C C . SER B 1 74 ? -2.559 10.703 8.883 1 98.44 74 SER B C 1
ATOM 3069 O O . SER B 1 74 ? -3.402 11.047 9.711 1 98.44 74 SER B O 1
ATOM 3071 N N . ASP B 1 75 ? -2.869 10.211 7.695 1 97.56 75 ASP B N 1
ATOM 3072 C CA . ASP B 1 75 ? -4.238 10.281 7.203 1 97.56 75 ASP B CA 1
ATOM 3073 C C . ASP B 1 75 ? -5.168 9.383 8.023 1 97.56 75 ASP B C 1
ATOM 3075 O O . ASP B 1 75 ? -6.309 9.758 8.305 1 97.56 75 ASP B O 1
ATOM 3079 N N . VAL B 1 76 ? -4.699 8.219 8.367 1 98.19 76 VAL B N 1
ATOM 3080 C CA . VAL B 1 76 ? -5.566 7.328 9.125 1 98.19 76 VAL B CA 1
ATOM 3081 C C . VAL B 1 76 ? -5.785 7.887 10.531 1 98.19 76 VAL B C 1
ATOM 3083 O O . VAL B 1 76 ? -6.859 7.715 11.117 1 98.19 76 VAL B O 1
ATOM 3086 N N . ALA B 1 77 ? -4.809 8.594 11.086 1 98.5 77 ALA B N 1
ATOM 3087 C CA . ALA B 1 77 ? -4.941 9.219 12.398 1 98.5 77 ALA B CA 1
ATOM 3088 C C . ALA B 1 77 ? -6.059 10.258 12.406 1 98.5 77 ALA B C 1
ATOM 3090 O O . ALA B 1 77 ? -6.691 10.492 13.438 1 98.5 77 ALA B O 1
ATOM 3091 N N . LEU B 1 78 ? -6.336 10.867 11.289 1 98.12 78 LEU B N 1
ATOM 3092 C CA . LEU B 1 78 ? -7.375 11.883 11.172 1 98.12 78 LEU B CA 1
ATOM 3093 C C . LEU B 1 78 ? -8.766 11.266 11.32 1 98.12 78 LEU B C 1
ATOM 3095 O O . LEU B 1 78 ? -9.75 11.977 11.5 1 98.12 78 LEU B O 1
ATOM 3099 N N . SER B 1 79 ? -8.859 9.938 11.352 1 98.38 79 SER B N 1
ATOM 3100 C CA . SER B 1 79 ? -10.117 9.25 11.617 1 98.38 79 SER B CA 1
ATOM 3101 C C . SER B 1 79 ? -10.492 9.336 13.094 1 98.38 79 SER B C 1
ATOM 3103 O O . SER B 1 79 ? -11.602 8.961 13.477 1 98.38 79 SER B O 1
ATOM 3105 N N . GLY B 1 80 ? -9.547 9.773 13.891 1 98.38 80 GLY B N 1
ATOM 3106 C CA . GLY B 1 80 ? -9.773 9.836 15.32 1 98.38 80 GLY B CA 1
ATOM 3107 C C . GLY B 1 80 ? -9.484 8.523 16.031 1 98.38 80 GLY B C 1
ATOM 3108 O O . GLY B 1 80 ? -9.484 8.461 17.266 1 98.38 80 GLY B O 1
ATOM 3109 N N . ILE B 1 81 ? -9.305 7.48 15.297 1 98.62 81 ILE B N 1
ATOM 3110 C CA . ILE B 1 81 ? -8.93 6.18 15.836 1 98.62 81 ILE B CA 1
ATOM 3111 C C . ILE B 1 81 ? -7.422 5.98 15.711 1 98.62 81 ILE B C 1
ATOM 3113 O O . ILE B 1 81 ? -6.848 6.188 14.641 1 98.62 81 ILE B O 1
ATOM 3117 N N . PRO B 1 82 ? -6.715 5.641 16.828 1 98.69 82 PRO B N 1
ATOM 3118 C CA . PRO B 1 82 ? -5.266 5.438 16.75 1 98.69 82 PRO B CA 1
ATOM 3119 C C . PRO B 1 82 ? -4.883 4.363 15.734 1 98.69 82 PRO B C 1
ATOM 3121 O O . PRO B 1 82 ? -5.527 3.314 15.664 1 98.69 82 PRO B O 1
ATOM 3124 N N . PRO B 1 83 ? -3.854 4.648 14.891 1 98.81 83 PRO B N 1
ATOM 3125 C CA . PRO B 1 83 ? -3.354 3.592 14.008 1 98.81 83 PRO B CA 1
ATOM 3126 C C . PRO B 1 83 ? -2.949 2.33 14.766 1 98.81 83 PRO B C 1
ATOM 3128 O O . PRO B 1 83 ? -2.379 2.42 15.859 1 98.81 83 PRO B O 1
ATOM 3131 N N . THR B 1 84 ? -3.238 1.147 14.172 1 98.94 84 THR B N 1
ATOM 3132 C CA . THR B 1 84 ? -2.965 -0.094 14.883 1 98.94 84 THR B CA 1
ATOM 3133 C C . THR B 1 84 ? -2.051 -1.001 14.07 1 98.94 84 THR B C 1
ATOM 3135 O O . THR B 1 84 ? -1.271 -1.773 14.625 1 98.94 84 THR B O 1
ATOM 3138 N N . HIS B 1 85 ? -2.145 -0.989 12.781 1 98.94 85 HIS B N 1
ATOM 3139 C CA . HIS B 1 85 ? -1.383 -1.879 11.914 1 98.94 85 HIS B CA 1
ATOM 3140 C C . HIS B 1 85 ? -0.843 -1.133 10.695 1 98.94 85 HIS B C 1
ATOM 3142 O O . HIS B 1 85 ? -1.345 -0.062 10.344 1 98.94 85 HIS B O 1
ATOM 3148 N N . LEU B 1 86 ? 0.161 -1.66 10.109 1 98.88 86 LEU B N 1
ATOM 3149 C CA . LEU B 1 86 ? 0.818 -1.075 8.945 1 98.88 86 LEU B CA 1
ATOM 3150 C C . LEU B 1 86 ? 1.263 -2.16 7.969 1 98.88 86 LEU B C 1
ATOM 3152 O O . LEU B 1 86 ? 1.768 -3.205 8.383 1 98.88 86 LEU B O 1
ATOM 3156 N N . SER B 1 87 ? 1.004 -2.01 6.699 1 98.56 87 SER B N 1
ATOM 3157 C CA . SER B 1 87 ? 1.552 -2.795 5.602 1 98.56 87 SER B CA 1
ATOM 3158 C C . SER B 1 87 ? 2.422 -1.938 4.688 1 98.56 87 SER B C 1
ATOM 3160 O O . SER B 1 87 ? 2.012 -0.854 4.266 1 98.56 87 SER B O 1
ATOM 3162 N N . VAL B 1 88 ? 3.609 -2.408 4.328 1 98.44 88 VAL B N 1
ATOM 3163 C CA . VAL B 1 88 ? 4.594 -1.54 3.689 1 98.44 88 VAL B CA 1
ATOM 3164 C C . VAL B 1 88 ? 5.133 -2.211 2.43 1 98.44 88 VAL B C 1
ATOM 3166 O O . VAL B 1 88 ? 5.484 -3.393 2.449 1 98.44 88 VAL B O 1
ATOM 3169 N N . ASP B 1 89 ? 5.18 -1.505 1.352 1 98.38 89 ASP B N 1
ATOM 3170 C CA . ASP B 1 89 ? 5.809 -1.914 0.1 1 98.38 89 ASP B CA 1
ATOM 3171 C C . ASP B 1 89 ? 6.984 -1.002 -0.248 1 98.38 89 ASP B C 1
ATOM 3173 O O . ASP B 1 89 ? 6.785 0.129 -0.699 1 98.38 89 ASP B O 1
ATOM 3177 N N . PHE B 1 90 ? 8.18 -1.456 -0.089 1 98.44 90 PHE B N 1
ATOM 3178 C CA . PHE B 1 90 ? 9.367 -0.722 -0.501 1 98.44 90 PHE B CA 1
ATOM 3179 C C . PHE B 1 90 ? 9.844 -1.191 -1.869 1 98.44 90 PHE B C 1
ATOM 3181 O O . PHE B 1 90 ? 10.258 -2.344 -2.029 1 98.44 90 PHE B O 1
ATOM 3188 N N . ASN B 1 91 ? 9.781 -0.356 -2.852 1 98.19 91 ASN B N 1
ATOM 3189 C CA . ASN B 1 91 ? 10.422 -0.523 -4.156 1 98.19 91 ASN B CA 1
ATOM 3190 C C . ASN B 1 91 ? 11.711 0.281 -4.258 1 98.19 91 ASN B C 1
ATOM 3192 O O . ASN B 1 91 ? 11.688 1.454 -4.637 1 98.19 91 ASN B O 1
ATOM 3196 N N . LEU B 1 92 ? 12.828 -0.377 -4.023 1 98 92 LEU B N 1
ATOM 3197 C CA . LEU B 1 92 ? 14.094 0.33 -3.848 1 98 92 LEU B CA 1
ATOM 3198 C C . LEU B 1 92 ? 14.883 0.364 -5.152 1 98 92 LEU B C 1
ATOM 3200 O O . LEU B 1 92 ? 14.773 -0.551 -5.973 1 98 92 LEU B O 1
ATOM 3204 N N . PRO B 1 93 ? 15.68 1.474 -5.305 1 96.69 93 PRO B N 1
ATOM 3205 C CA . PRO B 1 93 ? 16.656 1.431 -6.398 1 96.69 93 PRO B CA 1
ATOM 3206 C C . PRO B 1 93 ? 17.641 0.271 -6.27 1 96.69 93 PRO B C 1
ATOM 3208 O O . PRO B 1 93 ? 18.078 -0.056 -5.16 1 96.69 93 PRO B O 1
ATOM 3211 N N . PRO B 1 94 ? 18.031 -0.305 -7.391 1 93.5 94 PRO B N 1
ATOM 3212 C CA . PRO B 1 94 ? 18.938 -1.456 -7.359 1 93.5 94 PRO B CA 1
ATOM 3213 C C . PRO B 1 94 ? 20.266 -1.146 -6.668 1 93.5 94 PRO B C 1
ATOM 3215 O O . PRO B 1 94 ? 20.922 -2.051 -6.137 1 93.5 94 PRO B O 1
ATOM 3218 N N . ASP B 1 95 ? 20.703 0.061 -6.602 1 93.25 95 ASP B N 1
ATOM 3219 C CA . ASP B 1 95 ? 21.984 0.407 -6.023 1 93.25 95 ASP B CA 1
ATOM 3220 C C . ASP B 1 95 ? 21.844 0.77 -4.547 1 93.25 95 ASP B C 1
ATOM 3222 O O . ASP B 1 95 ? 22.812 1.199 -3.912 1 93.25 95 ASP B O 1
ATOM 3226 N N . THR B 1 96 ? 20.688 0.542 -3.973 1 95.94 96 THR B N 1
ATOM 3227 C CA . THR B 1 96 ? 20.516 0.788 -2.545 1 95.94 96 THR B CA 1
ATOM 3228 C C . THR B 1 96 ? 21.328 -0.217 -1.725 1 95.94 96 THR B C 1
ATOM 3230 O O . THR B 1 96 ? 21.203 -1.428 -1.919 1 95.94 96 THR B O 1
ATOM 3233 N N . ASP B 1 97 ? 22.156 0.267 -0.883 1 94.69 97 ASP B N 1
ATOM 3234 C CA . ASP B 1 97 ? 22.906 -0.657 -0.044 1 94.69 97 ASP B CA 1
ATOM 3235 C C . ASP B 1 97 ? 22.094 -1.094 1.169 1 94.69 97 ASP B C 1
ATOM 3237 O O . ASP B 1 97 ? 21.125 -0.426 1.546 1 94.69 97 ASP B O 1
ATOM 3241 N N . GLU B 1 98 ? 22.469 -2.215 1.738 1 95.25 98 GLU B N 1
ATOM 3242 C CA . GLU B 1 98 ? 21.734 -2.832 2.848 1 95.25 98 GLU B CA 1
ATOM 3243 C C . GLU B 1 98 ? 21.719 -1.916 4.066 1 95.25 98 GLU B C 1
ATOM 3245 O O . GLU B 1 98 ? 20.75 -1.898 4.82 1 95.25 98 GLU B O 1
ATOM 3250 N N . GLU B 1 99 ? 22.719 -1.144 4.297 1 95.56 99 GLU B N 1
ATOM 3251 C CA . GLU B 1 99 ? 22.812 -0.243 5.445 1 95.56 99 GLU B CA 1
ATOM 3252 C C . GLU B 1 99 ? 21.766 0.869 5.352 1 95.56 99 GLU B C 1
ATOM 3254 O O . GLU B 1 99 ? 21.141 1.229 6.352 1 95.56 99 GLU B O 1
ATOM 3259 N N . THR B 1 100 ? 21.703 1.392 4.129 1 97.12 100 THR B N 1
ATOM 3260 C CA . THR B 1 100 ? 20.703 2.434 3.902 1 97.12 100 THR B CA 1
ATOM 3261 C C . THR B 1 100 ? 19.297 1.926 4.234 1 97.12 100 THR B C 1
ATOM 3263 O O . THR B 1 100 ? 18.578 2.561 4.996 1 97.12 100 THR B O 1
ATOM 3266 N N . PHE B 1 101 ? 18.938 0.787 3.711 1 97.88 101 PHE B N 1
ATOM 3267 C CA . PHE B 1 101 ? 17.641 0.225 4.012 1 97.88 101 PHE B CA 1
ATOM 3268 C C . PHE B 1 101 ? 17.5 -0.077 5.5 1 97.88 101 PHE B C 1
ATOM 3270 O O . PHE B 1 101 ? 16.469 0.191 6.105 1 97.88 101 PHE B O 1
ATOM 3277 N N . GLY B 1 102 ? 18.5 -0.679 6.023 1 97.88 102 GLY B N 1
ATOM 3278 C CA . GLY B 1 102 ? 18.469 -0.996 7.445 1 97.88 102 GLY B CA 1
ATOM 3279 C C . GLY B 1 102 ? 18.172 0.207 8.32 1 97.88 102 GLY B C 1
ATOM 3280 O O . GLY B 1 102 ? 17.406 0.109 9.273 1 97.88 102 GLY B O 1
ATOM 3281 N N . GLU B 1 103 ? 18.766 1.339 8.047 1 98.25 103 GLU B N 1
ATOM 3282 C CA . GLU B 1 103 ? 18.531 2.562 8.805 1 98.25 103 GLU B CA 1
ATOM 3283 C C . GLU B 1 103 ? 17.094 3.041 8.648 1 98.25 103 GLU B C 1
ATOM 3285 O O . GLU B 1 103 ? 16.453 3.41 9.633 1 98.25 103 GLU B O 1
ATOM 3290 N N . ILE B 1 104 ? 16.641 3.018 7.422 1 98.69 104 ILE B N 1
ATOM 3291 C CA . ILE B 1 104 ? 15.258 3.424 7.172 1 98.69 104 ILE B CA 1
ATOM 3292 C C . ILE B 1 104 ? 14.305 2.533 7.965 1 98.69 104 ILE B C 1
ATOM 3294 O O . ILE B 1 104 ? 13.43 3.027 8.672 1 98.69 104 ILE B O 1
ATOM 3298 N N . TRP B 1 105 ? 14.562 1.271 7.867 1 98.75 105 TRP B N 1
ATOM 3299 C CA . TRP B 1 105 ? 13.664 0.293 8.477 1 98.75 105 TRP B CA 1
ATOM 3300 C C . TRP B 1 105 ? 13.719 0.376 9.992 1 98.75 105 TRP B C 1
ATOM 3302 O O . TRP B 1 105 ? 12.703 0.172 10.672 1 98.75 105 TRP B O 1
ATOM 3312 N N . SER B 1 106 ? 14.859 0.636 10.539 1 98.75 106 SER B N 1
ATOM 3313 C CA . SER B 1 106 ? 14.992 0.789 11.984 1 98.75 106 SER B CA 1
ATOM 3314 C C . SER B 1 106 ? 14.148 1.95 12.492 1 98.75 106 SER B C 1
ATOM 3316 O O . SER B 1 106 ? 13.578 1.877 13.586 1 98.75 106 SER B O 1
ATOM 3318 N N . VAL B 1 107 ? 14.094 3.027 11.758 1 98.88 107 VAL B N 1
ATOM 3319 C CA . VAL B 1 107 ? 13.266 4.172 12.133 1 98.88 107 VAL B CA 1
ATOM 3320 C C . VAL B 1 107 ? 11.789 3.795 12.047 1 98.88 107 VAL B C 1
ATOM 3322 O O . VAL B 1 107 ? 11 4.148 12.922 1 98.88 107 VAL B O 1
ATOM 3325 N N . PHE B 1 108 ? 11.43 3.051 10.984 1 98.94 108 PHE B N 1
ATOM 3326 C CA . PHE B 1 108 ? 10.055 2.576 10.867 1 98.94 108 PHE B CA 1
ATOM 3327 C C . PHE B 1 108 ? 9.672 1.726 12.07 1 98.94 108 PHE B C 1
ATOM 3329 O O . PHE B 1 108 ? 8.594 1.901 12.641 1 98.94 108 PHE B O 1
ATOM 3336 N N . ASP B 1 109 ? 10.547 0.843 12.445 1 98.88 109 ASP B N 1
ATOM 3337 C CA . ASP B 1 109 ? 10.328 -0.01 13.609 1 98.88 109 ASP B CA 1
ATOM 3338 C C . ASP B 1 109 ? 10.141 0.824 14.875 1 98.88 109 ASP B C 1
ATOM 3340 O O . ASP B 1 109 ? 9.188 0.611 15.625 1 98.88 109 ASP B O 1
ATOM 3344 N N . ARG B 1 110 ? 10.984 1.742 15.117 1 98.88 110 ARG B N 1
ATOM 3345 C CA . ARG B 1 110 ? 10.969 2.582 16.312 1 98.88 110 ARG B CA 1
ATOM 3346 C C . ARG B 1 110 ? 9.672 3.387 16.391 1 98.88 110 ARG B C 1
ATOM 3348 O O . ARG B 1 110 ? 9.008 3.4 17.438 1 98.88 110 ARG B O 1
ATOM 3355 N N . GLU B 1 111 ? 9.344 4.078 15.289 1 98.88 111 GLU B N 1
ATOM 3356 C CA . GLU B 1 111 ? 8.141 4.914 15.289 1 98.88 111 GLU B CA 1
ATOM 3357 C C . GLU B 1 111 ? 6.883 4.07 15.445 1 98.88 111 GLU B C 1
ATOM 3359 O O . GLU B 1 111 ? 5.934 4.48 16.109 1 98.88 111 GLU B O 1
ATOM 3364 N N . ALA B 1 112 ? 6.852 2.91 14.797 1 98.94 112 ALA B N 1
ATOM 3365 C CA . ALA B 1 112 ? 5.719 1.999 14.961 1 98.94 112 ALA B CA 1
ATOM 3366 C C . ALA B 1 112 ? 5.562 1.574 16.422 1 98.94 112 ALA B C 1
ATOM 3368 O O . ALA B 1 112 ? 4.449 1.539 16.938 1 98.94 112 ALA B O 1
ATOM 3369 N N . ARG B 1 113 ? 6.652 1.268 17.109 1 98.81 113 ARG B N 1
ATOM 3370 C CA . ARG B 1 113 ? 6.609 0.9 18.516 1 98.81 113 ARG B CA 1
ATOM 3371 C C . ARG B 1 113 ? 6.062 2.043 19.375 1 98.81 113 ARG B C 1
ATOM 3373 O O . ARG B 1 113 ? 5.227 1.825 20.25 1 98.81 113 ARG B O 1
ATOM 3380 N N . ILE B 1 114 ? 6.512 3.209 19.078 1 98.75 114 ILE B N 1
ATOM 3381 C CA . ILE B 1 114 ? 6.102 4.387 19.828 1 98.75 114 ILE B CA 1
ATOM 3382 C C . ILE B 1 114 ? 4.594 4.582 19.703 1 98.75 114 ILE B C 1
ATOM 3384 O O . ILE B 1 114 ? 3.916 4.91 20.672 1 98.75 114 ILE B O 1
ATOM 3388 N N . LEU B 1 115 ? 4.012 4.316 18.547 1 98.75 115 LEU B N 1
ATOM 3389 C CA . LEU B 1 115 ? 2.6 4.582 18.297 1 98.75 115 LEU B CA 1
ATOM 3390 C C . LEU B 1 115 ? 1.757 3.338 18.562 1 98.75 115 LEU B C 1
ATOM 3392 O O . LEU B 1 115 ? 0.534 3.369 18.406 1 98.75 115 LEU B O 1
ATOM 3396 N N . GLY B 1 116 ? 2.387 2.199 18.891 1 98.75 116 GLY B N 1
ATOM 3397 C CA . GLY B 1 116 ? 1.666 0.965 19.156 1 98.75 116 GLY B CA 1
ATOM 3398 C C . GLY B 1 116 ? 1.2 0.261 17.891 1 98.75 116 GLY B C 1
ATOM 3399 O O . GLY B 1 116 ? 0.196 -0.454 17.906 1 98.75 116 GLY B O 1
ATOM 3400 N N . ILE B 1 117 ? 1.877 0.489 16.859 1 98.94 117 ILE B N 1
ATOM 3401 C CA . ILE B 1 117 ? 1.517 -0.058 15.547 1 98.94 117 ILE B CA 1
ATOM 3402 C C . ILE B 1 117 ? 2.303 -1.342 15.297 1 98.94 117 ILE B C 1
ATOM 3404 O O . ILE B 1 117 ? 3.514 -1.393 15.523 1 98.94 117 ILE B O 1
ATOM 3408 N N . ASP B 1 118 ? 1.655 -2.395 14.875 1 98.94 118 ASP B N 1
ATOM 3409 C CA . ASP B 1 118 ? 2.289 -3.625 14.414 1 98.94 118 ASP B CA 1
ATOM 3410 C C . ASP B 1 118 ? 2.393 -3.654 12.891 1 98.94 118 ASP B C 1
ATOM 3412 O O . ASP B 1 118 ? 1.406 -3.408 12.195 1 98.94 118 ASP B O 1
ATOM 3416 N N . ILE B 1 119 ? 3.547 -3.82 12.344 1 98.75 119 ILE B N 1
ATOM 3417 C CA . ILE B 1 119 ? 3.713 -4.012 10.906 1 98.75 119 ILE B CA 1
ATOM 3418 C C . ILE B 1 119 ? 3.371 -5.457 10.539 1 98.75 119 ILE B C 1
ATOM 3420 O O . ILE B 1 119 ? 4.145 -6.375 10.812 1 98.75 119 ILE B O 1
ATOM 3424 N N . VAL B 1 120 ? 2.293 -5.676 9.797 1 98.38 120 VAL B N 1
ATOM 3425 C CA . VAL B 1 120 ? 1.656 -6.992 9.781 1 98.38 120 VAL B CA 1
ATOM 3426 C C . VAL B 1 120 ? 2.037 -7.73 8.5 1 98.38 120 VAL B C 1
ATOM 3428 O O . VAL B 1 120 ? 1.961 -8.961 8.438 1 98.38 120 VAL B O 1
ATOM 3431 N N . THR B 1 121 ? 2.318 -7.047 7.438 1 97.56 121 THR B N 1
ATOM 3432 C CA . THR B 1 121 ? 2.748 -7.617 6.164 1 97.56 121 THR B CA 1
ATOM 3433 C C . THR B 1 121 ? 3.455 -6.57 5.312 1 97.56 121 THR B C 1
ATOM 3435 O O . THR B 1 121 ? 3.562 -5.406 5.707 1 97.56 121 THR B O 1
ATOM 3438 N N . GLY B 1 122 ? 3.982 -7.023 4.227 1 96.81 122 GLY B N 1
ATOM 3439 C CA . GLY B 1 122 ? 4.648 -6.09 3.334 1 96.81 122 GLY B CA 1
ATOM 3440 C C . GLY B 1 122 ? 5.375 -6.773 2.191 1 96.81 122 GLY B C 1
ATOM 3441 O O . GLY B 1 122 ? 5.195 -7.973 1.963 1 96.81 122 GLY B O 1
ATOM 3442 N N . HIS B 1 123 ? 6.062 -5.996 1.453 1 96.69 123 HIS B N 1
ATOM 3443 C CA . HIS B 1 123 ? 6.91 -6.387 0.333 1 96.69 123 HIS B CA 1
ATOM 3444 C C . HIS B 1 123 ? 8.117 -5.465 0.208 1 96.69 123 HIS B C 1
ATOM 3446 O O . HIS B 1 123 ? 7.973 -4.238 0.222 1 96.69 123 HIS B O 1
ATOM 3452 N N . THR B 1 124 ? 9.273 -6.062 0.153 1 96.5 124 THR B N 1
ATOM 3453 C CA . THR B 1 124 ? 10.5 -5.305 -0.05 1 96.5 124 THR B CA 1
ATOM 3454 C C . THR B 1 124 ? 11.297 -5.871 -1.224 1 96.5 124 THR B C 1
ATOM 3456 O O . THR B 1 124 ? 11.539 -7.078 -1.29 1 96.5 124 THR B O 1
ATOM 3459 N N . GLY B 1 125 ? 11.656 -5.02 -2.133 1 95.88 125 GLY B N 1
ATOM 3460 C CA . GLY B 1 125 ? 12.453 -5.43 -3.275 1 95.88 125 GLY B CA 1
ATOM 3461 C C . GLY B 1 125 ? 13.195 -4.281 -3.93 1 95.88 125 GLY B C 1
ATOM 3462 O O . GLY B 1 125 ? 12.977 -3.117 -3.58 1 95.88 125 GLY B O 1
ATOM 3463 N N . ALA B 1 126 ? 14.141 -4.605 -4.785 1 96.12 126 ALA B N 1
ATOM 3464 C CA . ALA B 1 126 ? 14.859 -3.65 -5.629 1 96.12 126 ALA B CA 1
ATOM 3465 C C . ALA B 1 126 ? 14.469 -3.807 -7.094 1 96.12 126 ALA B C 1
AT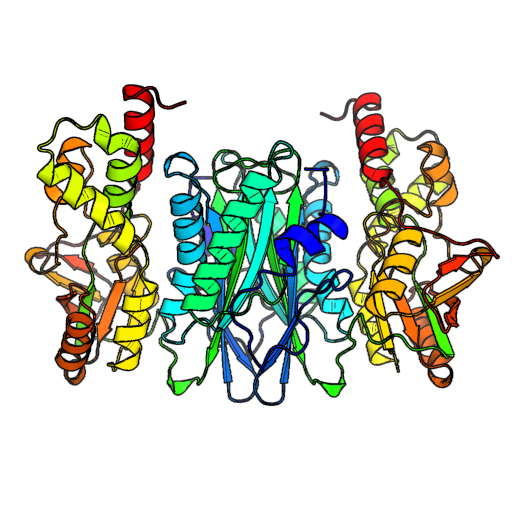OM 3467 O O . ALA B 1 126 ? 14.398 -4.926 -7.609 1 96.12 126 ALA B O 1
ATOM 3468 N N . TYR B 1 127 ? 14.164 -2.732 -7.758 1 95.06 127 TYR B N 1
ATOM 3469 C CA . TYR B 1 127 ? 13.641 -2.791 -9.117 1 95.06 127 TYR B CA 1
ATOM 3470 C C . TYR B 1 127 ? 14.273 -1.717 -9.992 1 95.06 127 TYR B C 1
ATOM 3472 O O . TYR B 1 127 ? 14.484 -0.586 -9.547 1 95.06 127 TYR B O 1
ATOM 3480 N N . ALA B 1 128 ? 14.547 -2.086 -11.25 1 90.94 128 ALA B N 1
ATOM 3481 C CA . ALA B 1 128 ? 15.023 -1.099 -12.219 1 90.94 128 ALA B CA 1
ATOM 3482 C C . ALA B 1 128 ? 13.992 0.009 -12.422 1 90.94 128 ALA B C 1
ATOM 3484 O O . ALA B 1 128 ? 12.789 -0.248 -12.422 1 90.94 128 ALA B O 1
ATOM 3485 N N . GLY B 1 129 ? 14.445 1.208 -12.586 1 91.94 129 GLY B N 1
ATOM 3486 C CA . GLY B 1 129 ? 13.555 2.328 -12.852 1 91.94 129 GLY B CA 1
ATOM 3487 C C . GLY B 1 129 ? 13.008 2.973 -11.594 1 91.94 129 GLY B C 1
ATOM 3488 O O . GLY B 1 129 ? 12.227 3.922 -11.664 1 91.94 129 GLY B O 1
ATOM 3489 N N . THR B 1 130 ? 13.367 2.49 -10.469 1 96 130 THR B N 1
ATOM 3490 C CA . THR B 1 130 ? 12.969 3.105 -9.211 1 96 130 THR B CA 1
ATOM 3491 C C . THR B 1 130 ? 14.078 4.008 -8.672 1 96 130 THR B C 1
ATOM 3493 O O . THR B 1 130 ? 15.258 3.738 -8.883 1 96 130 THR B O 1
ATOM 3496 N N . ALA B 1 131 ? 13.688 5.121 -8.039 1 96.81 131 ALA B N 1
ATOM 3497 C CA . ALA B 1 131 ? 14.633 6.066 -7.453 1 96.81 131 ALA B CA 1
ATOM 3498 C C . ALA B 1 131 ? 14.008 6.793 -6.266 1 96.81 131 ALA B C 1
ATOM 3500 O O . ALA B 1 131 ? 12.797 6.984 -6.211 1 96.81 131 ALA B O 1
ATOM 3501 N N . PHE B 1 132 ? 14.914 7.125 -5.312 1 96.81 132 PHE B N 1
ATOM 3502 C CA . PHE B 1 132 ? 14.469 8.062 -4.289 1 96.81 132 PHE B CA 1
ATOM 3503 C C . PHE B 1 132 ? 14.094 9.406 -4.906 1 96.81 132 PHE B C 1
ATOM 3505 O O . PHE B 1 132 ? 14.664 9.805 -5.926 1 96.81 132 PHE B O 1
ATOM 3512 N N . PRO B 1 133 ? 13.016 10.219 -4.367 1 97.06 133 PRO B N 1
ATOM 3513 C CA . PRO B 1 133 ? 12.516 10 -3.008 1 97.06 133 PRO B CA 1
ATOM 3514 C C . PRO B 1 133 ? 11.266 9.133 -2.971 1 97.06 133 PRO B C 1
ATOM 3516 O O . PRO B 1 133 ? 10.836 8.703 -1.896 1 97.06 133 PRO B O 1
ATOM 3519 N N . THR B 1 134 ? 10.508 8.875 -4.055 1 97.94 134 THR B N 1
ATOM 3520 C CA . THR B 1 134 ? 9.273 8.109 -4.062 1 97.94 134 THR B CA 1
ATOM 3521 C C . THR B 1 134 ? 9.547 6.637 -4.348 1 97.94 134 THR B C 1
ATOM 3523 O O . THR B 1 134 ? 9.789 6.254 -5.496 1 97.94 134 THR B O 1
ATOM 3526 N N . VAL B 1 135 ? 9.5 5.762 -3.293 1 98 135 VAL B N 1
ATOM 3527 C CA . VAL B 1 135 ? 10.039 4.41 -3.416 1 98 135 VAL B CA 1
ATOM 3528 C C . VAL B 1 135 ? 9 3.398 -2.92 1 98 135 VAL B C 1
ATOM 3530 O O . VAL B 1 135 ? 9.328 2.506 -2.133 1 98 135 VAL B O 1
ATOM 3533 N N . GLY B 1 136 ? 7.777 3.406 -3.467 1 98.31 136 GLY B N 1
ATOM 3534 C CA . GLY B 1 136 ? 6.742 2.445 -3.117 1 98.31 136 GLY B CA 1
ATOM 3535 C C . GLY B 1 136 ? 5.543 3.08 -2.436 1 98.31 136 GLY B C 1
ATOM 3536 O O . GLY B 1 136 ? 5.125 4.176 -2.805 1 98.31 136 GLY B O 1
ATOM 3537 N N . GLY B 1 137 ? 4.875 2.344 -1.546 1 98.44 137 GLY B N 1
ATOM 3538 C CA . GLY B 1 137 ? 3.693 2.797 -0.83 1 98.44 137 GLY B CA 1
ATOM 3539 C C . GLY B 1 137 ? 3.42 2.002 0.433 1 98.44 137 GLY B C 1
ATOM 3540 O O . GLY B 1 137 ? 4.094 1.006 0.704 1 98.44 137 GLY B O 1
ATOM 3541 N N . ALA B 1 138 ? 2.561 2.502 1.217 1 98.81 138 ALA B N 1
ATOM 3542 C CA . ALA B 1 138 ? 2.166 1.832 2.453 1 98.81 138 ALA B CA 1
ATOM 3543 C C . ALA B 1 138 ? 0.707 2.119 2.791 1 98.81 138 ALA B C 1
ATOM 3545 O O . ALA B 1 138 ? 0.152 3.135 2.365 1 98.81 138 ALA B O 1
ATOM 3546 N N . THR B 1 139 ? 0.089 1.202 3.447 1 98.81 139 THR B N 1
ATOM 3547 C CA . THR B 1 139 ? -1.272 1.354 3.949 1 98.81 139 THR B CA 1
ATOM 3548 C C . THR B 1 139 ? -1.303 1.261 5.473 1 98.81 139 THR B C 1
ATOM 3550 O O . THR B 1 139 ? -0.874 0.258 6.047 1 98.81 139 THR B O 1
ATOM 3553 N N . ALA B 1 140 ? -1.713 2.338 6.09 1 98.88 140 ALA B N 1
ATOM 3554 C CA . ALA B 1 140 ? -1.938 2.363 7.531 1 98.88 140 ALA B CA 1
ATOM 3555 C C . ALA B 1 140 ? -3.379 1.991 7.867 1 98.88 140 ALA B C 1
ATOM 3557 O O . ALA B 1 140 ? -4.309 2.354 7.141 1 98.88 140 ALA B O 1
ATOM 3558 N N . ILE B 1 141 ? -3.549 1.256 8.969 1 98.88 141 ILE B N 1
ATOM 3559 C CA . ILE B 1 141 ? -4.844 0.729 9.391 1 98.88 141 ILE B CA 1
ATOM 3560 C C . ILE B 1 141 ? -5.125 1.133 10.836 1 98.88 141 ILE B C 1
ATOM 3562 O O . ILE B 1 141 ? -4.227 1.1 11.68 1 98.88 141 ILE B O 1
ATOM 3566 N N . ALA B 1 142 ? -6.309 1.562 11.117 1 98.88 142 ALA B N 1
ATOM 3567 C CA . ALA B 1 142 ? -6.812 1.798 12.469 1 98.88 142 ALA B CA 1
ATOM 3568 C C . ALA B 1 142 ? -8.078 0.99 12.734 1 98.88 142 ALA B C 1
ATOM 3570 O O . ALA B 1 142 ? -9.07 1.124 12.008 1 98.88 142 ALA B O 1
ATOM 3571 N N . VAL B 1 143 ? -8.047 0.122 13.68 1 98.88 143 VAL B N 1
ATOM 3572 C CA . VAL B 1 143 ? -9.203 -0.666 14.094 1 98.88 143 VAL B CA 1
ATOM 3573 C C . VAL B 1 143 ? -9.805 -0.076 15.367 1 98.88 143 VAL B C 1
ATOM 3575 O O . VAL B 1 143 ? -9.109 0.082 16.375 1 98.88 143 VAL B O 1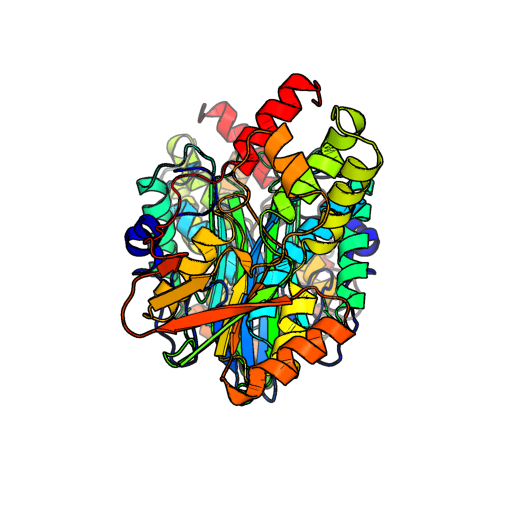
ATOM 3578 N N . GLY B 1 144 ? -11.109 0.246 15.328 1 98.44 144 GLY B N 1
ATOM 3579 C CA . GLY B 1 144 ? -11.672 0.852 16.531 1 98.44 144 GLY B CA 1
ATOM 3580 C C . GLY B 1 144 ? -13.18 0.765 16.578 1 98.44 144 GLY B C 1
ATOM 3581 O O . GLY B 1 144 ? -13.797 0.002 15.836 1 98.44 144 GLY B O 1
ATOM 3582 N N . ASP B 1 145 ? -13.75 1.443 17.594 1 98.12 145 ASP B N 1
ATOM 3583 C CA . ASP B 1 145 ? -15.195 1.554 17.766 1 98.12 145 ASP B CA 1
ATOM 3584 C C . ASP B 1 145 ? -15.789 2.58 16.812 1 98.12 145 ASP B C 1
ATOM 3586 O O . ASP B 1 145 ? -15.289 3.703 16.703 1 98.12 145 ASP B O 1
ATOM 3590 N N . PRO B 1 146 ? -16.797 2.127 16.109 1 98 146 PRO B N 1
ATOM 3591 C CA . PRO B 1 146 ? -17.438 3.084 15.203 1 98 146 PRO B CA 1
ATOM 3592 C C . PRO B 1 146 ? -17.844 4.375 15.906 1 98 146 PRO B C 1
ATOM 3594 O O . PRO B 1 146 ? -17.891 5.438 15.281 1 98 146 PRO B O 1
ATOM 3597 N N . ALA B 1 147 ? -18.078 4.352 17.156 1 97.19 147 ALA B N 1
ATOM 3598 C CA . ALA B 1 147 ? -18.5 5.523 17.922 1 97.19 147 ALA B CA 1
ATOM 3599 C C . ALA B 1 147 ? -17.375 6.543 18.031 1 97.19 147 ALA B C 1
ATOM 3601 O O . ALA B 1 147 ? -17.625 7.727 18.266 1 97.19 147 ALA B O 1
ATOM 3602 N N . ASP B 1 148 ? -16.156 6.137 17.828 1 97.69 148 ASP B N 1
ATOM 3603 C CA . ASP B 1 148 ? -15 7.008 17.984 1 97.69 148 ASP B CA 1
ATOM 3604 C C . ASP B 1 148 ? -14.586 7.598 16.641 1 97.69 148 ASP B C 1
ATOM 3606 O O . ASP B 1 148 ? -13.719 8.477 16.578 1 97.69 148 ASP B O 1
ATOM 3610 N N . LEU B 1 149 ? -15.18 7.156 15.578 1 98.12 149 LEU B N 1
ATOM 3611 C CA . LEU B 1 149 ? -14.797 7.531 14.219 1 98.12 149 LEU B CA 1
ATOM 3612 C C . LEU B 1 149 ? -15.141 8.992 13.938 1 98.12 149 LEU B C 1
ATOM 3614 O O . LEU B 1 149 ? -16.266 9.422 14.18 1 98.12 149 LEU B O 1
ATOM 3618 N N . VAL B 1 150 ? -14.18 9.758 13.469 1 98.06 150 VAL B N 1
ATOM 3619 C CA . VAL B 1 150 ? -14.375 11.094 12.922 1 98.06 150 VAL B CA 1
ATOM 3620 C C . VAL B 1 150 ? -14.219 11.055 11.398 1 98.06 150 VAL B C 1
ATOM 3622 O O . VAL B 1 150 ? -13.133 10.766 10.891 1 98.06 150 VAL B O 1
ATOM 3625 N N . VAL B 1 151 ? -15.242 11.273 10.695 1 96.25 151 VAL B N 1
ATOM 3626 C CA . VAL B 1 151 ? -15.172 11.258 9.242 1 96.25 151 VAL B CA 1
ATOM 3627 C C . VAL B 1 151 ? -14.844 12.648 8.719 1 96.25 151 VAL B C 1
ATOM 3629 O O . VAL B 1 151 ? -15.219 13.656 9.336 1 96.25 151 VAL B O 1
ATOM 3632 N N . PRO B 1 152 ? -14.133 12.766 7.602 1 94.81 152 PRO B N 1
ATOM 3633 C CA . PRO B 1 152 ? -13.758 14.07 7.055 1 94.81 152 PRO B CA 1
ATOM 3634 C C . PRO B 1 152 ? -14.953 14.859 6.531 1 94.81 152 PRO B C 1
ATOM 3636 O O . PRO B 1 152 ? -14.836 16.062 6.262 1 94.81 152 PRO B O 1
ATOM 3639 N N . THR B 1 153 ? -16.094 14.258 6.441 1 94.56 153 THR B N 1
ATOM 3640 C CA . THR B 1 153 ? -17.281 14.875 5.875 1 94.56 153 THR B CA 1
ATOM 3641 C C . THR B 1 153 ? -18.25 15.281 6.977 1 94.56 153 THR B C 1
ATOM 3643 O O . THR B 1 153 ? -19.438 15.516 6.711 1 94.56 153 THR B O 1
ATOM 3646 N N . GLY B 1 154 ? -17.812 15.344 8.188 1 96.75 154 GLY B N 1
ATOM 3647 C CA . GLY B 1 154 ? -18.734 15.43 9.312 1 96.75 154 GLY B CA 1
ATOM 3648 C C . GLY B 1 154 ? -18.938 16.844 9.805 1 96.75 154 GLY B C 1
ATOM 3649 O O . GLY B 1 154 ? -19.703 17.078 10.75 1 96.75 154 GLY B O 1
ATOM 3650 N N . ALA B 1 155 ? -18.266 17.859 9.18 1 98 155 ALA B N 1
ATOM 3651 C CA . ALA B 1 155 ? -18.438 19.234 9.617 1 98 155 ALA B CA 1
ATOM 3652 C C . ALA B 1 155 ? -19.875 19.703 9.422 1 98 155 ALA B C 1
ATOM 3654 O O . ALA B 1 155 ? -20.516 19.359 8.422 1 98 155 ALA B O 1
ATOM 3655 N N . SER B 1 156 ? -20.359 20.438 10.367 1 98.31 156 SER B N 1
ATOM 3656 C CA . SER B 1 156 ? -21.734 20.938 10.305 1 98.31 156 SER B CA 1
ATOM 3657 C C . SER B 1 156 ? -21.812 22.406 10.68 1 98.31 156 SER B C 1
ATOM 3659 O O . SER B 1 156 ? -21.078 22.859 11.57 1 98.31 156 SER B O 1
ATOM 3661 N N . PRO B 1 157 ? -22.781 23.141 9.969 1 98.75 157 PRO B N 1
ATOM 3662 C CA . PRO B 1 157 ? -22.938 24.547 10.359 1 98.75 157 PRO B CA 1
ATOM 3663 C C . PRO B 1 157 ? -23.125 24.719 11.867 1 98.75 157 PRO B C 1
ATOM 3665 O O . PRO B 1 157 ? -23.891 23.984 12.492 1 98.75 157 PRO B O 1
ATOM 3668 N N . GLY B 1 158 ? -22.438 25.656 12.414 1 98.69 158 GLY B N 1
ATOM 3669 C CA . GLY B 1 158 ? -22.469 25.875 13.852 1 98.69 158 GLY B CA 1
ATOM 3670 C C . GLY B 1 158 ? -21.219 25.359 14.555 1 98.69 158 GLY B C 1
ATOM 3671 O O . GLY B 1 158 ? -20.875 25.828 15.641 1 98.69 158 GLY B O 1
ATOM 3672 N N . ASP B 1 159 ? -20.547 24.406 13.977 1 98.88 159 ASP B N 1
ATOM 3673 C CA . ASP B 1 159 ? -19.281 23.953 14.516 1 98.88 159 ASP B CA 1
ATOM 3674 C C . ASP B 1 159 ? -18.25 25.094 14.547 1 98.88 159 ASP B C 1
ATOM 3676 O O . ASP B 1 159 ? -18.328 26.031 13.75 1 98.88 159 ASP B O 1
ATOM 3680 N N . ARG B 1 160 ? -17.375 24.984 15.492 1 98.88 160 ARG B N 1
ATOM 3681 C CA . ARG B 1 160 ? -16.234 25.891 15.555 1 98.88 160 ARG B CA 1
ATOM 3682 C C . ARG B 1 160 ? -15.023 25.281 14.859 1 98.88 160 ARG B C 1
ATOM 3684 O O . ARG B 1 160 ? -14.852 24.062 14.844 1 98.88 160 ARG B O 1
ATOM 3691 N N . LEU B 1 161 ? -14.258 26.203 14.234 1 98.88 161 LEU B N 1
ATOM 3692 C CA . LEU B 1 161 ? -13.062 25.766 13.523 1 98.88 161 LEU B CA 1
ATOM 3693 C C . LEU B 1 161 ? -11.812 26 14.367 1 98.88 161 LEU B C 1
ATOM 3695 O O . LEU B 1 161 ? -11.57 27.125 14.828 1 98.88 161 LEU B O 1
ATOM 3699 N N . VAL B 1 162 ? -11.039 24.938 14.617 1 98.88 162 VAL B N 1
ATOM 3700 C CA . VAL B 1 162 ? -9.773 24.984 15.328 1 98.88 162 VAL B CA 1
ATOM 3701 C C . VAL B 1 162 ? -8.633 24.594 14.398 1 98.88 162 VAL B C 1
ATOM 3703 O O . VAL B 1 162 ? -8.773 23.672 13.594 1 98.88 162 VAL B O 1
ATOM 3706 N N . VAL B 1 163 ? -7.539 25.297 14.406 1 98.94 163 VAL B N 1
ATOM 3707 C CA . VAL B 1 163 ? -6.348 25 13.609 1 98.94 163 VAL B CA 1
ATOM 3708 C C . VAL B 1 163 ? -5.148 24.797 14.539 1 98.94 163 VAL B C 1
ATOM 3710 O O . VAL B 1 163 ? -4.906 25.609 15.438 1 98.94 163 VAL B O 1
ATOM 3713 N N . THR B 1 164 ? -4.457 23.703 14.336 1 98.94 164 THR B N 1
ATOM 3714 C CA . THR B 1 164 ? -3.244 23.453 15.109 1 98.94 164 THR B CA 1
ATOM 3715 C C . THR B 1 164 ? -2.016 23.969 14.367 1 98.94 164 THR B C 1
ATOM 3717 O O . THR B 1 164 ? -2.004 24.031 13.133 1 98.94 164 THR B O 1
ATOM 3720 N N . LYS B 1 165 ? -0.926 24.469 15.078 1 98.75 165 LYS B N 1
ATOM 3721 C CA . LYS B 1 165 ? 0.452 24.75 14.68 1 98.75 165 LYS B CA 1
ATOM 3722 C C . LYS B 1 165 ? 0.512 25.891 13.656 1 98.75 165 LYS B C 1
ATOM 3724 O O . LYS B 1 165 ? 1.295 26.828 13.812 1 98.75 165 LYS B O 1
ATOM 3729 N N . GLY B 1 166 ? -0.332 25.812 12.523 1 98.5 166 GLY B N 1
ATOM 3730 C CA . GLY B 1 166 ? -0.384 26.938 11.594 1 98.5 166 GLY B CA 1
ATOM 3731 C C . GLY B 1 166 ? 0.2 26.609 10.234 1 98.5 166 GLY B C 1
ATOM 3732 O O . GLY B 1 166 ? 0.353 25.438 9.883 1 98.5 166 GLY B O 1
ATOM 3733 N N . PRO B 1 167 ? 0.41 27.625 9.422 1 98.81 167 PRO B N 1
ATOM 3734 C CA . PRO B 1 167 ? 0.775 27.422 8.023 1 98.81 167 PRO B CA 1
ATOM 3735 C C . PRO B 1 167 ? 2.248 27.062 7.84 1 98.81 167 PRO B C 1
ATOM 3737 O O . PRO B 1 167 ? 3.076 27.391 8.695 1 98.81 167 PRO B O 1
ATOM 3740 N N . ALA B 1 168 ? 2.592 26.391 6.77 1 98.88 168 ALA B N 1
ATOM 3741 C CA . ALA B 1 168 ? 3.906 26.172 6.168 1 98.88 168 ALA B CA 1
ATOM 3742 C C . ALA B 1 168 ? 4.824 25.422 7.121 1 98.88 168 ALA B C 1
ATOM 3744 O O . ALA B 1 168 ? 6.051 25.547 7.055 1 98.88 168 ALA B O 1
ATOM 3745 N N . ILE B 1 169 ? 4.238 24.625 8.008 1 98.69 169 ILE B N 1
ATOM 3746 C CA . ILE B 1 169 ? 5.023 23.844 8.961 1 98.69 169 ILE B CA 1
ATOM 3747 C C . ILE B 1 169 ? 6.008 22.953 8.211 1 98.69 169 ILE B C 1
ATOM 3749 O O . ILE B 1 169 ? 7.215 23.016 8.461 1 98.69 169 ILE B O 1
ATOM 3753 N N . GLU B 1 170 ? 5.586 22.203 7.273 1 98.75 170 GLU B N 1
ATOM 3754 C CA . GLU B 1 170 ? 6.418 21.297 6.5 1 98.75 170 GLU B CA 1
ATOM 3755 C C . GLU B 1 170 ? 7.449 22.062 5.668 1 98.75 170 GLU B C 1
ATOM 3757 O O . GLU B 1 170 ? 8.641 21.75 5.711 1 98.75 170 GLU B O 1
ATOM 3762 N N . THR B 1 171 ? 6.949 23.047 4.938 1 98.62 171 THR B N 1
ATOM 3763 C CA . THR B 1 171 ? 7.809 23.828 4.059 1 98.62 171 THR B CA 1
ATOM 3764 C C . THR B 1 171 ? 8.969 24.453 4.84 1 98.62 171 THR B C 1
ATOM 3766 O O . THR B 1 171 ? 10.125 24.312 4.449 1 98.62 171 THR B O 1
ATOM 3769 N N . THR B 1 172 ? 8.633 25.062 5.945 1 98.69 172 THR B N 1
ATOM 3770 C CA . THR B 1 172 ? 9.641 25.719 6.773 1 98.69 172 THR B CA 1
ATOM 3771 C C . THR B 1 172 ? 10.602 24.703 7.371 1 98.69 172 THR B C 1
ATOM 3773 O O . THR B 1 172 ? 11.82 24.859 7.293 1 98.69 172 THR B O 1
ATOM 3776 N N . GLY B 1 173 ? 10.031 23.625 7.934 1 98.69 173 GLY B N 1
ATOM 3777 C CA . GLY B 1 173 ? 10.859 22.594 8.547 1 98.69 173 GLY B CA 1
ATOM 3778 C C . GLY B 1 173 ? 11.82 21.953 7.566 1 98.69 173 GLY B C 1
ATOM 3779 O O . GLY B 1 173 ? 13.008 21.781 7.879 1 98.69 173 GLY B O 1
ATOM 3780 N N . VAL B 1 174 ? 11.391 21.625 6.391 1 98.56 174 VAL B N 1
ATOM 3781 C CA . VAL B 1 174 ? 12.203 20.922 5.398 1 98.56 174 VAL B CA 1
ATOM 3782 C C . VAL B 1 174 ? 13.273 21.859 4.852 1 98.56 174 VAL B C 1
ATOM 3784 O O . VAL B 1 174 ? 14.461 21.531 4.852 1 98.56 174 VAL B O 1
ATOM 3787 N N . LEU B 1 175 ? 12.867 23.094 4.391 1 98.19 175 LEU B N 1
ATOM 3788 C CA . LEU B 1 175 ? 13.82 24.016 3.791 1 98.19 175 LEU B CA 1
ATOM 3789 C C . LEU B 1 175 ? 14.898 24.422 4.797 1 98.19 175 LEU B C 1
ATOM 3791 O O . LEU B 1 175 ? 16.078 24.484 4.449 1 98.19 175 LEU B O 1
ATOM 3795 N N . ALA B 1 176 ? 14.508 24.656 6.055 1 98.31 176 ALA B N 1
ATOM 3796 C CA . ALA B 1 176 ? 15.469 25.062 7.07 1 98.31 176 ALA B CA 1
ATOM 3797 C C . ALA B 1 176 ? 16.438 23.922 7.406 1 98.31 176 ALA B C 1
ATOM 3799 O O . ALA B 1 176 ? 17.609 24.156 7.703 1 98.31 176 ALA B O 1
ATOM 3800 N N . THR B 1 177 ? 15.938 22.703 7.395 1 98.06 177 THR B N 1
ATOM 3801 C CA . THR B 1 177 ? 16.766 21.547 7.707 1 98.06 177 THR B CA 1
ATOM 3802 C C . THR B 1 177 ? 17.766 21.266 6.578 1 98.06 177 THR B C 1
ATOM 3804 O O . THR B 1 177 ? 18.938 21.016 6.824 1 98.06 177 THR B O 1
ATOM 3807 N N . VAL B 1 178 ? 17.312 21.328 5.355 1 97.69 178 VAL B N 1
ATOM 3808 C CA . VAL B 1 178 ? 18.125 20.938 4.211 1 97.69 178 VAL B CA 1
ATOM 3809 C C . VAL B 1 178 ? 19.109 22.062 3.869 1 97.69 178 VAL B C 1
ATOM 3811 O O . VAL B 1 178 ? 20.281 21.797 3.588 1 97.69 178 VAL B O 1
ATOM 3814 N N . PHE B 1 179 ? 18.672 23.375 3.99 1 96.75 179 PHE B N 1
ATOM 3815 C CA . PHE B 1 179 ? 19.469 24.453 3.441 1 96.75 179 PHE B CA 1
ATOM 3816 C C . PHE B 1 179 ? 19.875 25.438 4.535 1 96.75 179 PHE B C 1
ATOM 3818 O O . PHE B 1 179 ? 20.469 26.469 4.254 1 96.75 179 PHE B O 1
ATOM 3825 N N . GLY B 1 180 ? 19.531 25.203 5.789 1 94.5 180 GLY B N 1
ATOM 3826 C CA . GLY B 1 180 ? 19.688 26.141 6.887 1 94.5 180 GLY B CA 1
ATOM 3827 C C . GLY B 1 180 ? 21.078 26.734 6.977 1 94.5 180 GLY B C 1
ATOM 3828 O O . GLY B 1 180 ? 21.234 27.906 7.32 1 94.5 180 GLY B O 1
ATOM 3829 N N . ASP B 1 181 ? 22.031 25.984 6.652 1 94.12 181 ASP B N 1
ATOM 3830 C CA . ASP B 1 181 ? 23.422 26.438 6.785 1 94.12 181 ASP B CA 1
ATOM 3831 C C . ASP B 1 181 ? 23.75 27.484 5.723 1 94.12 181 ASP B C 1
ATOM 3833 O O . ASP B 1 181 ? 24.734 28.234 5.867 1 94.12 181 ASP B O 1
ATOM 3837 N N . ALA B 1 182 ? 22.984 27.5 4.691 1 94.31 182 ALA B N 1
ATOM 3838 C CA . ALA B 1 182 ? 23.234 28.422 3.59 1 94.31 182 ALA B CA 1
ATOM 3839 C C . ALA B 1 182 ? 22.281 29.609 3.627 1 94.31 182 ALA B C 1
ATOM 3841 O O . ALA B 1 182 ? 22.359 30.516 2.791 1 94.31 182 ALA B O 1
ATOM 3842 N N . ILE B 1 183 ? 21.375 29.625 4.566 1 94.12 183 ILE B N 1
ATOM 3843 C CA . ILE B 1 183 ? 20.359 30.672 4.664 1 94.12 183 ILE B CA 1
ATOM 3844 C C . ILE B 1 183 ? 20.938 31.891 5.363 1 94.12 183 ILE B C 1
ATOM 3846 O O . ILE B 1 183 ? 21.562 31.781 6.422 1 94.12 183 ILE B O 1
ATOM 3850 N N . ASP B 1 184 ? 20.781 33.062 4.762 1 94.81 184 ASP B N 1
ATOM 3851 C CA . ASP B 1 184 ? 21.266 34.312 5.316 1 94.81 184 ASP B CA 1
ATOM 3852 C C . ASP B 1 184 ? 20.219 34.969 6.215 1 94.81 184 ASP B C 1
ATOM 3854 O O . ASP B 1 184 ? 19.734 36.062 5.918 1 94.81 184 ASP B O 1
ATOM 3858 N N . LEU B 1 185 ? 19.859 34.344 7.285 1 97 185 LEU B N 1
ATOM 3859 C CA . LEU B 1 185 ? 19 34.812 8.375 1 97 185 LEU B CA 1
ATOM 3860 C C . LEU B 1 185 ? 19.688 34.625 9.719 1 97 185 LEU B C 1
ATOM 3862 O O . LEU B 1 185 ? 20.641 33.844 9.836 1 97 185 LEU B O 1
ATOM 3866 N N . PRO B 1 186 ? 19.281 35.406 10.742 1 97.44 186 PRO B N 1
ATOM 3867 C CA . PRO B 1 186 ? 19.859 35.188 12.07 1 97.44 186 PRO B CA 1
ATOM 3868 C C . PRO B 1 186 ? 19.766 33.75 12.539 1 97.44 186 PRO B C 1
ATOM 3870 O O . PRO B 1 186 ? 18.75 33.094 12.289 1 97.44 186 PRO B O 1
ATOM 3873 N N . ASP B 1 187 ? 20.781 33.312 13.25 1 96.75 187 ASP B N 1
ATOM 3874 C CA . ASP B 1 187 ? 20.891 31.906 13.672 1 96.75 187 ASP B CA 1
ATOM 3875 C C . ASP B 1 187 ? 19.656 31.484 14.484 1 96.75 187 ASP B C 1
ATOM 3877 O O . ASP B 1 187 ? 19.188 30.344 14.344 1 96.75 187 ASP B O 1
ATOM 3881 N N . GLY B 1 188 ? 19.25 32.312 15.297 1 97.62 188 GLY B N 1
ATOM 3882 C CA . GLY B 1 188 ? 18.078 32 16.109 1 97.62 188 GLY B CA 1
ATOM 3883 C C . GLY B 1 188 ? 16.828 31.766 15.297 1 97.62 188 GLY B C 1
ATOM 3884 O O . GLY B 1 188 ? 16 30.922 15.648 1 97.62 188 GLY B O 1
ATOM 3885 N N . VAL B 1 189 ? 16.703 32.5 14.195 1 97.62 189 VAL B N 1
ATOM 3886 C CA . VAL B 1 189 ? 15.562 32.375 13.305 1 97.62 189 VAL B CA 1
ATOM 3887 C C . VAL B 1 189 ? 15.648 31.031 12.57 1 97.62 189 VAL B C 1
ATOM 3889 O O . VAL B 1 189 ? 14.656 30.297 12.477 1 97.62 189 VAL B O 1
ATOM 3892 N N . VAL B 1 190 ? 16.828 30.688 12.117 1 98 190 VAL B N 1
ATOM 3893 C CA . VAL B 1 190 ? 17.031 29.438 11.398 1 98 190 VAL B CA 1
ATOM 3894 C C . VAL B 1 190 ? 16.797 28.266 12.336 1 98 190 VAL B C 1
ATOM 3896 O O . VAL B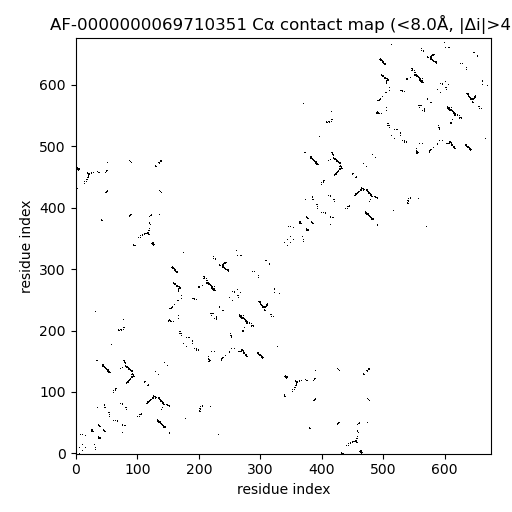 1 190 ? 16.156 27.266 11.953 1 98 190 VAL B O 1
ATOM 3899 N N . ALA B 1 191 ? 17.297 28.406 13.531 1 98.25 191 ALA B N 1
ATOM 3900 C CA . ALA B 1 191 ? 17.109 27.344 14.516 1 98.25 191 ALA B CA 1
ATOM 3901 C C . ALA B 1 191 ? 15.633 27.125 14.812 1 98.25 191 ALA B C 1
ATOM 3903 O O . ALA B 1 191 ? 15.172 25.984 14.898 1 98.25 191 ALA B O 1
ATOM 3904 N N . ALA B 1 192 ? 14.938 28.172 14.992 1 98.31 192 ALA B N 1
ATOM 3905 C CA . ALA B 1 192 ? 13.5 28.094 15.242 1 98.31 192 ALA B CA 1
ATOM 3906 C C . ALA B 1 192 ? 12.773 27.453 14.062 1 98.31 192 ALA B C 1
ATOM 3908 O O . ALA B 1 192 ? 11.844 26.672 14.25 1 98.31 192 ALA B O 1
ATOM 3909 N N . ALA B 1 193 ? 13.164 27.828 12.867 1 98.31 193 ALA B N 1
ATOM 3910 C CA . ALA B 1 193 ? 12.57 27.266 11.656 1 98.31 193 ALA B CA 1
ATOM 3911 C C . ALA B 1 193 ? 12.836 25.766 11.562 1 98.31 193 ALA B C 1
ATOM 3913 O O . ALA B 1 193 ? 11.953 25 11.18 1 98.31 193 ALA B O 1
ATOM 3914 N N . ARG B 1 194 ? 14.016 25.359 11.914 1 98.19 194 ARG B N 1
ATOM 3915 C CA . ARG B 1 194 ? 14.398 23.953 11.867 1 98.19 194 ARG B CA 1
ATOM 3916 C C . ARG B 1 194 ? 13.531 23.109 12.812 1 98.19 194 ARG B C 1
ATOM 3918 O O . ARG B 1 194 ? 13.211 21.969 12.516 1 98.19 194 ARG B O 1
ATOM 3925 N N . GLU B 1 195 ? 13.172 23.703 13.898 1 98.19 195 GLU B N 1
ATOM 3926 C CA . GLU B 1 195 ? 12.375 23.016 14.898 1 98.19 195 GLU B CA 1
ATOM 3927 C C . GLU B 1 195 ? 10.977 22.703 14.359 1 98.19 195 GLU B C 1
ATOM 3929 O O . GLU B 1 195 ? 10.297 21.812 14.883 1 98.19 195 GLU B O 1
ATOM 3934 N N . ARG B 1 196 ? 10.5 23.391 13.258 1 98.56 196 ARG B N 1
ATOM 3935 C CA . ARG B 1 196 ? 9.188 23.109 12.664 1 98.56 196 ARG B CA 1
ATOM 3936 C C . ARG B 1 196 ? 9.141 21.703 12.078 1 98.56 196 ARG B C 1
ATOM 3938 O O . ARG B 1 196 ? 8.07 21.094 12.016 1 98.56 196 ARG B O 1
ATOM 3945 N N . PHE B 1 197 ? 10.32 21.156 11.734 1 98.69 197 PHE B N 1
ATOM 3946 C CA . PHE B 1 197 ? 10.352 19.812 11.156 1 98.69 197 PHE B CA 1
ATOM 3947 C C . PHE B 1 197 ? 9.742 18.797 12.117 1 98.69 197 PHE B C 1
ATOM 3949 O O . PHE B 1 197 ? 9.016 17.906 11.695 1 98.69 197 PHE B O 1
ATOM 3956 N N . ASP B 1 198 ? 10 18.984 13.383 1 97.88 198 ASP B N 1
ATOM 3957 C CA . ASP B 1 198 ? 9.508 18.062 14.398 1 97.88 198 ASP B CA 1
ATOM 3958 C C . ASP B 1 198 ? 7.988 18.141 14.539 1 97.88 198 ASP B C 1
ATOM 3960 O O . ASP B 1 198 ? 7.359 17.266 15.125 1 97.88 198 ASP B O 1
ATOM 3964 N N . GLU B 1 199 ? 7.41 19.188 13.953 1 98.5 199 GLU B N 1
ATOM 3965 C CA . GLU B 1 199 ? 5.969 19.422 14.039 1 98.5 199 GLU B CA 1
ATOM 3966 C C . GLU B 1 199 ? 5.25 18.891 12.797 1 98.5 199 GLU B C 1
ATOM 3968 O O . GLU B 1 199 ? 4.027 19 12.695 1 98.5 199 GLU B O 1
ATOM 3973 N N . THR B 1 200 ? 5.957 18.266 11.859 1 98.69 200 THR B N 1
ATOM 3974 C CA . THR B 1 200 ? 5.387 17.906 10.562 1 98.69 200 THR B CA 1
ATOM 3975 C C . THR B 1 200 ? 4.496 16.672 10.688 1 98.69 200 THR B C 1
ATOM 3977 O O . THR B 1 200 ? 3.863 16.25 9.711 1 98.69 200 THR B O 1
ATOM 3980 N N . SER B 1 201 ? 4.352 16.062 11.828 1 98.75 201 SER B N 1
ATOM 3981 C CA . SER B 1 201 ? 3.406 14.969 12.055 1 98.75 201 SER B CA 1
ATOM 3982 C C . SER B 1 201 ? 2.123 15.469 12.703 1 98.75 201 SER B C 1
ATOM 3984 O O . SER B 1 201 ? 2.16 16.094 13.766 1 98.75 201 SER B O 1
ATOM 3986 N N . PRO B 1 202 ? 1.012 15.211 12.086 1 98.62 202 PRO B N 1
ATOM 3987 C CA . PRO B 1 202 ? -0.266 15.625 12.68 1 98.62 202 PRO B CA 1
ATOM 3988 C C . PRO B 1 202 ? -0.856 14.562 13.602 1 98.62 202 PRO B C 1
ATOM 3990 O O . PRO B 1 202 ? -1.946 14.75 14.148 1 98.62 202 PRO B O 1
ATOM 3993 N N . VAL B 1 203 ? -0.208 13.43 13.82 1 98.75 203 VAL B N 1
ATOM 3994 C CA . VAL B 1 203 ? -0.777 12.242 14.445 1 98.75 203 VAL B CA 1
ATOM 3995 C C . VAL B 1 203 ? -1.215 12.562 15.875 1 98.75 203 VAL B C 1
ATOM 3997 O O . VAL B 1 203 ? -2.369 12.336 16.234 1 98.75 203 VAL B O 1
ATOM 4000 N N . ARG B 1 204 ? -0.346 13.18 16.641 1 98.44 204 ARG B N 1
ATOM 4001 C CA . ARG B 1 204 ? -0.664 13.492 18.031 1 98.44 204 ARG B CA 1
ATOM 4002 C C . ARG B 1 204 ? -1.766 14.539 18.125 1 98.44 204 ARG B C 1
ATOM 4004 O O . ARG B 1 204 ? -2.6 14.5 19.031 1 98.44 204 ARG B O 1
ATOM 4011 N N . ASP B 1 205 ? -1.737 15.539 17.203 1 98.75 205 ASP B N 1
ATOM 4012 C CA . ASP B 1 205 ? -2.793 16.547 17.141 1 98.75 205 ASP B CA 1
ATOM 4013 C C . ASP B 1 205 ? -4.164 15.898 16.984 1 98.75 205 ASP B C 1
ATOM 4015 O O . ASP B 1 205 ? -5.066 16.156 17.797 1 98.75 205 ASP B O 1
ATOM 4019 N N . ALA B 1 206 ? -4.273 15.055 15.992 1 98.69 206 ALA B N 1
ATOM 4020 C CA . ALA B 1 206 ? -5.543 14.422 15.633 1 98.69 206 ALA B CA 1
ATOM 4021 C C . ALA B 1 206 ? -6.062 13.547 16.766 1 98.69 206 ALA B C 1
ATOM 4023 O O . ALA B 1 206 ? -7.227 13.656 17.172 1 98.69 206 ALA B O 1
ATOM 4024 N N . LEU B 1 207 ? -5.18 12.742 17.344 1 98.62 207 LEU B N 1
ATOM 4025 C CA . LEU B 1 207 ? -5.602 11.781 18.344 1 98.62 207 LEU B CA 1
ATOM 4026 C C . LEU B 1 207 ? -5.938 12.477 19.656 1 98.62 207 LEU B C 1
ATOM 4028 O O . LEU B 1 207 ? -6.883 12.086 20.344 1 98.62 207 LEU B O 1
ATOM 4032 N N . THR B 1 208 ? -5.141 13.508 20.016 1 98.81 208 THR B N 1
ATOM 4033 C CA . THR B 1 208 ? -5.422 14.289 21.219 1 98.81 208 THR B CA 1
ATOM 4034 C C . THR B 1 208 ? -6.777 14.977 21.109 1 98.81 208 THR B C 1
ATOM 4036 O O . THR B 1 208 ? -7.586 14.922 22.031 1 98.81 208 THR B O 1
ATOM 4039 N N . ALA B 1 209 ? -7.051 15.594 19.984 1 98.75 209 ALA B N 1
ATOM 4040 C CA . ALA B 1 209 ? -8.312 16.297 19.781 1 98.75 209 ALA B CA 1
ATOM 4041 C C . ALA B 1 209 ? -9.492 15.328 19.797 1 98.75 209 ALA B C 1
ATOM 4043 O O . ALA B 1 209 ? -10.508 15.594 20.438 1 98.75 209 ALA B O 1
ATOM 4044 N N . ALA B 1 210 ? -9.375 14.227 19.078 1 98.31 210 ALA B N 1
ATOM 4045 C CA . ALA B 1 210 ? -10.453 13.25 18.969 1 98.31 210 ALA B CA 1
ATOM 4046 C C . ALA B 1 210 ? -10.82 12.695 20.344 1 98.31 210 ALA B C 1
ATOM 4048 O O . ALA B 1 210 ? -12 12.461 20.641 1 98.31 210 ALA B O 1
ATOM 4049 N N . ALA B 1 211 ? -9.836 12.484 21.172 1 97.88 211 ALA B N 1
ATOM 4050 C CA . ALA B 1 211 ? -10.062 11.93 22.5 1 97.88 211 ALA B CA 1
ATOM 4051 C C . ALA B 1 211 ? -10.766 12.945 23.406 1 97.88 211 ALA B C 1
ATOM 4053 O O . ALA B 1 211 ? -11.523 12.562 24.297 1 97.88 211 ALA B O 1
ATOM 4054 N N . ALA B 1 212 ? -10.516 14.242 23.156 1 97.5 212 ALA B N 1
ATOM 4055 C CA . ALA B 1 212 ? -11.023 15.297 24.031 1 97.5 212 ALA B CA 1
ATOM 4056 C C . ALA B 1 212 ? -12.438 15.711 23.625 1 97.5 212 ALA B C 1
ATOM 4058 O O . ALA B 1 212 ? -13.188 16.266 24.422 1 97.5 212 ALA B O 1
ATOM 4059 N N . GLY B 1 213 ? -12.719 15.688 22.203 1 80.25 213 GLY B N 1
ATOM 4060 C CA . GLY B 1 213 ? -13.844 16.234 21.469 1 80.25 213 GLY B CA 1
ATOM 4061 C C . GLY B 1 213 ? -15.188 15.891 22.078 1 80.25 213 GLY B C 1
ATOM 4062 O O . GLY B 1 213 ? -15.258 15.094 23 1 80.25 213 GLY B O 1
ATOM 4063 N N . PRO B 1 214 ? -15.992 16.609 21.578 1 95.38 214 PRO B N 1
ATOM 4064 C CA . PRO B 1 214 ? -16.641 16.125 20.344 1 95.38 214 PRO B CA 1
ATOM 4065 C C . PRO B 1 214 ? -16.094 16.812 19.094 1 95.38 214 PRO B C 1
ATOM 4067 O O . PRO B 1 214 ? -16.453 17.953 18.797 1 95.38 214 PRO B O 1
ATOM 4070 N N . VAL B 1 215 ? -15.203 16.219 18.297 1 98.38 215 VAL B N 1
ATOM 4071 C CA . VAL B 1 215 ? -14.68 16.641 17 1 98.38 215 VAL B CA 1
ATOM 4072 C C . VAL B 1 215 ? -15.562 16.094 15.883 1 98.38 215 VAL B C 1
ATOM 4074 O O . VAL B 1 215 ? -15.875 14.898 15.867 1 98.38 215 VAL B O 1
ATOM 4077 N N . THR B 1 216 ? -15.969 16.953 14.992 1 98.5 216 THR B N 1
ATOM 4078 C CA . THR B 1 216 ? -16.922 16.531 13.977 1 98.5 216 THR B CA 1
ATOM 4079 C C . THR B 1 216 ? -16.203 16.219 12.664 1 98.5 216 THR B C 1
ATOM 4081 O O . THR B 1 216 ? -16.719 15.445 11.844 1 98.5 216 THR B O 1
ATOM 4084 N N . ALA B 1 217 ? -15.102 16.828 12.406 1 98.06 217 ALA B N 1
ATOM 4085 C CA . ALA B 1 217 ? -14.281 16.531 11.242 1 98.06 217 ALA B CA 1
ATOM 4086 C C . ALA B 1 217 ? -12.828 16.953 11.469 1 98.06 217 ALA B C 1
ATOM 4088 O O . ALA B 1 217 ? -12.562 17.844 12.289 1 98.06 217 ALA B O 1
ATOM 4089 N N . MET B 1 218 ? -11.922 16.344 10.82 1 98.19 218 MET B N 1
ATOM 4090 C CA . MET B 1 218 ? -10.516 16.719 10.82 1 98.19 218 MET B CA 1
ATOM 4091 C C . MET B 1 218 ? -9.93 16.625 9.414 1 98.19 218 MET B C 1
ATOM 4093 O O . MET B 1 218 ? -10.328 15.773 8.625 1 98.19 218 MET B O 1
ATOM 4097 N N . HIS B 1 219 ? -8.977 17.438 9.109 1 97.62 219 HIS B N 1
ATOM 4098 C CA . HIS B 1 219 ? -8.242 17.453 7.848 1 97.62 219 HIS B CA 1
ATOM 4099 C C . HIS B 1 219 ? -6.844 18.031 8.031 1 97.62 219 HIS B C 1
ATOM 4101 O O . HIS B 1 219 ? -6.672 19.031 8.719 1 97.62 219 HIS B O 1
ATOM 4107 N N . ASP B 1 220 ? -5.883 17.359 7.527 1 98 220 ASP B N 1
ATOM 4108 C CA . ASP B 1 220 ? -4.535 17.922 7.629 1 98 220 ASP B CA 1
ATOM 4109 C C . ASP B 1 220 ? -4.23 18.844 6.453 1 98 220 ASP B C 1
ATOM 4111 O O . ASP B 1 220 ? -4.758 18.656 5.355 1 98 220 ASP B O 1
ATOM 4115 N N . ALA B 1 221 ? -3.424 19.859 6.699 1 97.81 221 ALA B N 1
ATOM 4116 C CA . ALA B 1 221 ? -2.998 20.797 5.668 1 97.81 221 ALA B CA 1
ATOM 4117 C C . ALA B 1 221 ? -1.712 20.328 4.992 1 97.81 221 ALA B C 1
ATOM 4119 O O . ALA B 1 221 ? -0.624 20.453 5.559 1 97.81 221 ALA B O 1
ATOM 4120 N N . THR B 1 222 ? -1.833 19.766 3.803 1 95.94 222 THR B N 1
ATOM 4121 C CA . THR B 1 222 ? -0.674 19.312 3.039 1 95.94 222 THR B CA 1
ATOM 4122 C C . THR B 1 222 ? -0.424 20.234 1.844 1 95.94 222 THR B C 1
ATOM 4124 O O . THR B 1 222 ? -0.149 21.422 2.012 1 95.94 222 THR B O 1
ATOM 4127 N N . GLU B 1 223 ? -0.431 19.703 0.66 1 94 223 GLU B N 1
ATOM 4128 C CA . GLU B 1 223 ? -0.227 20.5 -0.547 1 94 223 GLU B CA 1
ATOM 4129 C C . GLU B 1 223 ? -1.291 21.594 -0.679 1 94 223 GLU B C 1
ATOM 4131 O O . GLU B 1 223 ? -2.479 21.328 -0.479 1 94 223 GLU B O 1
ATOM 4136 N N . GLY B 1 224 ? -0.844 22.719 -0.933 1 95.75 224 GLY B N 1
ATOM 4137 C CA . GLY B 1 224 ? -1.737 23.875 -1.033 1 95.75 224 GLY B CA 1
ATOM 4138 C C . GLY B 1 224 ? -1.966 24.562 0.294 1 95.75 224 GLY B C 1
ATOM 4139 O O . GLY B 1 224 ? -2.646 25.594 0.352 1 95.75 224 GLY B O 1
ATOM 4140 N N . GLY B 1 225 ? -1.396 24.047 1.355 1 97.94 225 GLY B N 1
ATOM 4141 C CA . GLY B 1 225 ? -1.317 24.688 2.654 1 97.94 225 GLY B CA 1
ATOM 4142 C C . GLY B 1 225 ? -2.66 24.797 3.35 1 97.94 225 GLY B C 1
ATOM 4143 O O . GLY B 1 225 ? -3.568 24.016 3.082 1 97.94 225 GLY B O 1
ATOM 4144 N N . VAL B 1 226 ? -2.709 25.734 4.309 1 98.56 226 VAL B N 1
ATOM 4145 C CA . VAL B 1 226 ? -3.887 25.922 5.145 1 98.56 226 VAL B CA 1
ATOM 4146 C C . VAL B 1 226 ? -5.066 26.359 4.281 1 98.56 226 VAL B C 1
ATOM 4148 O O . VAL B 1 226 ? -6.199 25.922 4.496 1 98.56 226 VAL B O 1
ATOM 4151 N N . GLU B 1 227 ? -4.852 27.172 3.289 1 97.94 227 GLU B N 1
ATOM 4152 C CA . GLU B 1 227 ? -5.941 27.656 2.445 1 97.94 227 GLU B CA 1
ATOM 4153 C C . GLU B 1 227 ? -6.594 26.516 1.678 1 97.94 227 GLU B C 1
ATOM 4155 O O . GLU B 1 227 ? -7.82 26.406 1.632 1 97.94 227 GLU B O 1
ATOM 4160 N N . ASN B 1 228 ? -5.77 25.672 1.09 1 96.31 228 ASN B N 1
ATOM 4161 C CA . ASN B 1 228 ? -6.344 24.531 0.396 1 96.31 228 ASN B CA 1
ATOM 4162 C C . ASN B 1 228 ? -7.082 23.609 1.359 1 96.31 228 ASN B C 1
ATOM 4164 O O . ASN B 1 228 ? -8.109 23.031 1.006 1 96.31 228 ASN B O 1
ATOM 4168 N N . ALA B 1 229 ? -6.512 23.391 2.531 1 97.31 229 ALA B N 1
ATOM 4169 C CA . ALA B 1 229 ? -7.141 22.531 3.527 1 97.31 229 ALA B CA 1
ATOM 4170 C C . ALA B 1 229 ? -8.531 23.047 3.898 1 97.31 229 ALA B C 1
ATOM 4172 O O . ALA B 1 229 ? -9.453 22.25 4.113 1 97.31 229 ALA B O 1
ATOM 4173 N N . LEU B 1 230 ? -8.648 24.359 4.016 1 98 230 LEU B N 1
ATOM 4174 C CA . LEU B 1 230 ? -9.961 24.938 4.281 1 98 230 LEU B CA 1
ATOM 4175 C C . LEU B 1 230 ? -10.945 24.609 3.164 1 98 230 LEU B C 1
ATOM 4177 O O . LEU B 1 230 ? -12.078 24.203 3.43 1 98 230 LEU B O 1
ATOM 4181 N N . VAL B 1 231 ? -10.5 24.719 1.977 1 96.19 231 VAL B N 1
ATOM 4182 C CA . VAL B 1 231 ? -11.344 24.469 0.812 1 96.19 231 VAL B CA 1
ATOM 4183 C C . VAL B 1 231 ? -11.742 23 0.761 1 96.19 231 VAL B C 1
ATOM 4185 O O . VAL B 1 231 ? -12.906 22.672 0.521 1 96.19 231 VAL B O 1
ATOM 4188 N N . GLU B 1 232 ? -10.789 22.156 1.016 1 95.06 232 GLU B N 1
ATOM 4189 C CA . GLU B 1 232 ? -11.031 20.719 0.964 1 95.06 232 GLU B CA 1
ATOM 4190 C C . GLU B 1 232 ? -11.984 20.297 2.076 1 95.06 232 GLU B C 1
ATOM 4192 O O . GLU B 1 232 ? -12.875 19.469 1.852 1 95.06 232 GLU B O 1
ATOM 4197 N N . LEU B 1 233 ? -11.758 20.781 3.26 1 96.31 233 LEU B N 1
ATOM 4198 C CA . LEU B 1 233 ? -12.641 20.469 4.379 1 96.31 233 LEU B CA 1
ATOM 4199 C C . LEU B 1 233 ? -14.07 20.906 4.082 1 96.31 233 LEU B C 1
ATOM 4201 O O . LEU B 1 233 ? -15.016 20.141 4.297 1 96.31 233 LEU B O 1
ATOM 4205 N N . ALA B 1 234 ? -14.242 22.125 3.613 1 96.56 234 ALA B N 1
ATOM 4206 C CA . ALA B 1 234 ? -15.562 22.656 3.264 1 96.56 234 ALA B CA 1
ATOM 4207 C C . ALA B 1 234 ? -16.219 21.812 2.178 1 96.56 234 ALA B C 1
ATOM 4209 O O . ALA B 1 234 ? -17.406 21.469 2.279 1 96.56 234 ALA B O 1
ATOM 4210 N N . SER B 1 235 ? -15.445 21.5 1.187 1 93.06 235 SER B N 1
ATOM 4211 C CA . SER B 1 235 ? -15.953 20.734 0.054 1 93.06 235 SER B CA 1
ATOM 4212 C C . SER B 1 235 ? -16.375 19.328 0.484 1 93.06 235 SER B C 1
ATOM 4214 O O . SER B 1 235 ? -17.422 18.844 0.051 1 93.06 235 SER B O 1
ATOM 4216 N N . ALA B 1 236 ? -15.594 18.703 1.271 1 92.06 236 ALA B N 1
ATOM 4217 C CA . ALA B 1 236 ? -15.867 17.344 1.714 1 92.06 236 ALA B CA 1
ATOM 4218 C C . ALA B 1 236 ? -17.188 17.266 2.48 1 92.06 236 ALA B C 1
ATOM 4220 O O . ALA B 1 236 ? -17.922 16.281 2.377 1 92.06 236 ALA B O 1
ATOM 4221 N N . SER B 1 237 ? -17.516 18.312 3.221 1 94.69 237 SER B N 1
ATOM 4222 C CA . SER B 1 237 ? -18.688 18.312 4.094 1 94.69 237 SER B CA 1
ATOM 4223 C C . SER B 1 237 ? -19.844 19.078 3.475 1 94.69 237 SER B C 1
ATOM 4225 O O . SER B 1 237 ? -20.953 19.078 4.02 1 94.69 237 SER B O 1
ATOM 4227 N N . GLY B 1 238 ? -19.578 19.656 2.369 1 94.25 238 GLY B N 1
ATOM 4228 C CA . GLY B 1 238 ? -20.625 20.469 1.759 1 94.25 238 GLY B CA 1
ATOM 4229 C C . GLY B 1 238 ? -21.047 21.641 2.629 1 94.25 238 GLY B C 1
ATOM 4230 O O . GLY B 1 238 ? -22.25 21.859 2.834 1 94.25 238 GLY B O 1
ATOM 4231 N N . VAL B 1 239 ? -20.109 22.375 3.197 1 97.94 239 VAL B N 1
ATOM 4232 C CA . VAL B 1 239 ? -20.391 23.484 4.105 1 97.94 239 VAL B CA 1
ATOM 4233 C C . VAL B 1 239 ? -19.547 24.688 3.73 1 97.94 239 VAL B C 1
ATOM 4235 O O . VAL B 1 239 ? -18.656 24.594 2.875 1 97.94 239 VAL B O 1
ATOM 4238 N N . GLY B 1 240 ? -19.891 25.828 4.297 1 98.38 240 GLY B N 1
ATOM 4239 C CA . GLY B 1 240 ? -19.031 27.016 4.246 1 98.38 240 GLY B CA 1
ATOM 4240 C C . GLY B 1 240 ? -18.172 27.188 5.488 1 98.38 240 GLY B C 1
ATOM 4241 O O . GLY B 1 240 ? -18.406 26.516 6.504 1 98.38 240 GLY B O 1
ATOM 4242 N N . LEU B 1 241 ? -17.172 28.047 5.348 1 98.81 241 LEU B N 1
ATOM 4243 C CA . LEU B 1 241 ? -16.312 28.422 6.473 1 98.81 241 LEU B CA 1
ATOM 4244 C C . LEU B 1 241 ? -16.141 29.938 6.543 1 98.81 241 LEU B C 1
ATOM 4246 O O . LEU B 1 241 ? -16.047 30.609 5.512 1 98.81 241 LEU B O 1
ATOM 4250 N N . ARG B 1 242 ? -16.141 30.453 7.695 1 98.81 242 ARG B N 1
ATOM 4251 C CA . ARG B 1 242 ? -15.703 31.812 7.996 1 98.81 242 ARG B CA 1
ATOM 4252 C C . ARG B 1 242 ? -14.508 31.812 8.945 1 98.81 242 ARG B C 1
ATOM 4254 O O . ARG B 1 242 ? -14.602 31.312 10.062 1 98.81 242 ARG B O 1
ATOM 4261 N N . VAL B 1 243 ? -13.422 32.406 8.477 1 98.88 243 VAL B N 1
ATOM 4262 C CA . VAL B 1 243 ? -12.156 32.25 9.18 1 98.88 243 VAL B CA 1
ATOM 4263 C C . VAL B 1 243 ? -11.531 33.625 9.422 1 98.88 243 VAL B C 1
ATOM 4265 O O . VAL B 1 243 ? -11.602 34.5 8.555 1 98.88 243 VAL B O 1
ATOM 4268 N N . GLU B 1 244 ? -10.977 33.875 10.555 1 98.75 244 GLU B N 1
ATOM 4269 C CA . GLU B 1 244 ? -10.109 35.031 10.867 1 98.75 244 GLU B CA 1
ATOM 4270 C C . GLU B 1 244 ? -8.641 34.625 10.805 1 98.75 244 GLU B C 1
ATOM 4272 O O . GLU B 1 244 ? -8.125 33.969 11.719 1 98.75 244 GLU B O 1
ATOM 4277 N N . ARG B 1 245 ? -7.934 35.062 9.836 1 98.38 245 ARG B N 1
ATOM 4278 C CA . ARG B 1 245 ? -6.57 34.625 9.57 1 98.38 245 ARG B CA 1
ATOM 4279 C C . ARG B 1 245 ? -5.648 34.969 10.742 1 98.38 245 ARG B C 1
ATOM 4281 O O . ARG B 1 245 ? -4.762 34.188 11.086 1 98.38 245 ARG B O 1
ATOM 4288 N N . GLU B 1 246 ? -5.852 36.125 11.273 1 98.12 246 GLU B N 1
ATOM 4289 C CA . GLU B 1 246 ? -4.957 36.594 12.32 1 98.12 246 GLU B CA 1
ATOM 4290 C C . GLU B 1 246 ? -4.996 35.688 13.547 1 98.12 246 GLU B C 1
ATOM 4292 O O . GLU B 1 246 ? -4.086 35.719 14.375 1 98.12 246 GLU B O 1
ATOM 4297 N N . ARG B 1 247 ? -6.023 34.906 13.664 1 98.5 247 ARG B N 1
ATOM 4298 C CA . ARG B 1 247 ? -6.16 34 14.812 1 98.5 247 ARG B CA 1
ATOM 4299 C C . ARG B 1 247 ? -5.395 32.719 14.594 1 98.5 247 ARG B C 1
ATOM 4301 O O . ARG B 1 247 ? -5.141 31.969 15.539 1 98.5 247 ARG B O 1
ATOM 4308 N N . ILE B 1 248 ? -5.117 32.344 13.375 1 98.81 248 ILE B N 1
ATOM 4309 C CA . ILE B 1 248 ? -4.367 31.125 13.102 1 98.81 248 ILE B CA 1
ATOM 4310 C C . ILE B 1 248 ? -2.955 31.25 13.672 1 98.81 248 ILE B C 1
ATOM 4312 O O . ILE B 1 248 ? -2.236 32.188 13.367 1 98.81 248 ILE B O 1
ATOM 4316 N N . PRO B 1 249 ? -2.58 30.297 14.516 1 98.62 249 PRO B N 1
ATOM 4317 C CA . PRO B 1 249 ? -1.223 30.375 15.055 1 98.62 249 PRO B CA 1
ATOM 4318 C C . PRO B 1 249 ? -0.148 30.281 13.977 1 98.62 249 PRO B C 1
ATOM 4320 O O . PRO B 1 249 ? -0.331 29.562 12.984 1 98.62 249 PRO B O 1
ATOM 4323 N N . VAL B 1 250 ? 0.894 30.969 14.141 1 98.62 250 VAL B N 1
ATOM 4324 C CA . VAL B 1 250 ? 2.055 30.891 13.266 1 98.62 250 VAL B CA 1
ATOM 4325 C C . VAL B 1 250 ? 3.289 30.484 14.062 1 98.62 250 VAL B C 1
ATOM 4327 O O . VAL B 1 250 ? 3.627 31.125 15.062 1 98.62 250 VAL B O 1
ATOM 4330 N N . GLY B 1 251 ? 3.926 29.422 13.672 1 98 251 GLY B N 1
ATOM 4331 C CA . GLY B 1 251 ? 5.098 28.938 14.383 1 98 251 GLY B CA 1
ATOM 4332 C C . GLY B 1 251 ? 6.289 29.859 14.273 1 98 251 GLY B C 1
ATOM 4333 O O . GLY B 1 251 ? 6.41 30.609 13.305 1 98 251 GLY B O 1
ATOM 4334 N N . PRO B 1 252 ? 7.207 29.781 15.266 1 98 252 PRO B N 1
ATOM 4335 C CA . PRO B 1 252 ? 8.43 30.578 15.188 1 98 252 PRO B CA 1
ATOM 4336 C C . PRO B 1 252 ? 9.258 30.281 13.945 1 98 252 PRO B C 1
ATOM 4338 O O . PRO B 1 252 ? 9.383 29.125 13.539 1 98 252 PRO B O 1
ATOM 4341 N N . GLY B 1 253 ? 9.75 31.328 13.305 1 98.31 253 GLY B N 1
ATOM 4342 C CA . GLY B 1 253 ? 10.648 31.188 12.164 1 98.31 253 GLY B CA 1
ATOM 4343 C C . GLY B 1 253 ? 9.922 31.062 10.844 1 98.31 253 GLY B C 1
ATOM 4344 O O . GLY B 1 253 ? 10.516 31.219 9.781 1 98.31 253 GLY B O 1
ATOM 4345 N N . VAL B 1 254 ? 8.586 30.797 10.844 1 98.75 254 VAL B N 1
ATOM 4346 C CA . VAL B 1 254 ? 7.832 30.5 9.633 1 98.75 254 VAL B CA 1
ATOM 4347 C C . VAL B 1 254 ? 7.777 31.75 8.742 1 98.75 254 VAL B C 1
ATOM 4349 O O . VAL B 1 254 ? 8.117 31.688 7.562 1 98.75 254 VAL B O 1
ATOM 4352 N N . ALA B 1 255 ? 7.391 32.844 9.328 1 98.31 255 ALA B N 1
ATOM 4353 C CA . ALA B 1 255 ? 7.238 34.094 8.555 1 98.31 255 ALA B CA 1
ATOM 4354 C C . ALA B 1 255 ? 8.555 34.5 7.906 1 98.31 255 ALA B C 1
ATOM 4356 O O . ALA B 1 255 ? 8.602 34.781 6.707 1 98.31 255 ALA B O 1
ATOM 4357 N N . ALA B 1 256 ? 9.656 34.5 8.633 1 98.31 256 ALA B N 1
ATOM 4358 C CA . ALA B 1 256 ? 10.969 34.938 8.148 1 98.31 256 ALA B CA 1
ATOM 4359 C C . ALA B 1 256 ? 11.484 34 7.066 1 98.31 256 ALA B C 1
ATOM 4361 O O . ALA B 1 256 ? 12.031 34.469 6.055 1 98.31 256 ALA B O 1
ATOM 4362 N N . LEU B 1 257 ? 11.352 32.719 7.289 1 98.25 257 LEU B N 1
ATOM 4363 C CA . LEU B 1 257 ? 11.859 31.766 6.324 1 98.25 257 LEU B CA 1
ATOM 4364 C C . LEU B 1 257 ? 11.07 31.828 5.02 1 98.25 257 LEU B C 1
ATOM 4366 O O . LEU B 1 257 ? 11.656 31.75 3.936 1 98.25 257 LEU B O 1
ATOM 4370 N N . CYS B 1 258 ? 9.758 31.875 5.141 1 98.5 258 CYS B N 1
ATOM 4371 C CA . CYS B 1 258 ? 8.922 31.969 3.947 1 98.5 258 CYS B CA 1
ATOM 4372 C C . CYS B 1 258 ? 9.25 33.219 3.158 1 98.5 258 CYS B C 1
ATOM 4374 O O . CYS B 1 258 ? 9.297 33.219 1.928 1 98.5 258 CYS B O 1
ATOM 4376 N N . GLU B 1 259 ? 9.43 34.312 3.875 1 98.12 259 GLU B N 1
ATOM 4377 C CA . GLU B 1 259 ? 9.844 35.531 3.205 1 98.12 259 GLU B CA 1
ATOM 4378 C C . GLU B 1 259 ? 11.18 35.344 2.484 1 98.12 259 GLU B C 1
ATOM 4380 O O . GLU B 1 259 ? 11.336 35.781 1.341 1 98.12 259 GLU B O 1
ATOM 4385 N N . TYR B 1 260 ? 12.141 34.75 3.102 1 97.5 260 TYR B N 1
ATOM 4386 C CA . TYR B 1 260 ? 13.469 34.531 2.543 1 97.5 260 TYR B CA 1
ATOM 4387 C C . TYR B 1 260 ? 13.391 33.75 1.244 1 97.5 260 TYR B C 1
ATOM 4389 O O . TYR B 1 260 ? 14.102 34.031 0.282 1 97.5 260 TYR B O 1
ATOM 4397 N N . PHE B 1 261 ? 12.531 32.75 1.191 1 97.38 261 PHE B N 1
ATOM 4398 C CA . PHE B 1 261 ? 12.438 31.875 0.032 1 97.38 261 PHE B CA 1
ATOM 4399 C C . PHE B 1 261 ? 11.352 32.344 -0.925 1 97.38 261 PHE B C 1
ATOM 4401 O O . PHE B 1 261 ? 11.07 31.688 -1.93 1 97.38 261 PHE B O 1
ATOM 4408 N N . ASP B 1 262 ? 10.664 33.469 -0.628 1 97.12 262 ASP B N 1
ATOM 4409 C CA . ASP B 1 262 ? 9.594 34.031 -1.439 1 97.12 262 ASP B CA 1
ATOM 4410 C C . ASP B 1 262 ? 8.445 33.031 -1.609 1 97.12 262 ASP B C 1
ATOM 4412 O O . ASP B 1 262 ? 8.039 32.75 -2.734 1 97.12 262 ASP B O 1
ATOM 4416 N N . VAL B 1 263 ? 8.062 32.531 -0.505 1 97.81 263 VAL B N 1
ATOM 4417 C CA . VAL B 1 263 ? 6.98 31.531 -0.455 1 97.81 263 VAL B CA 1
ATOM 4418 C C . VAL B 1 263 ? 5.801 32.094 0.333 1 97.81 263 VAL B C 1
ATOM 4420 O O . VAL B 1 263 ? 5.98 32.625 1.435 1 97.81 263 VAL B O 1
ATOM 4423 N N . ASP B 1 264 ? 4.578 32.094 -0.252 1 98.38 264 ASP B N 1
ATOM 4424 C CA . ASP B 1 264 ? 3.371 32.406 0.509 1 98.38 264 ASP B CA 1
ATOM 4425 C C . ASP B 1 264 ? 3.051 31.297 1.501 1 98.38 264 ASP B C 1
ATOM 4427 O O . ASP B 1 264 ? 2.674 30.188 1.102 1 98.38 264 ASP B O 1
ATOM 4431 N N . PRO B 1 265 ? 3.182 31.562 2.799 1 98.56 265 PRO B N 1
ATOM 4432 C CA . PRO B 1 265 ? 3.025 30.484 3.787 1 98.56 265 PRO B CA 1
ATOM 4433 C C . PRO B 1 265 ? 1.622 29.891 3.787 1 98.56 265 PRO B C 1
ATOM 4435 O O . PRO B 1 265 ? 1.441 28.734 4.18 1 98.56 265 PRO B O 1
ATOM 4438 N N . TRP B 1 266 ? 0.625 30.562 3.322 1 98.5 266 TRP B N 1
ATOM 4439 C CA . TRP B 1 266 ? -0.768 30.156 3.461 1 98.5 266 TRP B CA 1
ATOM 4440 C C . TRP B 1 266 ? -1.141 29.125 2.396 1 98.5 266 TRP B C 1
ATOM 4442 O O . TRP B 1 266 ? -2.152 28.438 2.521 1 98.5 266 TRP B O 1
ATOM 4452 N N . ILE B 1 267 ? -0.328 29.047 1.291 1 98.12 267 ILE B N 1
ATOM 4453 C CA . ILE B 1 267 ? -0.62 28.109 0.219 1 98.12 267 ILE B CA 1
ATOM 4454 C C . ILE B 1 267 ? 0.535 27.109 0.075 1 98.12 267 ILE B C 1
ATOM 4456 O O . ILE B 1 267 ? 0.582 26.344 -0.884 1 98.12 267 ILE B O 1
ATOM 4460 N N . ALA B 1 268 ? 1.507 27.188 1.021 1 98.31 268 ALA B N 1
ATOM 4461 C CA . ALA B 1 268 ? 2.633 26.25 1.026 1 98.31 268 ALA B CA 1
ATOM 4462 C C . ALA B 1 268 ? 2.314 25.016 1.855 1 98.31 268 ALA B C 1
ATOM 4464 O O . ALA B 1 268 ? 1.67 25.109 2.902 1 98.31 268 ALA B O 1
ATOM 4465 N N . SER B 1 269 ? 2.865 23.906 1.371 1 98.06 269 SER B N 1
ATOM 4466 C CA . SER B 1 269 ? 2.635 22.641 2.07 1 98.06 269 SER B CA 1
ATOM 4467 C C . SER B 1 269 ? 2.818 22.812 3.576 1 98.06 269 SER B C 1
ATOM 4469 O O . SER B 1 269 ? 3.834 23.344 4.027 1 98.06 269 SER B O 1
ATOM 4471 N N . SER B 1 270 ? 1.827 22.344 4.367 1 98.69 270 SER B N 1
ATOM 4472 C CA . SER B 1 270 ? 1.784 22.594 5.805 1 98.69 270 SER B CA 1
ATOM 4473 C C . SER B 1 270 ? 1.583 21.297 6.578 1 98.69 270 SER B C 1
ATOM 4475 O O . SER B 1 270 ? 1.031 21.297 7.684 1 98.69 270 SER B O 1
ATOM 4477 N N . GLU B 1 271 ? 1.995 20.141 6 1 98.38 271 GLU B N 1
ATOM 4478 C CA . GLU B 1 271 ? 1.874 18.875 6.734 1 98.38 271 GLU B CA 1
ATOM 4479 C C . GLU B 1 271 ? 2.318 19.047 8.188 1 98.38 271 GLU B C 1
ATOM 4481 O O . GLU B 1 271 ? 3.379 19.609 8.453 1 98.38 271 GLU B O 1
ATOM 4486 N N . GLY B 1 272 ? 1.588 18.578 9.086 1 98.56 272 GLY B N 1
ATOM 4487 C CA . GLY B 1 272 ? 1.739 18.781 10.516 1 98.56 272 GLY B CA 1
ATOM 4488 C C . GLY B 1 272 ? 0.59 19.562 11.125 1 98.56 272 GLY B C 1
ATOM 4489 O O . GLY B 1 272 ? 0.273 19.391 12.305 1 98.56 272 GLY B O 1
ATOM 4490 N N . THR B 1 273 ? -0.031 20.375 10.367 1 98.88 273 THR B N 1
ATOM 4491 C CA . THR B 1 273 ? -1.154 21.219 10.781 1 98.88 273 THR B CA 1
ATOM 4492 C C . THR B 1 273 ? -2.479 20.5 10.547 1 98.88 273 THR B C 1
ATOM 4494 O O . THR B 1 273 ? -2.695 19.922 9.477 1 98.88 273 THR B O 1
ATOM 4497 N N . VAL B 1 274 ? -3.344 20.5 11.516 1 98.81 274 VAL B N 1
ATOM 4498 C CA . VAL B 1 274 ? -4.66 19.875 11.414 1 98.81 274 VAL B CA 1
ATOM 4499 C C . VAL B 1 274 ? -5.746 20.938 11.555 1 98.81 274 VAL B C 1
ATOM 4501 O O . VAL B 1 274 ? -5.66 21.812 12.422 1 98.81 274 VAL B O 1
ATOM 4504 N N . LEU B 1 275 ? -6.684 20.969 10.641 1 98.69 275 LEU B N 1
ATOM 4505 C CA . LEU B 1 275 ? -7.953 21.672 10.812 1 98.69 275 LEU B CA 1
ATOM 4506 C C . LEU B 1 275 ? -8.992 20.75 11.461 1 98.69 275 LEU B C 1
ATOM 4508 O O . LEU B 1 275 ? -9.18 19.609 11.023 1 98.69 275 LEU B O 1
ATOM 4512 N N . LEU B 1 276 ? -9.648 21.25 12.477 1 98.19 276 LEU B N 1
ATOM 4513 C CA . LEU B 1 276 ? -10.688 20.531 13.203 1 98.19 276 LEU B CA 1
ATOM 4514 C C . LEU B 1 276 ? -11.984 21.344 13.234 1 98.19 276 LEU B C 1
ATOM 4516 O O . LEU B 1 276 ? -11.961 22.562 13.43 1 98.19 276 LEU B O 1
ATOM 4520 N N . THR B 1 277 ? -13.039 20.688 13.023 1 98.81 277 THR B N 1
ATOM 4521 C CA . THR B 1 277 ? -14.328 21.25 13.414 1 98.81 277 THR B CA 1
ATOM 4522 C C . THR B 1 277 ? -14.836 20.594 14.695 1 98.81 277 THR B C 1
ATOM 4524 O O . THR B 1 277 ? -14.688 19.375 14.883 1 98.81 277 THR B O 1
ATOM 4527 N N . VAL B 1 278 ? -15.32 21.422 15.57 1 98.81 278 VAL B N 1
ATOM 4528 C CA . VAL B 1 278 ? -15.695 20.984 16.906 1 98.81 278 VAL B CA 1
ATOM 4529 C C . VAL B 1 278 ? -17.062 21.562 17.281 1 98.81 278 VAL B C 1
ATOM 4531 O O . VAL B 1 278 ? -17.375 22.703 16.969 1 98.81 278 VAL B O 1
ATOM 4534 N N . GLU B 1 279 ? -17.891 20.703 17.906 1 98.56 279 GLU B N 1
ATOM 4535 C CA . GLU B 1 279 ? -19.125 21.25 18.484 1 98.56 279 GLU B CA 1
ATOM 4536 C C . GLU B 1 279 ? -18.812 22.391 19.453 1 98.56 279 GLU B C 1
ATOM 4538 O O . GLU B 1 279 ? -17.844 22.312 20.203 1 98.56 279 GLU B O 1
ATOM 4543 N N . PRO B 1 280 ? -19.656 23.422 19.5 1 97.88 280 PRO B N 1
ATOM 4544 C CA . PRO B 1 280 ? -19.359 24.641 20.266 1 97.88 280 PRO B CA 1
ATOM 4545 C C . PRO B 1 280 ? -19.062 24.359 21.734 1 97.88 280 PRO B C 1
ATOM 4547 O O . PRO B 1 280 ? -18.156 24.953 22.312 1 97.88 280 PRO B O 1
ATOM 4550 N N . ASP B 1 281 ? -19.734 23.422 22.344 1 97.25 281 ASP B N 1
ATOM 4551 C CA . ASP B 1 281 ? -19.609 23.156 23.781 1 97.25 281 ASP B CA 1
ATOM 4552 C C . ASP B 1 281 ? -18.344 22.359 24.078 1 97.25 281 ASP B C 1
ATOM 4554 O O . ASP B 1 281 ? -17.953 22.203 25.25 1 97.25 281 ASP B O 1
ATOM 4558 N N . GLY B 1 282 ? -17.641 21.875 23.062 1 97.88 282 GLY B N 1
ATOM 4559 C CA . GLY B 1 282 ? -16.469 21.031 23.266 1 97.88 282 GLY B CA 1
ATOM 4560 C C . GLY B 1 282 ? -15.164 21.75 22.969 1 97.88 282 GLY B C 1
ATOM 4561 O O . GLY B 1 282 ? -14.086 21.188 23.188 1 97.88 282 GLY B O 1
ATOM 4562 N N . VAL B 1 283 ? -15.172 23 22.547 1 98.44 283 VAL B N 1
ATOM 4563 C CA . VAL B 1 283 ? -14.008 23.703 22.016 1 98.44 283 VAL B CA 1
ATOM 4564 C C . VAL B 1 283 ? -12.961 23.875 23.125 1 98.44 283 VAL B C 1
ATOM 4566 O O . VAL B 1 283 ? -11.773 23.609 22.906 1 98.44 283 VAL B O 1
ATOM 4569 N N . GLU B 1 284 ? -13.406 24.266 24.281 1 98.38 284 GLU B N 1
ATOM 4570 C CA . GLU B 1 284 ? -12.477 24.5 25.375 1 98.38 284 GLU B CA 1
ATOM 4571 C C . GLU B 1 284 ? -11.766 23.219 25.781 1 98.38 284 GLU B C 1
ATOM 4573 O O . GLU B 1 284 ? -10.57 23.234 26.094 1 98.38 284 GLU B O 1
ATOM 4578 N N . ASP B 1 285 ? -12.539 22.125 25.797 1 98.62 285 ASP B N 1
ATOM 4579 C CA . ASP B 1 285 ? -11.945 20.844 26.141 1 98.62 285 ASP B CA 1
ATOM 4580 C C . ASP B 1 285 ? -10.867 20.453 25.125 1 98.62 285 ASP B C 1
ATOM 4582 O O . ASP B 1 285 ? -9.789 19.984 25.516 1 98.62 285 ASP B O 1
ATOM 4586 N N . VAL B 1 286 ? -11.141 20.625 23.859 1 98.81 286 VAL B N 1
ATOM 4587 C CA . VAL B 1 286 ? -10.211 20.266 22.797 1 98.81 286 VAL B CA 1
ATOM 4588 C C . VAL B 1 286 ? -8.969 21.156 22.875 1 98.81 286 VAL B C 1
ATOM 4590 O O . VAL B 1 286 ? -7.84 20.641 22.875 1 98.81 286 VAL B O 1
ATOM 4593 N N . LEU B 1 287 ? -9.148 22.453 23.016 1 98.81 287 LEU B N 1
ATOM 4594 C CA . LEU B 1 287 ? -8.023 23.375 23.109 1 98.81 287 LEU B CA 1
ATOM 4595 C C . LEU B 1 287 ? -7.188 23.094 24.359 1 98.81 287 LEU B C 1
ATOM 4597 O O . LEU B 1 287 ? -5.957 23.141 24.312 1 98.81 287 LEU B O 1
ATOM 4601 N N . GLY B 1 288 ? -7.875 22.828 25.438 1 98.75 288 GLY B N 1
ATOM 4602 C CA . GLY B 1 288 ? -7.176 22.484 26.656 1 98.75 288 GLY B CA 1
ATOM 4603 C C . GLY B 1 288 ? -6.328 21.234 26.531 1 98.75 288 GLY B C 1
ATOM 4604 O O . GLY B 1 288 ? -5.195 21.188 27.016 1 98.75 288 GLY B O 1
ATOM 4605 N N . ALA B 1 289 ? -6.875 20.172 25.938 1 98.81 289 ALA B N 1
ATOM 4606 C CA . ALA B 1 289 ? -6.148 18.922 25.75 1 98.81 289 ALA B CA 1
ATOM 4607 C C . ALA B 1 289 ? -4.922 19.125 24.859 1 98.81 289 ALA B C 1
ATOM 4609 O O . ALA B 1 289 ? -3.846 18.594 25.156 1 98.81 289 ALA B O 1
ATOM 4610 N N . LEU B 1 290 ? -5.055 19.891 23.781 1 98.81 290 LEU B N 1
ATOM 4611 C CA . LEU B 1 290 ? -3.943 20.188 22.891 1 98.81 290 LEU B CA 1
ATOM 4612 C C . LEU B 1 290 ? -2.859 20.984 23.609 1 98.81 290 LEU B C 1
ATOM 4614 O O . LEU B 1 290 ? -1.669 20.703 23.453 1 98.81 290 LEU B O 1
ATOM 4618 N N . ASP B 1 291 ? -3.266 21.922 24.406 1 98.69 291 ASP B N 1
ATOM 4619 C CA . ASP B 1 291 ? -2.326 22.734 25.172 1 98.69 291 ASP B CA 1
ATOM 4620 C C . ASP B 1 291 ? -1.52 21.891 26.141 1 98.69 291 ASP B C 1
ATOM 4622 O O . ASP B 1 291 ? -0.315 22.094 26.312 1 98.69 291 ASP B O 1
ATOM 4626 N N . ARG B 1 292 ? -2.193 20.984 26.797 1 98.5 292 ARG B N 1
ATOM 4627 C CA . ARG B 1 292 ? -1.526 20.109 27.766 1 98.5 292 ARG B CA 1
ATOM 4628 C C . ARG B 1 292 ? -0.465 19.25 27.078 1 98.5 292 ARG B C 1
ATOM 4630 O O . ARG B 1 292 ? 0.518 18.859 27.703 1 98.5 292 ARG B O 1
ATOM 4637 N N . GLU B 1 293 ? -0.678 18.969 25.797 1 98.12 293 GLU B N 1
ATOM 4638 C CA . GLU B 1 293 ? 0.292 18.203 25.031 1 98.12 293 GLU B CA 1
ATOM 4639 C C . GLU B 1 293 ? 1.331 19.109 24.375 1 98.12 293 GLU B C 1
ATOM 4641 O O . GLU B 1 293 ? 2.174 18.641 23.609 1 98.12 293 GLU B O 1
ATOM 4646 N N . GLY B 1 294 ? 1.292 20.391 24.594 1 98.12 294 GLY B N 1
ATOM 4647 C CA . GLY B 1 294 ? 2.236 21.344 24.016 1 98.12 294 GLY B CA 1
ATOM 4648 C C . GLY B 1 294 ? 1.975 21.641 22.547 1 98.12 294 GLY B C 1
ATOM 4649 O O . GLY B 1 294 ? 2.885 22.031 21.828 1 98.12 294 GLY B O 1
ATOM 4650 N N . ILE B 1 295 ? 0.817 21.438 22.078 1 98.56 295 ILE B N 1
ATOM 4651 C CA . ILE B 1 295 ? 0.449 21.672 20.688 1 98.56 295 ILE B CA 1
ATOM 4652 C C . ILE B 1 295 ? -0.267 23.016 20.562 1 98.56 295 ILE B C 1
ATOM 4654 O O . ILE B 1 295 ? -1.36 23.188 21.109 1 98.56 295 ILE B O 1
ATOM 4658 N N . ARG B 1 296 ? 0.351 23.938 19.859 1 97.69 296 ARG B N 1
ATOM 4659 C CA . ARG B 1 296 ? -0.275 25.234 19.594 1 97.69 296 ARG B CA 1
ATOM 4660 C C . ARG B 1 296 ? -1.571 25.062 18.797 1 97.69 296 ARG B C 1
ATOM 4662 O O . ARG B 1 296 ? -1.601 24.359 17.797 1 97.69 296 ARG B O 1
ATOM 4669 N N . ALA B 1 297 ? -2.654 25.672 19.297 1 98.75 297 ALA B N 1
ATOM 4670 C CA . ALA B 1 297 ? -3.947 25.594 18.625 1 98.75 297 ALA B CA 1
ATOM 4671 C C . ALA B 1 297 ? -4.836 26.781 19 1 98.75 297 ALA B C 1
ATOM 4673 O O . ALA B 1 297 ? -4.742 27.297 20.125 1 98.75 297 ALA B O 1
ATOM 4674 N N . GLU B 1 298 ? -5.629 27.234 18.078 1 98.81 298 GLU B N 1
ATOM 4675 C CA . GLU B 1 298 ? -6.543 28.359 18.312 1 98.81 298 GLU B CA 1
ATOM 4676 C C . GLU B 1 298 ? -7.879 28.125 17.609 1 98.81 298 GLU B C 1
ATOM 4678 O O . GLU B 1 298 ? -7.93 27.484 16.562 1 98.81 298 GLU B O 1
ATOM 4683 N N . GLU B 1 299 ? -8.945 28.547 18.219 1 98.81 299 GLU B N 1
ATOM 4684 C CA . GLU B 1 299 ? -10.211 28.719 17.5 1 98.81 299 GLU B CA 1
ATOM 4685 C C . GLU B 1 299 ? -10.133 29.875 16.516 1 98.81 299 GLU B C 1
ATOM 4687 O O . GLU B 1 299 ? -9.875 31.016 16.906 1 98.81 299 GLU B O 1
ATOM 4692 N N . VAL B 1 300 ? -10.461 29.578 15.273 1 98.88 300 VAL B N 1
ATOM 4693 C CA . VAL B 1 300 ? -10.086 30.594 14.289 1 98.88 300 VAL B CA 1
ATOM 4694 C C . VAL B 1 300 ? -11.32 31.016 13.492 1 98.88 300 VAL B C 1
ATOM 4696 O O . VAL B 1 300 ? -11.242 31.906 12.648 1 98.88 300 VAL B O 1
ATOM 4699 N N . GLY B 1 301 ? -12.422 30.312 13.727 1 98.81 301 GLY B N 1
ATOM 4700 C CA . GLY B 1 301 ? -13.617 30.625 12.961 1 98.81 301 GLY B CA 1
ATOM 4701 C C . GLY B 1 301 ? -14.75 29.656 13.211 1 98.81 301 GLY B C 1
ATOM 4702 O O . GLY B 1 301 ? -14.891 29.125 14.312 1 98.81 301 GLY B O 1
ATOM 4703 N N . GLU B 1 302 ? -15.641 29.562 12.164 1 98.75 302 GLU B N 1
ATOM 4704 C CA . GLU B 1 302 ? -16.828 28.719 12.32 1 98.75 302 GLU B CA 1
ATOM 4705 C C . GLU B 1 302 ? -17.25 28.109 10.984 1 98.75 302 GLU B C 1
ATOM 4707 O O . GLU B 1 302 ? -16.891 28.625 9.922 1 98.75 302 GLU B O 1
ATOM 4712 N N . VAL B 1 303 ? -17.922 27.031 11.094 1 98.88 303 VAL B N 1
ATOM 4713 C CA . VAL B 1 303 ? -18.562 26.406 9.938 1 98.88 303 VAL B CA 1
ATOM 4714 C C . VAL B 1 303 ? -19.906 27.078 9.664 1 98.88 303 VAL B C 1
ATOM 4716 O O . VAL B 1 303 ? -20.688 27.312 10.586 1 98.88 303 VAL B O 1
ATOM 4719 N N . THR B 1 304 ? -20.172 27.406 8.453 1 98.81 304 THR B N 1
ATOM 4720 C CA . THR B 1 304 ? -21.391 28.109 8.07 1 98.81 304 THR B CA 1
ATOM 4721 C C . THR B 1 304 ? -22.172 27.312 7.031 1 98.81 304 THR B C 1
ATOM 4723 O O . THR B 1 304 ? -21.672 26.328 6.492 1 98.81 304 THR B O 1
ATOM 4726 N N . GLU B 1 305 ? -23.438 27.688 6.867 1 98.06 305 GLU B N 1
ATOM 4727 C CA . GLU B 1 305 ? -24.188 27.172 5.727 1 98.06 305 GLU B CA 1
ATOM 4728 C C . GLU B 1 305 ? -23.578 27.625 4.406 1 98.06 305 GLU B C 1
ATOM 4730 O O . GLU B 1 305 ? -22.875 28.641 4.359 1 98.06 305 GLU B O 1
ATOM 4735 N N . GLY B 1 306 ? -23.875 26.891 3.391 1 95.81 306 GLY B N 1
ATOM 4736 C CA . GLY B 1 306 ? -23.344 27.234 2.082 1 95.81 306 GLY B CA 1
ATOM 4737 C C . GLY B 1 306 ? -22.109 26.422 1.714 1 95.81 306 GLY B C 1
ATOM 4738 O O . GLY B 1 306 ? -21.953 25.281 2.162 1 95.81 306 GLY B O 1
ATOM 4739 N N . ALA B 1 307 ? -21.25 27.047 0.797 1 94.81 307 ALA B N 1
ATOM 4740 C CA . ALA B 1 307 ? -20.109 26.281 0.281 1 94.81 307 ALA B CA 1
ATOM 4741 C C . ALA B 1 307 ? -18.859 27.156 0.202 1 94.81 307 ALA B C 1
ATOM 4743 O O . ALA B 1 307 ? -17.766 26.656 -0.086 1 94.81 307 ALA B O 1
ATOM 4744 N N . ASP B 1 308 ? -18.984 28.375 0.564 1 97.69 308 ASP B N 1
ATOM 4745 C CA . ASP B 1 308 ? -17.875 29.312 0.38 1 97.69 308 ASP B CA 1
ATOM 4746 C C . ASP B 1 308 ? -16.938 29.297 1.582 1 97.69 308 ASP B C 1
ATOM 4748 O O . ASP B 1 308 ? -17.375 29.172 2.725 1 97.69 308 ASP B O 1
ATOM 4752 N N . VAL B 1 309 ? -15.711 29.406 1.285 1 98.62 309 VAL B N 1
ATOM 4753 C CA . VAL B 1 309 ? -14.688 29.625 2.303 1 98.62 309 VAL B CA 1
ATOM 4754 C C . VAL B 1 309 ? -14.297 31.109 2.338 1 98.62 309 VAL B C 1
ATOM 4756 O O . VAL B 1 309 ? -13.719 31.625 1.38 1 98.62 309 VAL B O 1
ATOM 4759 N N . ILE B 1 310 ? -14.656 31.781 3.391 1 98.75 310 ILE B N 1
ATOM 4760 C CA . ILE B 1 310 ? -14.406 33.219 3.537 1 98.75 310 ILE B CA 1
ATOM 4761 C C . ILE B 1 310 ? -13.336 33.438 4.598 1 98.75 310 ILE B C 1
ATOM 4763 O O . ILE B 1 310 ? -13.516 33.094 5.762 1 98.75 310 ILE B O 1
ATOM 4767 N N . VAL B 1 311 ? -12.234 34.062 4.203 1 98.69 311 VAL B N 1
ATOM 4768 C CA . VAL B 1 311 ? -11.156 34.438 5.113 1 98.69 311 VAL B CA 1
ATOM 4769 C C . VAL B 1 311 ? -11.023 35.938 5.168 1 98.69 311 VAL B C 1
ATOM 4771 O O . VAL B 1 311 ? -10.688 36.594 4.164 1 98.69 311 VAL B O 1
ATOM 4774 N N . ASP B 1 312 ? -11.258 36.562 6.285 1 98.31 312 ASP B N 1
ATOM 4775 C CA . ASP B 1 312 ? -11.203 38.031 6.484 1 98.31 312 ASP B CA 1
ATOM 4776 C C . ASP B 1 312 ? -12.078 38.75 5.473 1 98.31 312 ASP B C 1
ATOM 4778 O O . ASP B 1 312 ? -11.672 39.75 4.902 1 98.31 312 ASP B O 1
ATOM 4782 N N . GLY B 1 313 ? -13.188 38.125 5.168 1 97.56 313 GLY B N 1
ATOM 4783 C CA . GLY B 1 313 ? -14.172 38.781 4.309 1 97.56 313 GLY B CA 1
ATOM 4784 C C . GLY B 1 313 ? -13.992 38.438 2.84 1 97.56 313 GLY B C 1
ATOM 4785 O O . GLY B 1 313 ? -14.859 38.719 2.02 1 97.56 313 GLY B O 1
ATOM 4786 N N . ASP B 1 314 ? -12.922 37.75 2.504 1 97.94 314 ASP B N 1
ATOM 4787 C CA . ASP B 1 314 ? -12.648 37.406 1.107 1 97.94 314 ASP B CA 1
ATOM 4788 C C . ASP B 1 314 ? -12.805 35.906 0.85 1 97.94 314 ASP B C 1
ATOM 4790 O O . ASP B 1 314 ? -12.422 35.094 1.681 1 97.94 314 ASP B O 1
ATOM 4794 N N . ARG B 1 315 ? -13.344 35.625 -0.296 1 97.62 315 ARG B N 1
ATOM 4795 C CA . ARG B 1 315 ? -13.469 34.219 -0.693 1 97.62 315 ARG B CA 1
ATOM 4796 C C . ARG B 1 315 ? -12.117 33.625 -1.068 1 97.62 315 ARG B C 1
ATOM 4798 O O . ARG B 1 315 ? -11.305 34.281 -1.726 1 97.62 315 ARG B O 1
ATOM 4805 N N . VAL B 1 316 ? -11.844 32.438 -0.608 1 97 316 VAL B N 1
ATOM 4806 C CA . VAL B 1 316 ? -10.609 31.719 -0.908 1 97 316 VAL B CA 1
ATOM 4807 C C . VAL B 1 316 ? -10.914 30.469 -1.746 1 97 316 VAL B C 1
ATOM 4809 O O . VAL B 1 316 ? -11.875 29.75 -1.461 1 97 316 VAL B O 1
ATOM 4812 N N . ASP B 1 317 ? -10.133 30.234 -2.818 1 94.44 317 ASP B N 1
ATOM 4813 C CA . ASP B 1 317 ? -10.227 29.047 -3.664 1 94.44 317 ASP B CA 1
ATOM 4814 C C . ASP B 1 317 ? -8.969 28.188 -3.551 1 94.44 317 ASP B C 1
ATOM 4816 O O . ASP B 1 317 ? -7.965 28.625 -2.979 1 94.44 317 ASP B O 1
ATOM 4820 N N . ALA B 1 318 ? -9.078 26.984 -4.051 1 91.75 318 ALA B N 1
ATOM 4821 C CA . ALA B 1 318 ? -7.902 26.125 -4.086 1 91.75 318 ALA B CA 1
ATOM 4822 C C . ALA B 1 318 ? -6.777 26.766 -4.891 1 91.75 318 ALA B C 1
ATOM 4824 O O . ALA B 1 318 ? -7 27.266 -5.992 1 91.75 318 ALA B O 1
ATOM 4825 N N . PRO B 1 319 ? -5.602 26.766 -4.316 1 91.88 319 PRO B N 1
ATOM 4826 C CA . PRO B 1 319 ? -4.496 27.344 -5.082 1 91.88 319 PRO B CA 1
ATOM 4827 C C . PRO B 1 319 ? -4.121 26.516 -6.305 1 91.88 319 PRO B C 1
ATOM 4829 O O . PRO B 1 319 ? -4.348 25.297 -6.32 1 91.88 319 PRO B O 1
ATOM 4832 N N . GLU B 1 320 ? -3.549 27.156 -7.246 1 85.94 320 GLU B N 1
ATOM 4833 C CA . GLU B 1 320 ? -3.162 26.5 -8.492 1 85.94 320 GLU B CA 1
ATOM 4834 C C . GLU B 1 320 ? -1.933 25.609 -8.289 1 85.94 320 GLU B C 1
ATOM 4836 O O . GLU B 1 320 ? -1.818 24.547 -8.906 1 85.94 320 GLU B O 1
ATOM 4841 N N . GLN B 1 321 ? -1.041 26.172 -7.523 1 89.12 321 GLN B N 1
ATOM 4842 C CA . GLN B 1 321 ? 0.221 25.453 -7.328 1 89.12 321 GLN B CA 1
ATOM 4843 C C . GLN B 1 321 ? 0.748 25.656 -5.91 1 89.12 321 GLN B C 1
ATOM 4845 O O . GLN B 1 321 ? 0.635 26.734 -5.344 1 89.12 321 GLN B O 1
ATOM 4850 N N . ASP B 1 322 ? 1.291 24.594 -5.355 1 93.69 322 ASP B N 1
ATOM 4851 C CA . ASP B 1 322 ? 2.045 24.672 -4.109 1 93.69 322 ASP B CA 1
ATOM 4852 C C . ASP B 1 322 ? 3.453 25.203 -4.352 1 93.69 322 ASP B C 1
ATOM 4854 O O . ASP B 1 322 ? 4.203 24.641 -5.156 1 93.69 322 ASP B O 1
ATOM 4858 N N . PRO B 1 323 ? 3.818 26.219 -3.719 1 95 323 PRO B N 1
ATOM 4859 C CA . PRO B 1 323 ? 5.109 26.859 -4.008 1 95 323 PRO B CA 1
ATOM 4860 C C . PRO B 1 323 ? 6.281 26.109 -3.373 1 95 323 PRO B C 1
ATOM 4862 O O . PRO B 1 323 ? 7.441 26.484 -3.59 1 95 323 PRO B O 1
ATOM 4865 N N . PHE B 1 324 ? 6.074 25.062 -2.588 1 94.81 324 PHE B N 1
ATOM 4866 C CA . PHE B 1 324 ? 7.113 24.375 -1.839 1 94.81 324 PHE B CA 1
ATOM 4867 C C . PHE B 1 324 ? 8.172 23.812 -2.777 1 94.81 324 PHE B C 1
ATOM 4869 O O . PHE B 1 324 ? 9.352 24.156 -2.668 1 94.81 324 PHE B O 1
ATOM 4876 N N . TRP B 1 325 ? 7.824 23.031 -3.732 1 91.94 325 TRP B N 1
ATOM 4877 C CA . TRP B 1 325 ? 8.812 22.312 -4.523 1 91.94 325 TRP B CA 1
ATOM 4878 C C . TRP B 1 325 ? 9.578 23.25 -5.438 1 91.94 325 TRP B C 1
ATOM 4880 O O . TRP B 1 325 ? 10.805 23.141 -5.578 1 91.94 325 TRP B O 1
ATOM 4890 N N . PRO B 1 326 ? 8.859 24.203 -6.105 1 93.62 326 PRO B N 1
ATOM 4891 C CA . PRO B 1 326 ? 9.625 25.203 -6.84 1 93.62 326 PRO B CA 1
ATOM 4892 C C . PRO B 1 326 ? 10.672 25.906 -5.973 1 93.62 326 PRO B C 1
ATOM 4894 O O . PRO B 1 326 ? 11.805 26.125 -6.414 1 93.62 326 PRO B O 1
ATOM 4897 N N . ALA B 1 327 ? 10.289 26.234 -4.77 1 95.44 327 ALA B N 1
ATOM 4898 C CA . ALA B 1 327 ? 11.227 26.875 -3.854 1 95.44 327 ALA B CA 1
ATOM 4899 C C . ALA B 1 327 ? 12.375 25.922 -3.502 1 95.44 327 ALA B C 1
ATOM 4901 O O . ALA B 1 327 ? 13.531 26.344 -3.436 1 95.44 327 ALA B O 1
ATOM 4902 N N . TYR B 1 328 ? 12.109 24.703 -3.217 1 95.62 328 TYR B N 1
ATOM 4903 C CA . TYR B 1 328 ? 13.109 23.672 -2.912 1 95.62 328 TYR B CA 1
ATOM 4904 C C . TYR B 1 328 ? 14.117 23.547 -4.047 1 95.62 328 TYR B C 1
ATOM 4906 O O . TYR B 1 328 ? 15.328 23.516 -3.812 1 95.62 328 TYR B O 1
ATOM 4914 N N . GLU B 1 329 ? 13.641 23.453 -5.23 1 93.88 329 GLU B N 1
ATOM 4915 C CA . GLU B 1 329 ? 14.508 23.281 -6.391 1 93.88 329 GLU B CA 1
ATOM 4916 C C . GLU B 1 329 ? 15.391 24.5 -6.621 1 93.88 329 GLU B C 1
ATOM 4918 O O . GLU B 1 329 ? 16.562 24.359 -6.969 1 93.88 329 GLU B O 1
ATOM 4923 N N . ARG B 1 330 ? 14.773 25.641 -6.523 1 94.75 330 ARG B N 1
ATOM 4924 C CA . ARG B 1 330 ? 15.57 26.859 -6.648 1 94.75 330 ARG B CA 1
ATOM 4925 C C . ARG B 1 330 ? 16.688 26.891 -5.617 1 94.75 330 ARG B C 1
ATOM 4927 O O . ARG B 1 330 ? 17.812 27.281 -5.934 1 94.75 330 ARG B O 1
ATOM 4934 N N . ALA B 1 331 ? 16.312 26.578 -4.371 1 95.12 331 ALA B N 1
ATOM 4935 C CA . ALA B 1 331 ? 17.312 26.547 -3.305 1 95.12 331 ALA B CA 1
ATOM 4936 C C . ALA B 1 331 ? 18.406 25.531 -3.598 1 95.12 331 ALA B C 1
ATOM 4938 O O . ALA B 1 331 ? 19.594 25.797 -3.354 1 95.12 331 ALA B O 1
ATOM 4939 N N . ARG B 1 332 ? 18.062 24.359 -4.012 1 93.38 332 ARG B N 1
ATOM 4940 C CA . ARG B 1 332 ? 19.016 23.312 -4.363 1 93.38 332 ARG B CA 1
ATOM 4941 C C . ARG B 1 332 ? 20 23.781 -5.418 1 93.38 332 ARG B C 1
ATOM 4943 O O . ARG B 1 332 ? 21.203 23.516 -5.324 1 93.38 332 ARG B O 1
ATOM 4950 N N . GLU B 1 333 ? 19.547 24.422 -6.418 1 91.38 333 GLU B N 1
ATOM 4951 C CA . GLU B 1 333 ? 20.391 24.953 -7.488 1 91.38 333 GLU B CA 1
ATOM 4952 C C . GLU B 1 333 ? 21.359 26.016 -6.957 1 91.38 333 GLU B C 1
ATOM 4954 O O . GLU B 1 333 ? 22.516 26.078 -7.391 1 91.38 333 GLU B O 1
ATOM 4959 N N . ARG B 1 334 ? 20.875 26.844 -6.129 1 89.38 334 ARG B N 1
ATOM 4960 C CA . ARG B 1 334 ? 21.672 27.922 -5.574 1 89.38 334 ARG B CA 1
ATOM 4961 C C . ARG B 1 334 ? 22.781 27.391 -4.68 1 89.38 334 ARG B C 1
ATOM 4963 O O . ARG B 1 334 ? 23.906 27.906 -4.699 1 89.38 334 ARG B O 1
ATOM 4970 N N . VAL B 1 335 ? 22.422 26.469 -3.82 1 85.94 335 VAL B N 1
ATOM 4971 C CA . VAL B 1 335 ? 23.359 25.953 -2.838 1 85.94 335 VAL B CA 1
ATOM 4972 C C . VAL B 1 335 ? 24.266 24.891 -3.482 1 85.94 335 VAL B C 1
ATOM 4974 O O . VAL B 1 335 ? 25.359 24.609 -2.988 1 85.94 335 VAL B O 1
ATOM 4977 N N . GLY B 1 336 ? 23.922 24.391 -4.617 1 68.75 336 GLY B N 1
ATOM 4978 C CA . GLY B 1 336 ? 24.703 23.359 -5.281 1 68.75 336 GLY B CA 1
ATOM 4979 C C . GLY B 1 336 ? 24.484 21.969 -4.68 1 68.75 336 GLY B C 1
ATOM 4980 O O . GLY B 1 336 ? 25.391 21.141 -4.688 1 68.75 336 GLY B O 1
ATOM 4981 N N . VAL B 1 337 ? 23.547 21.844 -3.955 1 55.69 337 VAL B N 1
ATOM 4982 C CA . VAL B 1 337 ? 23.297 20.531 -3.375 1 55.69 337 VAL B CA 1
ATOM 4983 C C . VAL B 1 337 ? 22.906 19.547 -4.477 1 55.69 337 VAL B C 1
ATOM 4985 O O . VAL B 1 337 ? 22.016 19.812 -5.277 1 55.69 337 VAL B O 1
ATOM 4988 N N . GLN B 1 338 ? 23.812 18.625 -5.043 1 42.91 338 GLN B N 1
ATOM 4989 C CA . GLN B 1 338 ? 23.562 17.516 -5.949 1 42.91 338 GLN B CA 1
ATOM 4990 C C . GLN B 1 338 ? 22.781 16.406 -5.25 1 42.91 338 GLN B C 1
ATOM 4992 O O . GLN B 1 338 ? 22.953 16.172 -4.055 1 42.91 338 GLN B O 1
#

Secondary structure (DSSP, 8-state):
--SEE--HHHIIIIITT--BS--TTEEE---TT---EEEEETTEEEEEEEEEEE--GGG-HHHHHHHHHHHHHHHHHTTSSPP-EEEEEEEE-TT--HHHHHHHHHHHHHHHHHHT-EEEEEEEEE-TT--SSEEEEEEEEEEE-GGG---TT---TTPEEEEES-TTHHHHHHHHHHHGGG--S-HHHHHHHHGGGGG---HHHHHHHHHH--EEEEEE--TTHHHHHHHHHHHHHT-EEEE-GGGS---TTHHHHHHHHT--GGGS--TT-EEEEE-GGGHHHHHHHHHHTT--EEEEEEEESSS-EEETTEE----S--SHHHHHHHHHHHHT--/--SEE--HHHIIIIITT--BS--TTEEE---TT---EEEEETTEEEEEEEEEEE--GGG-HHHHHHHHHHHHHHHHHTTSSPP-EEEEEEEE-TT--HHHHHHHHHHHHHHHHHHT-EEEEEEEEE-TT--SSEEEEEEEEEEE-GGG---TT---TTPEEEEES-TTHHHHHHHHHHHGGG--S-HHHHHHHHGGGGG---HHHHHHHHHH--EEEEEE--TTHHHHHHHHHHHHHT-EEEE-GGGS---TTHHHHHHHHT--GGGS--TT-EEEEE-GGGHHHHHHHHHHTT--EEEEEEEESSS-EEETTEE----S--SHHHHHHHHHHHHT--

Sequence (676 aa):
MDPGKVDRAFFEEFIGPRLGADRADVRLGPTHGADFGVIDVGERCVALATDPLFVLRDLGLERAAWFAFHIVVSDVALSGIPPTHLSVDFNLPPDTDEETFGEIWSVFDREARILGIDIVTGHTGAYAGTAFPTVGGATAIAVGDPADLVVPTGASPGDRLVVTKGPAIETTGVLATVFGDAIDLPDGVVAAARERFDETSPVRDALTAAAAGPVTAMHDATEGGVENALVELASASGVGLRVERERIPVGPGVAALCEYFDVDPWIASSEGTVLLTVEPDGVEDVLGALDREGIRAEEVGEVTEGADVIVDGDRVDAPEQDPFWPAYERARERVGVQMDPGKVDRAFFEEFIGPRLGADRADVRLGPTHGADFGVIDVGERCVALATDPLFVLRDLGLERAAWFAFHIVVSDVALSGIPPTHLSVDFNLPPDTDEETFGEIWSVFDREARILGIDIVTGHTGAYAGTAFPTVGGATAIAVGDPADLVVPTGASPGDRLVVTKGPAIETTGVLATVFGDAIDLPDGVVAAARERFDETSPVRDALTAAAAGPVTAMHDATEGGVENALVELASASGVGLRVERERIPVGPGVAALCEYFDVDPWIASSEGTVLLTVEPDGVEDVLGALDREGIRAEEVGEVTEGADVIVDGDRVDAPEQDPFWPAYERARERVGVQ

Solvent-accessible surface area (backbone atoms only — not comparable to full-atom values): 31330 Å² total; per-residue (Å²): 76,66,73,40,65,65,52,67,68,54,36,62,69,59,42,65,83,44,41,35,26,91,56,89,46,52,75,34,51,68,40,78,66,42,63,39,12,27,33,54,42,88,86,32,27,38,33,34,10,31,28,60,32,46,40,45,58,76,58,36,58,69,55,12,26,47,51,21,48,39,61,28,45,29,45,26,14,37,28,29,32,64,47,39,35,32,33,40,22,41,37,33,30,43,83,44,49,68,64,61,52,43,52,35,46,50,42,43,18,51,54,25,38,74,62,52,16,23,44,29,30,47,35,52,30,17,37,78,53,33,24,76,34,56,26,20,14,29,38,21,31,16,68,40,54,60,88,55,57,23,46,45,49,45,45,47,64,66,19,30,27,34,36,30,48,25,45,15,27,31,42,32,6,51,51,28,60,58,43,38,91,75,51,95,62,60,66,68,43,43,52,38,13,31,55,27,41,79,45,35,50,31,40,65,58,32,39,45,32,42,73,40,37,54,50,32,15,38,46,62,10,34,79,18,0,44,49,21,33,53,39,32,43,22,59,39,28,63,20,10,35,42,35,41,65,88,46,49,42,70,46,67,31,35,68,61,49,26,58,74,61,72,39,63,43,50,34,13,24,3,31,26,14,35,40,32,26,21,41,67,92,24,44,64,48,24,49,50,48,30,48,76,70,70,42,55,62,30,74,26,39,31,31,31,76,56,67,56,35,29,47,75,86,37,80,57,70,68,60,92,64,46,51,42,60,63,42,50,51,54,49,32,64,72,72,59,64,127,76,67,74,40,65,64,53,66,69,53,37,61,69,60,41,65,83,46,39,34,25,89,55,87,49,50,76,34,50,68,38,76,66,42,64,38,12,28,33,54,42,87,87,30,27,37,33,32,10,30,29,61,32,46,41,46,59,76,57,36,58,69,54,12,27,47,50,23,49,39,60,28,45,28,44,24,13,38,28,29,35,64,47,38,36,34,33,40,22,41,37,32,32,41,83,43,48,69,63,61,50,43,54,34,46,51,41,44,17,51,54,24,38,74,62,52,17,21,46,30,29,49,35,53,29,17,37,78,53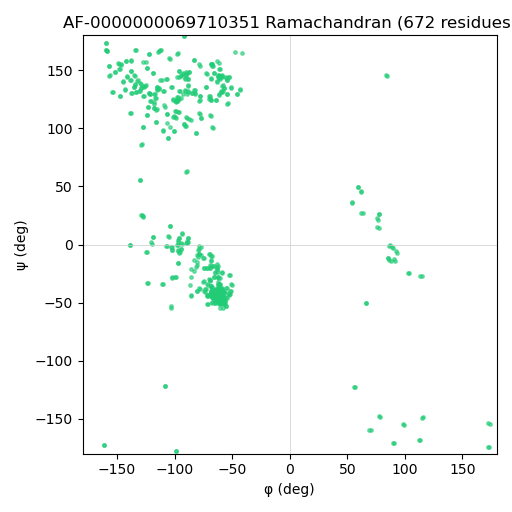,34,25,76,34,55,26,20,12,28,38,21,29,15,70,39,55,60,88,56,58,22,46,43,48,45,45,46,66,66,18,30,27,32,36,28,48,25,45,16,26,31,41,33,6,50,51,28,60,58,43,38,90,75,51,95,62,59,67,69,44,43,51,38,14,32,56,29,42,80,44,35,51,31,40,64,59,33,39,44,31,43,73,42,35,54,48,32,15,37,44,63,11,33,79,18,0,44,49,21,33,52,40,32,44,23,59,38,29,63,20,10,36,42,36,41,65,88,45,49,41,71,47,66,31,35,67,63,50,25,57,74,62,74,40,62,42,50,34,14,26,3,32,26,13,36,41,33,25,22,41,68,92,25,44,65,48,23,50,50,48,30,47,75,70,71,42,56,62,30,74,26,39,33,31,30,77,57,66,55,36,29,47,73,85,37,80,58,69,68,60,90,65,47,50,42,60,64,42,51,52,54,49,33,65,72,72,59,63,126

Organism: NCBI:txid1604004

InterPro domains:
  IPR010918 PurM-like, C-terminal domain [PF02769] (157-311)
  IPR011854 Carbamoyl dehydratase HypE [PIRSF005644] (4-326)
  IPR011854 Carbamoyl dehydratase HypE [PTHR30303] (4-326)
  IPR016188 PurM-like, N-terminal domain [PF00586] (33-135)
  IPR036676 PurM-like, C-terminal domain superfamily [G3DSA:3.90.650.10] (150-323)
  IPR036676 PurM-like, C-terminal domain superfamily [SSF56042] (152-314)
  IPR036921 PurM-like, N-terminal domain superfamily [G3DSA:3.30.1330.10] (2-144)
  IPR036921 PurM-like, N-terminal domain superfamily [SSF55326] (25-135)

Foldseek 3Di:
DDPDDDDPVCCVVPPVVDDPDDDPQWPADDDQLQQWTWGDDPQKIKIKGKDFQFQDCLLPLLLSLLLSLLVQLQRSLQQLFQWAEKEEEFAAAPPDDPVSVVSSVVSNVVVCVVSNYYHDYYYYDYDPPDDPRGTGMMMIMGMGGPVLTAGLQQADFQWFKKKWQFFCLCLLLVCLSNQVVVQPDDPVLSVQSVVSSVLLRQNCLSNLLSVQAPWRHKHFFFAQIQLQSQLSSLVSNVWEWEFERVQGDYGRNQVVSCVSLVFDRRGAGGRNMMMITGNPVRVCSSCVSCVVVVIGMGGTTGIRGGRFYAYPRDTGDRDPGHCRVVSVVVSCVVVVPD/DDPDDDDPVCCVVPPVVDDPDDDPQWPADDDQLQQWTWGDDPQKIKIKGKDFQFQDCLLPLLLSLLLSLLVQLQRSLQQLFQWAEKEEEFAAAPPDDPVSVVSSVVSNVVVCVVSNYYHDYYYYDYDPPDDPRGTGMMMIMGMGGPVLTAGLQQADFQWFKKKWQFFCLCLLQVCLSNQVVVFPDDPVLSVQSVVSSVLLRQNCLSNLLSVQAPWRHKHFFFAQIQLQSQLSSLVSNVWEWEFERVFGDYGRNQVVSCVSLVFDRRGATGRNMMMITGNPVRVCRSCVSCVVVVIGMGGTTGIHGGRFYAYPRDTGDRDPGHCRVVSVVVSCVVVVPD

Nearest PDB structures (foldseek):
  3fd5-assembly1_A  TM=7.867E-01  e=5.239E-17  Homo sapiens
  3fd5-assembly1_B  TM=7.688E-01  e=2.657E-17  Homo sapiens
  3fd6-assembly1_A  TM=7.810E-01  e=7.132E-17  Homo sapiens
  2i6r-assembly1_B  TM=6.777E-01  e=2.595E-19  Escherichia coli O157:H7
  5l16-assembly1_A-2  TM=7.849E-01  e=2.949E-16  Leishmania major